Protein 3NRD (pdb70)

InterPro domains:
  IPR011146 HIT-like domain [PF01230] (124-207)
  IPR011146 HIT-like domain [PS51084] (143-212)
  IPR036265 HIT-like superfamily [G3DSA:3.30.428.10] (108-241)
  IPR036265 HIT-like superfamily [SSF54197] (113-241)

Foldseek 3Di:
DVPFDDDVVCVVQFDWLAADVQWTGFFFVLWGKDKTAGRDPPDQDLVVDDPVSNCVVVVLVQLLQLVCVLPVAPDWDWDFDCPPPRRTMIMIIGHHPPRPPPPDDPPPPDDGDGDDDVRVVVSSVSSCRD/DPFDDDVVCVVQFDWLAADDFWTGFFFVLWGKDKTAGRDPPDQDLVVDPPVSNVVVVVLVQLLQLVCVLPVAPDWDWDFDCPPPRRTMIMIIGHDPPGPPPPDDPPPPDDGDGDDPVRVVVSSVSSVRD/DPFDDDVCCVVQFDWLAADDQWTGFFFVLWGKDKTAGRDPPDQDLVVDDVVSNVCVVVLVQLLQLVCVLPVAPDWDKDFDCPPPRRTMIMITGHDPPRPPPPDDPPPPDDGDGDDPVRVVVSSVSSVRD/DVPFDDDVVCVVQFDWLAADDQWTGFFFVLWGKDKTAGRDPPDQDLVPDDPVSNCVVVVLVQLLQLVCVLPVAPDWDWDFDCPPPRRTMIMIIGHDPPGPPPPDDPPPPDDGDGDDDVRVVVSSVSSCRD

Secondary structure (DSSP, 8-state):
-------HHHHHHS------SSB-----TTS-EEEE-B--TT--SGGGS-HHHH--HHHHHHHHHHHHHHHT-SEEEEEE--SS--S--EEEEEE-TTSTTTTS-STT-S---PPPHHHHHHHHHH----/------HHHHHH-------SSB-----TTS-EEEE-B--TT--SGGGS-HHHH--HHHHHHHHHHHHHHHT-SEEEEEE--SSS-S--EEEEEE-TTSTTTTS-STT-S---PPPHHHHHHHHHH----/------HHHHHH-------SSB-----TTS-EEEE-B--TT--SGGGS-HHHH--HHHHHHHHHHHHHHHT-SEEEEEE--SSS-S--EEEEEE-TTSTTTTS-STT-S---PPPHHHHHHHHHH----/-------HHHHHH-------SSB-----TTS-EEEE-B--TT--SGGGS-HHHH--HHHHHHHHHHHHHHHT-SEEEEEE--SS--S--EEEEEE-TTSTTTTS-STT-S---PPPHHHHHHHHHH----

CATH classification: 3.30.428.10

Sequence (518 aa):
GTTFTLDERRLERDGIPIGTLGLCQRLNDRRWPWLILLVPQRADIKKEVFELTPLDQALTFETNLVAAGLKKATGAEKINIGALGNIVRQLHVHVIARREGDPNWPGPVWGFGKAEPWPEEEEEHRTFAARIENLTTFTLDERRLERDGIPIGTLGLCQRLNDRRWPWLILVPQRADIKEVVFELTPLDQALTFETNLVAAGLKKATGAEEKINIGALGNIVRRQLHVHVIARREGDPNWPGPVWGFGKKAEPWPEEEHRTFAARIENLTTFTLDERLERDGIPIGTLGLCQRLNDRRWPWLILVPQRADIKKEVVFELTPLDQALTFETNLVAAGLKKATGAEKINIGALGNIVRQLHVHVIARREGDPNWPGPVWGFGKAEPWPEEEEHRTFAARIEENLGTTFTLDERRLERDGIPIGTLGLCQRLNDRRRWPWLILLVPQRADDIKEVFELTPLDQALTFETNLVAAGLKKATGAEKINIGALGNIVRQLHVHVIARRREGDPNWPGPVWGFGKAEPWPEEEEHRTFAARIIENL

Structure (mmCIF, N/CA/C/O backbone):
data_3NRD
#
_entry.id   3NRD
#
_cell.length_a   97.358
_cell.length_b   71.114
_cell.length_c   85.241
_cell.angle_alpha   90.000
_cell.angle_beta   90.000
_cell.angle_gamma   90.000
#
_symmetry.space_group_name_H-M   'P 2 2 21'
#
loop_
_entity.id
_entity.type
_entity.pdbx_description
1 polymer 'histidine triad (HIT) protein'
2 non-polymer GLYCEROL
3 non-polymer 'SULFATE ION'
4 water water
#
loop_
_atom_site.group_PDB
_atom_site.id
_atom_site.type_symbol
_atom_site.label_atom_id
_atom_site.label_alt_id
_atom_site.label_comp_id
_atom_site.label_asym_id
_atom_site.label_entity_id
_atom_site.label_seq_id
_atom_site.pdbx_PDB_ins_code
_atom_site.Cartn_x
_atom_site.Cartn_y
_atom_site.Cartn_z
_atom_site.occupancy
_atom_site.B_iso_or_equiv
_atom_site.auth_seq_id
_atom_site.auth_comp_id
_atom_site.auth_asym_id
_atom_site.auth_atom_id
_atom_site.pdbx_PDB_model_num
ATOM 1 N N . GLY A 1 1 ? -43.849 -4.376 58.202 1.00 34.16 0 GLY A N 1
ATOM 2 C CA . GLY A 1 1 ? -43.790 -4.334 56.721 1.00 33.32 0 GLY A CA 1
ATOM 3 C C . GLY A 1 1 ? -44.529 -3.164 56.094 1.00 32.37 0 GLY A C 1
ATOM 4 O O . GLY A 1 1 ? -45.170 -2.357 56.801 1.00 33.34 0 GLY A O 1
ATOM 13 N N . THR A 1 3 ? -47.212 -2.837 54.150 1.00 31.91 2 THR A N 1
ATOM 14 C CA . THR A 1 3 ? -48.655 -2.752 54.122 1.00 33.23 2 THR A CA 1
ATOM 15 C C . THR A 1 3 ? -49.204 -2.050 55.373 1.00 33.29 2 THR A C 1
ATOM 16 O O . THR A 1 3 ? -50.279 -1.487 55.285 1.00 35.44 2 THR A O 1
ATOM 20 N N . THR A 1 4 ? -48.478 -2.050 56.496 1.00 32.64 3 THR A N 1
ATOM 21 C CA . THR A 1 4 ? -48.881 -1.305 57.707 1.00 32.45 3 THR A CA 1
ATOM 22 C C . THR A 1 4 ? -48.188 0.054 57.848 1.00 31.25 3 THR A C 1
ATOM 23 O O . THR A 1 4 ? -48.361 0.721 58.864 1.00 31.00 3 THR A O 1
ATOM 27 N N . PHE A 1 5 ? -47.402 0.467 56.851 1.00 29.10 4 PHE A N 1
ATOM 28 C CA . PHE A 1 5 ? -46.672 1.733 56.947 1.00 28.26 4 PHE A CA 1
ATOM 29 C C . PHE A 1 5 ? -47.656 2.911 57.029 1.00 28.19 4 PHE A C 1
ATOM 30 O O . PHE A 1 5 ? -48.627 2.921 56.290 1.00 29.18 4 PHE A O 1
ATOM 38 N N . THR A 1 6 ? -47.419 3.871 57.923 1.00 28.06 5 THR A N 1
ATOM 39 C CA . THR A 1 6 ? -48.282 5.072 58.031 1.00 28.35 5 THR A CA 1
ATOM 40 C C . THR A 1 6 ? -47.575 6.323 57.516 1.00 26.74 5 THR A C 1
ATOM 41 O O . THR A 1 6 ? -46.522 6.716 58.026 1.00 26.47 5 THR A O 1
ATOM 45 N N . LEU A 1 7 ? -48.167 6.947 56.505 1.00 26.18 6 LEU A N 1
ATOM 46 C CA . LEU A 1 7 ? -47.706 8.220 56.011 1.00 25.16 6 LEU A CA 1
ATOM 47 C C . LEU A 1 7 ? -47.960 9.270 57.080 1.00 25.00 6 LEU A C 1
ATOM 48 O O . LEU A 1 7 ? -49.014 9.266 57.714 1.00 25.55 6 LEU A O 1
ATOM 53 N N . ASP A 1 8 ? -46.980 10.153 57.280 1.00 24.07 7 ASP A N 1
ATOM 54 C CA . ASP A 1 8 ? -47.097 11.292 58.170 1.00 24.25 7 ASP A CA 1
ATOM 55 C C . ASP A 1 8 ? -48.271 12.174 57.757 1.00 24.03 7 ASP A C 1
ATOM 56 O O . ASP A 1 8 ? -48.399 12.471 56.591 1.00 22.65 7 ASP A O 1
ATOM 61 N N . GLU A 1 9 ? -49.094 12.598 58.712 1.00 24.94 8 GLU A N 1
ATOM 62 C CA . GLU A 1 9 ? -50.318 13.373 58.388 1.00 26.53 8 GLU A CA 1
ATOM 63 C C . GLU A 1 9 ? -50.043 14.679 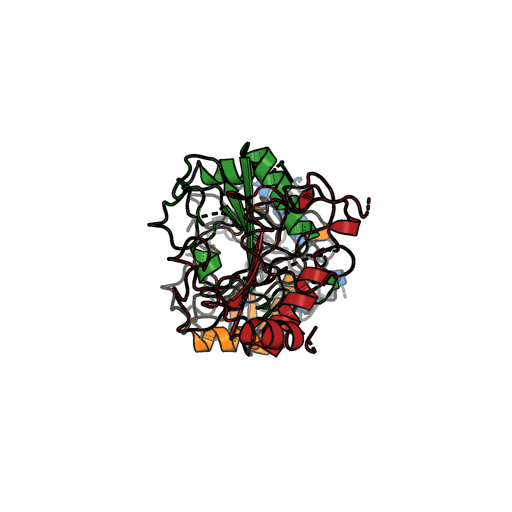57.607 1.00 25.51 8 GLU A C 1
ATOM 64 O O . GLU A 1 9 ? -50.865 15.083 56.778 1.00 25.93 8 GLU A O 1
ATOM 67 N N . ARG A 1 10 ? -48.904 15.323 57.854 1.00 25.05 9 ARG A N 1
ATOM 68 C CA A ARG A 1 10 ? -48.600 16.571 57.159 0.65 24.51 9 ARG A CA 1
ATOM 69 C CA B ARG A 1 10 ? -48.545 16.583 57.185 0.35 24.63 9 ARG A CA 1
ATOM 70 C C . ARG A 1 10 ? -48.214 16.306 55.711 1.00 23.80 9 ARG A C 1
ATOM 71 O O . ARG A 1 10 ? -48.550 17.124 54.835 1.00 23.02 9 ARG A O 1
ATOM 86 N N . LEU A 1 11 ? -47.576 15.156 55.443 1.00 23.55 10 LEU A N 1
ATOM 87 C CA . LEU A 1 11 ? -47.310 14.727 54.055 1.00 23.17 10 LEU A CA 1
ATOM 88 C C . LEU A 1 11 ? -48.586 14.247 53.351 1.00 25.21 10 LEU A C 1
ATOM 89 O O . LEU A 1 11 ? -48.729 14.374 52.106 1.00 25.49 10 LEU A O 1
ATOM 94 N N . GLU A 1 12 ? -49.484 13.654 54.133 1.00 26.66 11 GLU A N 1
ATOM 95 C CA . GLU A 1 12 ? -50.826 13.291 53.686 1.00 27.97 11 GLU A CA 1
ATOM 96 C C . GLU A 1 12 ? -51.558 14.541 53.222 1.00 28.33 11 GLU A C 1
ATOM 97 O O . GLU A 1 12 ? -52.104 14.579 52.111 1.00 27.87 11 GLU A O 1
ATOM 103 N N . ARG A 1 13 ? -51.530 15.560 54.067 1.00 28.38 12 ARG A N 1
ATOM 104 C CA . ARG A 1 13 ? -52.213 16.815 53.781 1.00 29.16 12 ARG A CA 1
ATOM 105 C C . ARG A 1 13 ? -51.597 17.590 52.612 1.00 27.92 12 ARG A C 1
ATOM 106 O O . ARG A 1 13 ? -52.336 18.058 51.755 1.00 27.87 12 ARG A O 1
ATOM 114 N N . ASP A 1 14 ? -50.267 17.737 52.592 1.00 26.22 13 ASP A N 1
ATOM 115 C CA . ASP A 1 14 ? -49.615 18.639 51.644 1.00 25.61 13 ASP A CA 1
ATOM 116 C C . ASP A 1 14 ? -49.332 18.045 50.271 1.00 24.52 13 ASP A C 1
ATOM 117 O O . ASP A 1 14 ? -48.956 18.781 49.372 1.00 24.07 13 ASP A O 1
ATOM 122 N N . GLY A 1 15 ? -49.441 16.727 50.136 1.00 24.56 14 GLY A N 1
ATOM 123 C CA . GLY A 1 15 ? -49.080 16.027 48.922 1.00 24.51 14 GLY A CA 1
ATOM 124 C C . GLY A 1 15 ? -50.282 15.280 48.384 1.00 25.08 14 GLY A C 1
ATOM 125 O O . GLY A 1 15 ? -51.110 14.801 49.167 1.00 26.91 14 GLY A O 1
ATOM 126 N N . ILE A 1 16 ? -50.380 15.188 47.059 1.00 24.65 15 ILE A N 1
ATOM 127 C CA . ILE A 1 16 ? -51.430 14.437 46.382 1.00 24.19 15 ILE A CA 1
ATOM 128 C C . ILE A 1 16 ? -50.858 13.068 46.001 1.00 23.56 15 ILE A C 1
ATOM 129 O O . ILE A 1 16 ? -49.822 13.033 45.368 1.00 21.20 15 ILE A O 1
ATOM 134 N N . PRO A 1 17 ? -51.524 11.940 46.364 1.00 23.75 16 PRO A N 1
ATOM 135 C CA . PRO A 1 17 ? -50.981 10.632 45.959 1.00 23.51 16 PRO A CA 1
ATOM 136 C C . PRO A 1 17 ? -51.012 10.458 44.462 1.00 23.78 16 PRO A C 1
ATOM 137 O O . PRO A 1 17 ? -51.968 10.833 43.856 1.00 24.76 16 PRO A O 1
ATOM 141 N N . ILE A 1 18 ? -49.931 10.004 43.869 1.00 24.32 17 ILE A N 1
ATOM 142 C CA . ILE A 1 18 ? -49.904 9.712 42.426 1.00 25.73 17 ILE A CA 1
ATOM 143 C C . ILE A 1 18 ? -49.370 8.315 42.081 1.00 26.33 17 ILE A C 1
ATOM 144 O O . ILE A 1 18 ? -49.155 8.030 40.909 1.00 28.56 17 ILE A O 1
ATOM 149 N N . GLY A 1 19 ? -49.188 7.453 43.077 1.00 26.62 18 GLY A N 1
ATOM 150 C CA . GLY A 1 19 ? -48.742 6.079 42.857 1.00 26.73 18 GLY A CA 1
ATOM 151 C C . GLY A 1 19 ? -47.706 5.633 43.869 1.00 25.66 18 GLY A C 1
ATOM 152 O O . GLY A 1 19 ? -47.275 6.393 44.721 1.00 24.91 18 GLY A O 1
ATOM 153 N N . THR A 1 20 ? -47.332 4.375 43.752 1.00 25.76 19 THR A N 1
ATOM 154 C CA . THR A 1 20 ? -46.296 3.761 44.561 1.00 25.53 19 THR A CA 1
ATOM 155 C C . THR A 1 20 ? -45.343 3.093 43.615 1.00 24.53 19 THR A C 1
ATOM 156 O O . THR A 1 20 ? -45.768 2.590 42.581 1.00 25.52 19 THR A O 1
ATOM 160 N N . LEU A 1 21 ? -44.068 3.115 43.968 1.00 23.68 20 LEU A N 1
ATOM 161 C CA . LEU A 1 21 ? -43.010 2.382 43.286 1.00 24.22 20 LEU A CA 1
ATOM 162 C C . LEU A 1 21 ? -42.849 1.083 44.072 1.00 24.56 20 LEU A C 1
ATOM 163 O O . LEU A 1 21 ? -43.867 0.538 44.491 1.00 26.91 20 LEU A O 1
ATOM 168 N N . GLY A 1 22 ? -41.653 0.540 44.249 1.00 23.81 21 GLY A N 1
ATOM 169 C CA . GLY A 1 22 ? -41.479 -0.643 45.084 1.00 23.94 21 GLY A CA 1
ATOM 170 C C . GLY A 1 22 ? -41.367 -0.316 46.558 1.00 23.24 21 GLY A C 1
ATOM 171 O O . GLY A 1 22 ? -42.063 -0.858 47.417 1.00 24.07 21 GLY A O 1
ATOM 172 N N . LEU A 1 23 ? -40.425 0.541 46.852 1.00 21.98 22 LEU A N 1
ATOM 173 C CA . LEU A 1 23 ? -40.182 0.966 48.206 1.00 21.84 22 LEU A CA 1
ATOM 174 C C . LEU A 1 23 ? -40.965 2.239 48.546 1.00 21.46 22 LEU A C 1
ATOM 175 O O . LEU A 1 23 ? -41.485 2.335 49.660 1.00 20.44 22 LEU A O 1
ATOM 180 N N . CYS A 1 24 ? -40.991 3.203 47.617 1.00 20.74 23 CYS A N 1
ATOM 181 C CA . CYS A 1 24 ? -41.478 4.549 47.895 1.00 21.16 23 CYS A CA 1
ATOM 182 C C . CYS A 1 24 ? -42.889 4.801 47.380 1.00 22.11 23 CYS A C 1
ATOM 183 O O . CYS A 1 24 ? -43.188 4.479 46.234 1.00 22.72 23 CYS A O 1
ATOM 186 N N . GLN A 1 25 ? -43.750 5.361 48.236 1.00 22.68 24 GLN A N 1
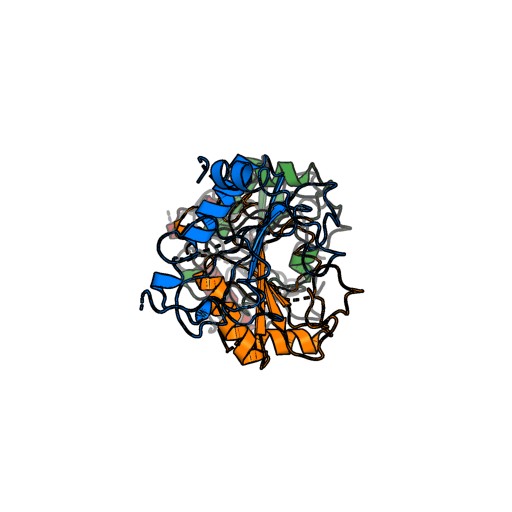ATOM 187 C CA . GLN A 1 25 ? -44.941 6.061 47.788 1.00 23.47 24 GLN A CA 1
ATOM 188 C C . GLN A 1 25 ? -44.502 7.360 47.116 1.00 23.42 24 GLN A C 1
ATOM 189 O O . GLN A 1 25 ? -43.534 7.980 47.561 1.00 22.43 24 GLN A O 1
ATOM 203 N N . ARG A 1 27 ? -45.808 11.181 45.915 1.00 22.04 26 ARG A N 1
ATOM 204 C CA . ARG A 1 27 ? -46.813 12.216 46.029 1.00 22.16 26 ARG A CA 1
ATOM 205 C C . ARG A 1 27 ? -46.381 13.441 45.281 1.00 21.42 26 ARG A C 1
ATOM 206 O O . ARG A 1 27 ? -45.220 13.725 45.219 1.00 20.77 26 ARG A O 1
ATOM 214 N N . LEU A 1 28 ? -47.347 14.161 44.735 1.00 21.31 27 LEU A N 1
ATOM 215 C CA . LEU A 1 28 ? -47.108 15.439 44.094 1.00 21.02 27 LEU A CA 1
ATOM 216 C C . LEU A 1 28 ? -47.327 16.450 45.172 1.00 20.83 27 LEU A C 1
ATOM 217 O O . LEU A 1 28 ? -48.432 16.521 45.700 1.00 22.77 27 LEU A O 1
ATOM 235 N N . ASN A 1 30 ? -48.443 19.671 46.720 1.00 21.00 29 ASN A N 1
ATOM 236 C CA . ASN A 1 30 ? -49.504 20.488 46.202 1.00 21.66 29 ASN A CA 1
ATOM 237 C C . ASN A 1 30 ? -49.101 21.965 46.162 1.00 22.24 29 ASN A C 1
ATOM 238 O O . ASN A 1 30 ? -49.679 22.813 46.844 1.00 23.18 29 ASN A O 1
ATOM 243 N N . ASP A 1 31 ? -48.130 22.255 45.306 1.00 21.77 30 ASP A N 1
ATOM 244 C CA . ASP A 1 31 ? -47.655 23.591 45.083 1.00 22.52 30 ASP A CA 1
ATOM 245 C C . ASP A 1 31 ? -47.270 23.594 43.625 1.00 22.41 30 ASP A C 1
ATOM 246 O O . ASP A 1 31 ? -46.208 23.143 43.284 1.00 21.93 30 ASP A O 1
ATOM 251 N N . ARG A 1 32 ? -48.145 24.106 42.773 1.00 23.18 31 ARG A N 1
ATOM 252 C CA . ARG A 1 32 ? -47.883 24.112 41.332 1.00 24.17 31 ARG A CA 1
ATOM 253 C C . ARG A 1 32 ? -46.779 25.090 40.861 1.00 23.25 31 ARG A C 1
ATOM 254 O O . ARG A 1 32 ? -46.428 25.081 39.682 1.00 23.12 31 ARG A O 1
ATOM 259 N N . ARG A 1 33 ? -46.227 25.915 41.752 1.00 22.70 32 ARG A N 1
ATOM 260 C CA . ARG A 1 33 ? -45.169 26.858 41.357 1.00 22.79 32 ARG A CA 1
ATOM 261 C C . ARG A 1 33 ? -43.938 26.164 40.795 1.00 22.31 32 ARG A C 1
ATOM 262 O O . ARG A 1 33 ? -43.283 26.737 39.937 1.00 22.52 32 ARG A O 1
ATOM 270 N N . TRP A 1 34 ? -43.638 24.945 41.274 1.00 21.13 33 TRP A N 1
ATOM 271 C CA . TRP A 1 34 ? -42.619 24.090 40.645 1.00 21.02 33 TRP A CA 1
ATOM 272 C C . TRP A 1 34 ? -43.152 22.670 40.593 1.00 20.72 33 TRP A C 1
ATOM 273 O O . TRP A 1 34 ? -43.844 22.260 41.524 1.00 22.44 33 TRP A O 1
ATOM 284 N N . PRO A 1 35 ? -42.877 21.918 39.513 1.00 21.26 34 PRO A N 1
ATOM 285 C CA . PRO A 1 35 ? -43.259 20.486 39.560 1.00 20.53 34 PRO A CA 1
ATOM 286 C C . PRO A 1 35 ? -42.409 19.746 40.587 1.00 20.08 34 PRO A C 1
ATOM 287 O O . PRO A 1 35 ? -41.176 19.605 40.427 1.00 20.64 34 PRO A O 1
ATOM 291 N N . TRP A 1 36 ? -43.077 19.260 41.629 1.00 19.44 35 TRP A N 1
ATOM 292 C CA . TRP A 1 36 ? -42.429 18.882 42.892 1.00 18.72 35 TRP A CA 1
ATOM 293 C C . TRP A 1 36 ? -43.076 17.603 43.386 1.00 18.10 35 TRP A C 1
ATOM 294 O O . TRP A 1 36 ? -44.284 17.573 43.643 1.00 17.61 35 TRP A O 1
ATOM 305 N N . LEU A 1 37 ? -42.268 16.550 43.453 1.00 17.57 36 LEU A N 1
ATOM 306 C CA . LEU A 1 37 ? -42.669 15.244 43.907 1.00 18.21 36 LEU A CA 1
ATOM 307 C C . LEU A 1 37 ? -41.969 14.941 45.205 1.00 18.74 36 LEU A C 1
ATOM 308 O O . LEU A 1 37 ? -40.848 15.432 45.464 1.00 18.82 36 LEU A O 1
ATOM 313 N N . ILE A 1 38 ? -42.595 14.108 46.013 1.00 18.90 37 ILE A N 1
ATOM 314 C CA . ILE A 1 38 ? -41.882 13.501 47.116 1.00 19.51 37 ILE A CA 1
ATOM 315 C C . ILE A 1 38 ? -41.982 11.996 47.050 1.00 18.47 37 ILE A C 1
ATOM 316 O O . ILE A 1 38 ? -43.007 11.459 46.613 1.00 19.75 37 ILE A O 1
ATOM 321 N N . LEU A 1 39 ? -40.896 11.353 47.467 1.00 17.40 38 LEU A N 1
ATOM 322 C CA A LEU A 1 39 ? -40.795 9.900 47.538 0.50 17.38 38 LEU A CA 1
ATOM 323 C CA B LEU A 1 39 ? -40.806 9.908 47.525 0.50 17.36 38 LEU A CA 1
ATOM 324 C C . LEU A 1 39 ? -40.733 9.549 49.007 1.00 17.29 38 LEU A C 1
ATOM 325 O O . LEU A 1 39 ? -39.898 10.085 49.723 1.00 17.68 38 LEU A O 1
ATOM 334 N N . VAL A 1 40 ? -41.630 8.686 49.466 1.00 17.50 39 VAL A N 1
ATOM 335 C CA . VAL A 1 40 ? -41.698 8.341 50.900 1.00 17.12 39 VAL A CA 1
ATOM 336 C C . VAL A 1 40 ? -41.469 6.847 50.989 1.00 17.06 39 VAL A C 1
ATOM 337 O O . VAL A 1 40 ? -42.378 6.087 50.630 1.00 16.94 39 VAL A O 1
ATOM 341 N N . PRO A 1 41 ? -40.245 6.427 51.376 1.00 17.85 40 PRO A N 1
ATOM 342 C CA . PRO A 1 41 ? -39.974 4.997 51.557 1.00 18.83 40 PRO A CA 1
ATOM 343 C C . PRO A 1 41 ? -40.881 4.442 52.628 1.00 19.70 40 PRO A C 1
ATOM 344 O O . PRO A 1 41 ? -40.958 5.011 53.717 1.00 20.70 40 PRO A O 1
ATOM 348 N N . GLN A 1 42 ? -41.502 3.302 52.363 1.00 20.52 41 GLN A N 1
ATOM 349 C CA . GLN A 1 42 ? -42.534 2.753 53.256 1.00 21.86 41 GLN A CA 1
ATOM 350 C C . GLN A 1 42 ? -41.921 1.855 54.330 1.00 22.18 41 GLN A C 1
ATOM 351 O O . GLN A 1 42 ? -42.259 0.673 54.454 1.00 23.69 41 GLN A O 1
ATOM 357 N N . ARG A 1 43 ? -41.013 2.438 55.106 1.00 21.75 42 ARG A N 1
ATOM 358 C CA . ARG A 1 43 ? -40.407 1.812 56.271 1.00 22.29 42 ARG A CA 1
ATOM 359 C C . ARG A 1 43 ? -40.735 2.667 57.500 1.00 22.48 42 ARG A C 1
ATOM 360 O O . A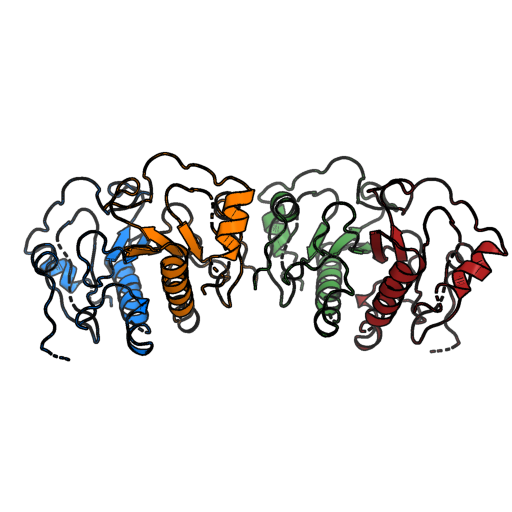RG A 1 43 ? -40.606 3.873 57.466 1.00 21.81 42 ARG A O 1
ATOM 368 N N . ALA A 1 44 ? -41.158 2.024 58.579 1.00 24.06 43 ALA A N 1
ATOM 369 C CA . ALA A 1 44 ? -41.524 2.702 59.817 1.00 25.33 43 ALA A CA 1
ATOM 370 C C . ALA A 1 44 ? -40.335 3.358 60.514 1.00 25.84 43 ALA A C 1
ATOM 371 O O . ALA A 1 44 ? -39.224 2.834 60.487 1.00 25.11 43 ALA A O 1
ATOM 373 N N . ASP A 1 45 ? -40.602 4.514 61.115 1.00 26.73 44 ASP A N 1
ATOM 374 C CA . ASP A 1 45 ? -39.672 5.238 61.978 1.00 28.12 44 ASP A CA 1
ATOM 375 C C . ASP A 1 45 ? -38.287 5.497 61.379 1.00 26.42 44 ASP A C 1
ATOM 376 O O . ASP A 1 45 ? -37.301 5.330 62.066 1.00 26.15 44 ASP A O 1
ATOM 381 N N . ILE A 1 46 ? -38.235 5.879 60.104 1.00 24.57 45 ILE A N 1
ATOM 382 C CA . ILE A 1 46 ? -36.981 6.232 59.448 1.00 23.98 45 ILE A CA 1
ATOM 383 C C . ILE A 1 46 ? -36.949 7.750 59.311 1.00 23.91 45 ILE A C 1
ATOM 384 O O . ILE A 1 46 ? -37.887 8.341 58.767 1.00 22.55 45 ILE A O 1
ATOM 389 N N . LYS A 1 47 ? -35.865 8.361 59.806 1.00 24.84 46 LYS A N 1
ATOM 390 C CA A LYS A 1 47 ? -35.685 9.824 59.741 0.50 24.82 46 LYS A CA 1
ATOM 391 C CA B LYS A 1 47 ? -35.678 9.818 59.760 0.50 24.90 46 LYS A CA 1
ATOM 392 C C . LYS A 1 47 ? -34.503 10.224 58.855 1.00 24.24 46 LYS A C 1
ATOM 393 O O . LYS A 1 47 ? -34.634 11.135 58.032 1.00 24.41 46 LYS A O 1
ATOM 402 N N . GLU A 1 48 ? -33.371 9.535 58.970 1.00 23.61 47 GLU A N 1
ATOM 403 C CA . GLU A 1 48 ? -32.228 9.816 58.122 1.00 22.37 47 GLU A CA 1
ATOM 404 C C . GLU A 1 48 ? -32.111 8.742 57.074 1.00 21.64 47 GLU A C 1
ATOM 405 O O . GLU A 1 48 ? -32.393 7.571 57.359 1.00 20.91 47 GLU A O 1
ATOM 411 N N . VAL A 1 49 ? -31.614 9.109 55.885 1.00 21.75 48 VAL A N 1
ATOM 412 C CA . VAL A 1 49 ? -31.438 8.105 54.801 1.00 21.70 48 VAL A CA 1
ATOM 413 C C . VAL A 1 49 ? -30.524 6.942 55.270 1.00 22.02 48 VAL A C 1
ATOM 414 O O . VAL A 1 49 ? -30.821 5.765 55.000 1.00 21.71 48 VAL A O 1
ATOM 418 N N . PHE A 1 50 ? -29.508 7.250 56.084 1.00 22.11 49 PHE A N 1
ATOM 419 C CA . PHE A 1 50 ? -28.580 6.210 56.544 1.00 23.11 49 PHE A CA 1
ATOM 420 C C . PHE A 1 50 ? -29.198 5.167 57.470 1.00 23.23 49 PHE A C 1
ATOM 421 O O . PHE A 1 50 ? -28.552 4.140 57.706 1.00 23.96 49 PHE A O 1
ATOM 429 N N . GLU A 1 51 ? -30.388 5.441 58.016 1.00 22.96 50 GLU A N 1
ATOM 430 C CA . GLU A 1 51 ? -31.109 4.470 58.851 1.00 23.36 50 GLU A CA 1
ATOM 431 C C . GLU A 1 51 ? -31.699 3.344 58.051 1.00 22.66 50 GLU A C 1
ATOM 432 O O . GLU A 1 51 ? -31.915 2.285 58.602 1.00 23.55 50 GLU A O 1
ATOM 438 N N . LEU A 1 52 ? -31.965 3.562 56.766 1.00 20.76 51 LEU A N 1
ATOM 439 C CA . LEU A 1 52 ? -32.403 2.494 55.896 1.00 20.40 51 LEU A CA 1
ATOM 440 C C . LEU A 1 52 ? -31.379 1.383 55.867 1.00 20.36 51 LEU A C 1
ATOM 441 O O . LEU A 1 52 ? -30.188 1.632 55.976 1.00 21.33 51 LEU A O 1
ATOM 446 N N . THR A 1 53 ? -31.835 0.152 55.737 1.00 20.44 52 THR A N 1
ATOM 447 C CA . THR A 1 53 ? -30.937 -0.929 55.409 1.00 21.41 52 THR A CA 1
ATOM 448 C C . THR A 1 53 ? -30.156 -0.609 54.107 1.00 21.32 52 THR A C 1
ATOM 449 O O . THR A 1 53 ? -30.613 0.205 53.284 1.00 21.24 52 THR A O 1
ATOM 453 N N . PRO A 1 54 ? -28.978 -1.244 53.915 1.00 21.68 53 PRO A N 1
ATOM 454 C CA . PRO A 1 54 ? -28.238 -0.990 52.680 1.00 21.34 53 PRO A CA 1
ATOM 455 C C . PRO A 1 54 ? -29.039 -1.210 51.397 1.00 20.41 53 PRO A C 1
ATOM 456 O O . PRO A 1 54 ? -28.976 -0.391 50.493 1.00 19.61 53 PRO A O 1
ATOM 460 N N . LEU A 1 55 ? -29.771 -2.313 51.323 1.00 20.72 54 LEU A N 1
ATOM 461 C CA . LEU A 1 55 ? -30.568 -2.617 50.142 1.00 20.65 54 LEU A CA 1
ATOM 462 C C . LEU A 1 55 ? -31.672 -1.558 49.926 1.00 20.15 54 LEU A C 1
ATOM 463 O O . LEU A 1 55 ? -31.887 -1.134 48.800 1.00 18.28 54 LEU A O 1
ATOM 468 N N . ASP A 1 56 ? -32.325 -1.107 51.007 1.00 19.46 55 ASP A N 1
ATOM 469 C CA . ASP A 1 56 ? -33.330 -0.037 50.890 1.00 19.96 55 ASP A CA 1
ATOM 470 C C . ASP A 1 56 ? -32.716 1.303 50.453 1.00 19.77 55 ASP A C 1
ATOM 471 O O . ASP A 1 56 ? -33.316 2.035 49.662 1.00 20.12 55 ASP A O 1
ATOM 476 N N . GLN A 1 57 ? -31.525 1.624 50.942 1.00 19.64 56 GLN A N 1
ATOM 477 C CA . GLN A 1 57 ? -30.798 2.798 50.421 1.00 19.69 56 GLN A CA 1
ATOM 478 C C . GLN A 1 57 ? -30.561 2.713 48.916 1.00 19.55 56 GLN A C 1
ATOM 479 O O . GLN A 1 57 ? -30.637 3.703 48.226 1.00 19.66 56 GLN A O 1
ATOM 485 N N . ALA A 1 58 ? -30.247 1.523 48.435 1.00 20.93 57 ALA A N 1
ATOM 486 C CA . ALA A 1 58 ? -30.037 1.264 47.010 1.00 21.69 57 ALA A CA 1
ATOM 487 C C . ALA A 1 58 ? -31.328 1.416 46.237 1.00 21.47 57 ALA A C 1
ATOM 488 O O . ALA A 1 58 ? -31.335 2.054 45.182 1.00 22.41 57 ALA A O 1
ATOM 498 N N . LEU A 1 60 ? -33.917 3.123 47.153 1.00 20.30 59 LEU A N 1
ATOM 499 C CA . LEU A 1 60 ? -34.292 4.546 47.184 1.00 19.57 59 LEU A CA 1
ATOM 500 C C . LEU A 1 60 ? -33.489 5.362 46.177 1.00 19.27 59 LEU A C 1
ATOM 501 O O . LEU A 1 60 ? -34.009 6.293 45.592 1.00 18.24 59 LEU A O 1
ATOM 506 N N . THR A 1 61 ? -32.194 5.071 46.073 1.00 19.93 60 THR A N 1
ATOM 507 C CA . THR A 1 61 ? -31.310 5.754 45.108 1.00 19.97 60 THR A CA 1
ATOM 508 C C . THR A 1 61 ? -31.884 5.678 43.717 1.00 18.65 60 THR A C 1
ATOM 509 O O . THR A 1 61 ? -32.091 6.685 43.070 1.00 17.39 60 THR A O 1
ATOM 513 N N . PHE A 1 62 ? -32.208 4.475 43.301 1.00 19.00 61 PHE A N 1
ATOM 514 C CA . PHE A 1 62 ? -32.611 4.246 41.914 1.00 20.23 61 PHE A CA 1
ATOM 515 C C . PHE A 1 62 ? -34.041 4.626 41.642 1.00 19.27 61 PHE A C 1
ATOM 516 O O . PHE A 1 62 ? -34.341 5.039 40.540 1.00 19.73 61 PHE A O 1
ATOM 524 N N . GLU A 1 63 ? -34.903 4.472 42.638 1.00 18.71 62 GLU A N 1
ATOM 525 C CA . GLU A 1 63 ? -36.259 5.021 42.561 1.00 18.93 62 GLU A CA 1
ATOM 526 C C . GLU A 1 63 ? -36.170 6.539 42.459 1.00 18.33 62 GLU A C 1
ATOM 527 O O . GLU A 1 63 ? -36.845 7.109 41.629 1.00 18.04 62 GLU A O 1
ATOM 533 N N . THR A 1 64 ? -35.324 7.173 43.282 1.00 18.64 63 THR A N 1
ATOM 534 C CA . THR A 1 64 ? -35.159 8.640 43.233 1.00 18.34 63 THR A CA 1
ATOM 535 C C . THR A 1 64 ? -34.685 9.107 41.855 1.00 18.52 63 THR A C 1
ATOM 536 O O . THR A 1 64 ? -35.247 10.046 41.296 1.00 18.85 63 THR A O 1
ATOM 540 N N . ASN A 1 65 ? -33.711 8.381 41.311 1.00 19.05 64 ASN A N 1
ATOM 541 C CA . ASN A 1 65 ? -33.019 8.742 40.107 1.00 19.71 64 ASN A CA 1
ATOM 542 C C . ASN A 1 65 ? -33.866 8.439 38.882 1.00 20.52 64 ASN A C 1
ATOM 543 O O . ASN A 1 65 ? -33.853 9.229 37.929 1.00 19.88 64 ASN A O 1
ATOM 548 N N . LEU A 1 66 ? -34.616 7.319 38.928 1.00 20.21 65 LEU A N 1
ATOM 549 C CA . LEU A 1 66 ? -35.620 7.034 37.905 1.00 20.69 65 LEU A CA 1
ATOM 550 C C . LEU A 1 66 ? -36.671 8.129 37.871 1.00 19.63 65 LEU A C 1
ATOM 551 O O . LEU A 1 66 ? -37.041 8.562 36.818 1.00 20.34 65 LEU A O 1
ATOM 556 N N . VAL A 1 67 ? -37.160 8.552 39.026 1.00 18.80 66 VAL A N 1
ATOM 557 C CA . VAL A 1 67 ? -38.158 9.617 39.084 1.00 18.49 66 VAL A CA 1
ATOM 558 C C . VAL A 1 67 ? -37.579 10.945 38.626 1.00 18.54 66 VAL A C 1
ATOM 559 O O . VAL A 1 67 ? -38.250 11.676 37.921 1.00 20.38 66 VAL A O 1
ATOM 563 N N . ALA A 1 68 ? -36.342 11.247 39.005 1.00 18.34 67 ALA A N 1
ATOM 564 C CA . ALA A 1 68 ? -35.692 12.510 38.620 1.00 17.94 67 ALA A CA 1
ATOM 565 C C . ALA A 1 68 ? -35.569 12.592 37.085 1.00 19.19 67 ALA A C 1
ATOM 566 O O . ALA A 1 68 ? -35.916 13.599 36.495 1.00 18.14 67 ALA A O 1
ATOM 568 N N . ALA A 1 69 ? -35.077 11.516 36.472 1.00 19.95 68 ALA A N 1
ATOM 569 C CA . ALA A 1 69 ? -34.969 11.433 34.994 1.00 21.19 68 ALA A CA 1
ATOM 570 C C . ALA A 1 69 ? -36.347 11.561 34.363 1.00 21.16 68 ALA A C 1
ATOM 571 O O . ALA A 1 69 ? -36.530 12.329 33.427 1.00 21.51 68 ALA A O 1
ATOM 573 N N . GLY A 1 70 ? -37.329 10.868 34.942 1.00 21.33 69 GLY A N 1
ATOM 574 C CA . GLY A 1 70 ? -38.703 10.928 34.458 1.00 21.44 69 GLY A CA 1
ATOM 575 C C . GLY A 1 70 ? -39.312 12.313 34.580 1.00 21.45 69 GLY A C 1
ATOM 576 O O . GLY A 1 70 ? -39.933 12.799 33.650 1.00 21.63 69 GLY A O 1
ATOM 577 N N . LEU A 1 71 ? -39.121 12.940 35.732 1.00 20.44 70 LEU A N 1
ATOM 578 C CA . LEU A 1 71 ? -39.641 14.281 35.967 1.00 20.89 70 LEU A CA 1
ATOM 579 C C . LEU A 1 71 ? -39.035 15.260 34.995 1.00 22.02 70 LEU A C 1
ATOM 580 O O . LEU A 1 71 ? -39.765 16.102 34.460 1.00 22.97 70 LEU A O 1
ATOM 585 N N . LYS A 1 72 ? -37.722 15.143 34.742 1.00 22.31 71 LYS A N 1
ATOM 586 C CA . LYS A 1 72 ? -37.041 16.042 33.829 1.00 23.04 71 LYS A CA 1
ATOM 587 C C . LYS A 1 72 ? -37.566 15.865 32.424 1.00 23.89 71 LYS A C 1
ATOM 588 O O . LYS A 1 72 ? -37.812 16.848 31.723 1.00 24.13 71 LYS A O 1
ATOM 594 N N . LYS A 1 73 ? -37.755 14.618 32.012 1.00 24.60 72 LYS A N 1
ATOM 595 C CA . LYS A 1 73 ? -38.327 14.327 30.696 1.00 26.09 72 LYS A CA 1
ATOM 596 C C . LYS A 1 73 ? -39.768 14.882 30.570 1.00 25.55 72 LYS A C 1
ATOM 597 O O . LYS A 1 73 ? -40.085 15.547 29.592 1.00 26.22 72 LYS A O 1
ATOM 603 N N . ALA A 1 74 ? -40.604 14.643 31.574 1.00 23.48 73 ALA A N 1
ATOM 604 C CA . ALA A 1 74 ? -42.014 15.082 31.535 1.00 24.43 73 ALA A CA 1
ATOM 605 C C . ALA A 1 74 ? -42.176 16.619 31.533 1.00 24.39 73 ALA A C 1
ATOM 606 O O . ALA A 1 74 ? -43.100 17.127 30.894 1.00 25.41 73 ALA A O 1
ATOM 608 N N . THR A 1 75 ? -41.250 17.343 32.165 1.00 23.63 74 THR A N 1
ATOM 609 C CA . THR A 1 75 ? -41.373 18.811 32.297 1.00 24.35 74 THR A CA 1
ATOM 610 C C . THR A 1 75 ? -40.530 19.614 31.293 1.00 24.79 74 THR A C 1
ATOM 611 O O . THR A 1 75 ? -40.775 20.793 31.099 1.00 25.14 74 THR A O 1
ATOM 615 N N . GLY A 1 76 ? -39.526 19.000 30.679 1.00 24.25 75 GLY A N 1
ATOM 616 C CA . GLY A 1 76 ? -38.533 19.762 29.914 1.00 24.86 75 GLY A CA 1
ATOM 617 C C . GLY A 1 76 ? -37.665 20.668 30.806 1.00 24.54 75 GLY A C 1
ATOM 618 O O . GLY A 1 76 ? -37.136 21.662 30.342 1.00 24.84 75 GLY A O 1
ATOM 619 N N . ALA A 1 77 ? -37.534 20.316 32.091 1.00 23.19 76 ALA A N 1
ATOM 620 C CA . ALA A 1 77 ? -36.811 21.110 33.063 1.00 23.25 76 ALA A CA 1
ATOM 621 C C . ALA A 1 77 ? -35.325 21.248 32.708 1.00 23.45 76 ALA A C 1
ATOM 622 O O . ALA A 1 77 ? -34.731 20.319 32.175 1.00 22.84 76 ALA A O 1
ATOM 624 N N . GLU A 1 78 ? -34.730 22.394 33.033 1.00 24.21 77 GLU A N 1
ATOM 625 C CA . GLU A 1 78 ? -33.264 22.564 32.909 1.00 24.41 77 GLU A CA 1
ATOM 626 C C . GLU A 1 78 ? -32.467 21.784 33.966 1.00 23.32 77 GLU A C 1
ATOM 627 O O . GLU A 1 78 ? -31.363 21.315 33.687 1.00 23.08 77 GLU A O 1
ATOM 633 N N . LYS A 1 79 ? -33.026 21.657 35.175 1.00 21.92 78 LYS A N 1
ATOM 634 C CA . LYS A 1 79 ? -32.315 21.074 36.300 1.00 21.40 78 LYS A CA 1
ATOM 635 C C . LYS A 1 79 ? -33.270 20.461 37.311 1.00 20.36 78 LYS A C 1
ATOM 636 O O . LYS A 1 79 ? -34.315 21.050 37.636 1.00 20.96 78 LYS A O 1
ATOM 642 N N . ILE A 1 80 ? -32.920 19.281 37.799 1.00 18.90 79 ILE A N 1
ATOM 643 C CA . ILE A 1 80 ? -33.600 18.676 38.923 1.00 18.43 79 ILE A CA 1
ATOM 644 C C . ILE A 1 80 ? -32.878 19.035 40.228 1.00 18.23 79 ILE A C 1
ATOM 645 O O . ILE A 1 80 ? -31.641 19.084 40.254 1.00 18.24 79 ILE A O 1
ATOM 650 N N . ASN A 1 81 ? -33.657 19.290 41.289 1.00 17.98 80 ASN A N 1
ATOM 651 C CA . ASN A 1 81 ? -33.167 19.452 42.648 1.00 17.97 80 ASN A CA 1
ATOM 652 C C . ASN A 1 81 ? -33.713 18.288 43.473 1.00 17.49 80 ASN A C 1
ATOM 653 O O . ASN A 1 81 ? -34.898 18.025 43.411 1.00 17.83 80 ASN A O 1
ATOM 658 N N . ILE A 1 82 ? -32.843 17.598 44.206 1.00 18.39 81 ILE A N 1
ATOM 659 C CA . ILE A 1 82 ? -33.204 16.467 45.047 1.00 18.55 81 ILE A CA 1
ATOM 660 C C . ILE A 1 82 ? -32.865 16.831 46.461 1.00 18.99 81 ILE A C 1
ATOM 661 O O . ILE A 1 82 ? -31.770 17.350 46.701 1.00 19.61 81 ILE A O 1
ATOM 666 N N . GLY A 1 83 ? -33.737 16.520 47.414 1.00 19.17 82 GLY A N 1
ATOM 667 C CA . GLY A 1 83 ? -33.518 16.972 48.804 1.00 18.74 82 GLY A CA 1
ATOM 668 C C . GLY A 1 83 ? -34.129 16.063 49.831 1.00 18.40 82 GLY A C 1
ATOM 669 O O . GLY A 1 83 ? -35.234 15.586 49.634 1.00 18.51 82 GLY A O 1
ATOM 670 N N . ALA A 1 84 ? -33.383 15.779 50.900 1.00 18.84 83 ALA A N 1
ATOM 671 C CA . ALA A 1 84 ? -33.872 15.008 52.064 1.00 19.20 83 ALA A CA 1
ATOM 672 C C . ALA A 1 84 ? -33.543 15.922 53.198 1.00 19.63 83 ALA A C 1
ATOM 673 O O . ALA A 1 84 ? -32.370 16.047 53.521 1.00 21.11 83 ALA A O 1
ATOM 675 N N . LEU A 1 85 ? -34.543 16.609 53.742 1.00 19.88 84 LEU A N 1
ATOM 676 C CA . LEU A 1 85 ? -34.351 17.629 54.751 1.00 20.52 84 LEU A CA 1
ATOM 677 C C . LEU A 1 85 ? -34.941 17.112 56.057 1.00 20.77 84 LEU A C 1
ATOM 678 O O . LEU A 1 85 ? -34.214 16.584 56.881 1.00 20.13 84 LEU A O 1
ATOM 683 N N . GLY A 1 86 ? -36.263 17.208 56.218 1.00 21.68 85 GLY A N 1
ATOM 684 C CA . GLY A 1 86 ? -36.927 16.671 57.359 1.00 22.04 85 GLY A CA 1
ATOM 685 C C . GLY A 1 86 ? -36.762 17.423 58.646 1.00 23.60 85 GLY A C 1
ATOM 686 O O . GLY A 1 86 ? -36.833 16.813 59.712 1.00 23.97 85 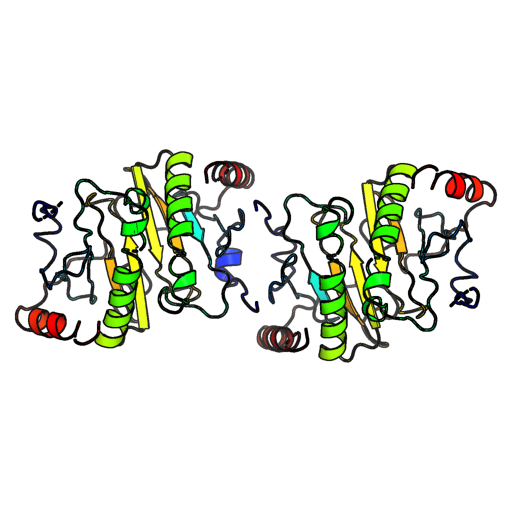GLY A O 1
ATOM 687 N N . ASN A 1 87 ? -36.574 18.732 58.570 1.00 24.21 86 ASN A N 1
ATOM 688 C CA . ASN A 1 87 ? -36.551 19.540 59.777 1.00 26.83 86 ASN A CA 1
ATOM 689 C C . ASN A 1 87 ? -38.006 19.666 60.268 1.00 28.34 86 ASN A C 1
ATOM 690 O O . ASN A 1 87 ? -38.230 19.670 61.457 1.00 29.82 86 ASN A O 1
ATOM 695 N N . ILE A 1 88 ? -38.961 19.684 59.323 1.00 29.43 87 ILE A N 1
ATOM 696 C CA . ILE A 1 88 ? -40.396 19.891 59.575 1.00 30.39 87 ILE A CA 1
ATOM 697 C C . ILE A 1 88 ? -41.016 18.496 59.899 1.00 29.58 87 ILE A C 1
ATOM 698 O O . ILE A 1 88 ? -41.268 18.144 61.050 1.00 29.98 87 ILE A O 1
ATOM 703 N N . VAL A 1 89 ? -41.142 17.680 58.868 1.00 28.23 88 VAL A N 1
ATOM 704 C CA . VAL A 1 89 ? -41.658 16.334 58.968 1.00 26.93 88 VAL A CA 1
ATOM 705 C C . VAL A 1 89 ? -40.497 15.382 59.057 1.00 25.78 88 VAL A C 1
ATOM 706 O O . VAL A 1 89 ? -39.711 15.278 58.113 1.00 24.13 88 VAL A O 1
ATOM 710 N N . ARG A 1 90 ? -40.390 14.660 60.165 1.00 26.29 89 ARG A N 1
ATOM 711 C CA . ARG A 1 90 ? -39.233 13.768 60.401 1.00 26.31 89 ARG A CA 1
ATOM 712 C C . ARG A 1 90 ? -39.233 12.460 59.638 1.00 24.87 89 ARG A C 1
ATOM 713 O O . ARG A 1 90 ? -38.172 11.935 59.371 1.00 24.94 89 ARG A O 1
ATOM 721 N N . GLN A 1 91 ? -40.401 11.921 59.339 1.00 23.50 90 GLN A N 1
ATOM 722 C CA . GLN A 1 91 ? -40.514 10.785 58.459 1.00 23.19 90 GLN A CA 1
ATOM 723 C C . GLN A 1 91 ? -39.759 11.047 57.141 1.00 21.89 90 GLN A C 1
ATOM 724 O O . GLN A 1 91 ? -39.969 12.078 56.499 1.00 21.07 90 GLN A O 1
ATOM 730 N N . LEU A 1 92 ? -38.861 10.121 56.798 1.00 21.23 91 LEU A N 1
ATOM 731 C CA . LEU A 1 92 ? -37.979 10.264 55.664 1.00 20.19 91 LEU A CA 1
ATOM 732 C C . LEU A 1 92 ? -38.814 10.491 54.395 1.00 19.42 91 LEU A C 1
ATOM 733 O O . LEU A 1 92 ? -39.697 9.717 54.101 1.00 19.14 91 LEU A O 1
ATOM 738 N N . HIS A 1 93 ? -38.553 11.588 53.691 1.00 19.08 92 HIS A N 1
ATOM 739 C CA . HIS A 1 93 ? -39.127 11.802 52.379 1.00 18.65 92 HIS A CA 1
ATOM 740 C C . HIS A 1 93 ? -38.142 12.581 51.531 1.00 18.60 92 HIS A C 1
ATOM 741 O O . HIS A 1 93 ? -37.423 13.452 52.042 1.00 19.42 92 HIS A O 1
ATOM 748 N N . VAL A 1 94 ? -38.082 12.234 50.246 1.00 17.93 93 VAL A N 1
ATOM 749 C CA . VAL A 1 94 ? -37.089 12.809 49.353 1.00 17.45 93 VAL A CA 1
ATOM 750 C C . VAL A 1 94 ? -37.837 13.655 48.366 1.00 18.06 93 VAL A C 1
ATOM 751 O O . VAL A 1 94 ? -38.711 13.127 47.642 1.00 19.60 93 VAL A O 1
ATOM 755 N N . HIS A 1 95 ? -37.512 14.948 48.352 1.00 17.57 94 HIS A N 1
ATOM 756 C CA . HIS A 1 95 ? -38.023 15.906 47.397 1.00 17.15 94 HIS A CA 1
ATOM 757 C C . HIS A 1 95 ? -37.303 15.718 46.066 1.00 17.36 94 HIS A C 1
ATOM 758 O O . HIS A 1 95 ? -36.084 15.575 46.054 1.00 17.50 94 HIS A O 1
ATOM 765 N N . VAL A 1 96 ? -38.050 15.729 44.958 1.00 17.62 95 VAL A N 1
ATOM 766 C CA . VAL A 1 96 ? -37.515 15.663 43.602 1.00 17.20 95 VAL A CA 1
ATOM 767 C C . VAL A 1 96 ? -38.258 16.712 42.811 1.00 18.29 95 VAL A C 1
ATOM 768 O O . VAL A 1 96 ? -39.445 16.550 42.518 1.00 18.45 95 VAL A O 1
ATOM 772 N N . ILE A 1 97 ? -37.565 17.799 42.501 1.00 17.84 96 ILE A N 1
ATOM 773 C CA . ILE A 1 97 ? -38.201 19.034 42.062 1.00 18.39 96 ILE A CA 1
ATOM 774 C C . ILE A 1 97 ? -37.632 19.447 40.700 1.00 18.15 96 ILE A C 1
ATOM 775 O O . ILE A 1 97 ? -36.414 19.457 40.530 1.00 19.13 96 ILE A O 1
ATOM 780 N N . ALA A 1 98 ? -38.497 19.791 39.755 1.00 18.09 97 ALA A N 1
ATOM 781 C CA . ALA A 1 98 ? -38.092 20.250 38.407 1.00 18.47 97 ALA A CA 1
ATOM 782 C C . ALA A 1 98 ? -37.896 21.765 38.406 1.00 18.96 97 ALA A C 1
ATOM 783 O O . ALA A 1 98 ? -38.790 22.497 38.800 1.00 19.19 97 ALA A O 1
ATOM 785 N N . ARG A 1 99 ? -36.765 22.230 37.904 1.00 19.86 98 ARG A N 1
ATOM 786 C CA . ARG A 1 99 ? -36.417 23.652 37.933 1.00 20.75 98 ARG A CA 1
ATOM 787 C C . ARG A 1 99 ? -35.944 24.199 36.586 1.00 22.75 98 ARG A C 1
ATOM 788 O O . ARG A 1 99 ? -35.448 23.463 35.720 1.00 22.60 98 ARG A O 1
ATOM 796 N N . ARG A 1 100 ? -36.043 25.521 36.460 1.00 23.85 99 ARG A N 1
ATOM 797 C CA . ARG A 1 100 ? -35.512 26.195 35.316 1.00 26.16 99 ARG A CA 1
ATOM 798 C C . ARG A 1 100 ? -35.293 27.660 35.665 1.00 26.50 99 ARG A C 1
ATOM 799 O O . ARG A 1 100 ? -35.970 28.223 36.531 1.00 25.93 99 ARG A O 1
ATOM 807 N N . GLU A 1 101 ? -34.345 28.268 34.986 1.00 27.69 100 GLU A N 1
ATOM 808 C CA . GLU A 1 101 ? -34.118 29.701 35.103 1.00 28.96 100 GLU A CA 1
ATOM 809 C C . GLU A 1 101 ? -35.414 30.463 34.887 1.00 29.26 100 GLU A C 1
ATOM 810 O O . GLU A 1 101 ? -36.197 30.158 33.981 1.00 28.07 100 GLU A O 1
ATOM 816 N N . GLY A 1 102 ? -35.637 31.414 35.785 1.00 29.53 101 GLY A N 1
ATOM 817 C CA . GLY A 1 102 ? -36.824 32.236 35.763 1.00 29.86 101 GLY A CA 1
ATOM 818 C C . GLY A 1 102 ? -37.986 31.664 36.544 1.00 28.44 101 GLY A C 1
ATOM 819 O O . GLY A 1 102 ? -39.003 32.326 36.634 1.00 29.27 101 GLY A O 1
ATOM 820 N N . ASP A 1 103 ? -37.873 30.453 37.103 1.00 26.28 102 ASP A N 1
ATOM 821 C CA . ASP A 1 103 ? -38.983 29.875 37.876 1.00 24.76 102 ASP A CA 1
ATOM 822 C C . ASP A 1 103 ? -38.980 30.570 39.233 1.00 24.35 102 ASP A C 1
ATOM 823 O O . ASP A 1 103 ? -38.082 31.350 39.490 1.00 24.51 102 ASP A O 1
ATOM 828 N N . PRO A 1 104 ? -39.990 30.338 40.079 1.00 23.97 103 PRO A N 1
ATOM 829 C CA . PRO A 1 104 ? -40.032 31.152 41.280 1.00 24.60 103 PRO A CA 1
ATOM 830 C C . PRO A 1 104 ? -38.829 30.914 42.198 1.00 23.84 103 PRO A C 1
ATOM 831 O O . PRO A 1 104 ? -38.472 29.777 42.474 1.00 22.14 103 PRO A O 1
ATOM 835 N N . ASN A 1 105 ? -38.176 32.021 42.548 1.00 24.93 104 ASN A N 1
ATOM 836 C CA . ASN A 1 105 ? -36.997 32.078 43.400 1.00 24.66 104 ASN A CA 1
ATOM 837 C C . ASN A 1 105 ? -35.708 31.511 42.783 1.00 24.76 104 ASN A C 1
ATOM 838 O O . ASN A 1 105 ? -34.699 31.407 43.479 1.00 24.48 104 ASN A O 1
ATOM 843 N N . TRP A 1 106 ? -35.723 31.186 41.489 1.00 24.57 105 TRP A N 1
ATOM 844 C CA . TRP A 1 106 ? -34.517 30.758 40.825 1.00 24.77 105 TRP A CA 1
ATOM 845 C C . TRP A 1 106 ? -33.412 31.784 41.060 1.00 25.71 105 TRP A C 1
ATOM 846 O O . TRP A 1 106 ? -33.676 32.991 40.956 1.00 25.93 105 TRP A O 1
ATOM 857 N N . PRO A 1 107 ? -32.178 31.323 41.378 1.00 25.62 106 PRO A N 1
ATOM 858 C CA . PRO A 1 107 ? -31.686 29.961 41.551 1.00 24.99 106 PRO A CA 1
ATOM 859 C C . PRO A 1 107 ? -31.787 29.399 42.979 1.00 24.49 106 PRO A C 1
ATOM 860 O O . PRO A 1 107 ? -31.235 28.326 43.237 1.00 25.44 106 PRO A O 1
ATOM 864 N N . GLY A 1 108 ? -32.512 30.054 43.880 1.00 23.84 107 GLY A N 1
ATOM 865 C CA . GLY A 1 108 ? -32.599 29.617 45.267 1.00 23.28 107 GLY A CA 1
ATOM 866 C C . GLY A 1 108 ? -33.466 28.387 45.452 1.00 22.68 107 GLY A C 1
ATOM 867 O O . GLY A 1 108 ? -34.059 27.858 44.482 1.00 22.74 107 GLY A O 1
ATOM 868 N N . PRO A 1 109 ? -33.573 27.919 46.691 1.00 22.30 108 PRO A N 1
ATOM 869 C CA . PRO A 1 109 ? -34.389 26.748 46.973 1.00 21.19 108 PRO A CA 1
ATOM 870 C C . PRO A 1 109 ? -35.909 27.010 46.943 1.00 21.91 108 PRO A C 1
ATOM 871 O O . PRO A 1 109 ? -36.353 28.146 47.166 1.00 22.37 108 PRO A O 1
ATOM 875 N N . VAL A 1 110 ? -36.695 25.969 46.641 1.00 21.14 109 VAL A N 1
ATOM 876 C CA . VAL A 1 110 ? -38.161 26.085 46.706 1.00 21.97 109 VAL A CA 1
ATOM 877 C C . VAL A 1 110 ? -38.631 26.121 48.167 1.00 22.58 109 VAL A C 1
ATOM 878 O O . VAL A 1 110 ? -39.603 26.804 48.481 1.00 23.34 109 VAL A O 1
ATOM 882 N N . TRP A 1 111 ? -37.874 25.455 49.044 1.00 22.94 110 TRP A N 1
ATOM 883 C CA . TRP A 1 111 ? -38.255 25.221 50.436 1.00 23.06 110 TRP A CA 1
ATOM 884 C C . TRP A 1 111 ? -38.311 26.524 51.197 1.00 24.60 110 TRP A C 1
ATOM 885 O O . TRP A 1 111 ? -37.353 27.304 51.198 1.00 24.49 110 TRP A O 1
ATOM 896 N N . GLY A 1 112 ? -39.465 26.767 51.814 1.00 24.90 111 GLY A N 1
ATOM 897 C CA . GLY A 1 112 ? -39.695 27.962 52.584 1.00 26.08 111 GLY A CA 1
ATOM 898 C C . GLY A 1 112 ? -39.957 29.224 51.792 1.00 26.77 111 GLY A C 1
ATOM 899 O O . GLY A 1 112 ? -40.099 30.289 52.400 1.00 27.70 111 GLY A O 1
ATOM 900 N N . PHE A 1 113 ? -40.061 29.124 50.463 1.00 25.81 112 PHE A N 1
ATOM 901 C CA . PHE A 1 113 ? -40.255 30.307 49.638 1.00 26.37 112 PHE A CA 1
ATOM 902 C C . PHE A 1 113 ? -41.746 30.579 49.416 1.00 26.71 112 PHE A C 1
ATOM 903 O O . PHE A 1 113 ? -42.459 29.776 48.791 1.00 25.82 112 PHE A O 1
ATOM 911 N N . GLY A 1 114 ? -42.201 31.722 49.895 1.00 27.86 113 GLY A N 1
ATOM 912 C CA . GLY A 1 114 ? -43.555 32.209 49.596 1.00 29.28 113 GLY A CA 1
ATOM 913 C C . GLY A 1 114 ? -44.680 31.281 50.044 1.00 29.21 113 GLY A C 1
ATOM 914 O O . GLY A 1 114 ? -44.508 30.519 50.989 1.00 28.84 113 GLY A O 1
ATOM 915 N N . LYS A 1 115 ? -45.815 31.364 49.351 1.00 29.43 114 LYS A N 1
ATOM 916 C CA . LYS A 1 115 ? -47.048 30.657 49.717 1.00 30.00 114 LYS A CA 1
ATOM 917 C C . LYS A 1 115 ? -47.343 29.632 48.634 1.00 28.64 114 LYS A C 1
ATOM 918 O O . LYS A 1 115 ? -47.217 29.953 47.458 1.00 29.07 114 LYS A O 1
ATOM 921 N N . ALA A 1 116 ? -47.704 28.413 49.012 1.00 27.69 115 ALA A N 1
ATOM 922 C CA . ALA A 1 116 ? -48.062 27.390 48.033 1.00 27.16 115 ALA A CA 1
ATOM 923 C C . ALA A 1 116 ? -49.275 27.823 47.201 1.00 27.90 115 ALA A C 1
ATOM 924 O O . ALA A 1 116 ? -50.199 28.424 47.728 1.00 28.85 115 ALA A O 1
ATOM 926 N N . GLU A 1 117 ? -49.218 27.549 45.896 1.00 28.07 116 GLU A N 1
ATOM 927 C CA . GLU A 1 117 ? -50.339 27.700 44.971 1.00 28.52 116 GLU A CA 1
ATOM 928 C C . GLU A 1 117 ? -50.855 26.295 44.633 1.00 28.33 116 GLU A C 1
ATOM 929 O O . GLU A 1 117 ? -50.164 25.533 43.933 1.00 27.06 116 GLU A O 1
ATOM 935 N N . PRO A 1 118 ? -52.051 25.920 45.148 1.00 28.72 117 PRO A N 1
ATOM 936 C CA . PRO A 1 118 ? -52.504 24.543 44.927 1.00 28.14 117 PRO A CA 1
ATOM 937 C C . PRO A 1 118 ? -52.791 24.188 43.449 1.00 27.58 117 PRO A C 1
ATOM 938 O O . PRO A 1 118 ? -53.084 25.046 42.649 1.00 27.72 117 PRO A O 1
ATOM 942 N N . TRP A 1 119 ? -52.654 22.921 43.104 1.00 26.80 118 TRP A N 1
ATOM 943 C CA . TRP A 1 119 ? -52.867 22.470 41.743 1.00 26.58 118 TRP A CA 1
ATOM 944 C C . TRP A 1 119 ? -54.368 22.390 41.471 1.00 27.54 118 TRP A C 1
ATOM 945 O O . TRP A 1 119 ? -55.100 21.852 42.292 1.00 27.07 118 TRP A O 1
ATOM 956 N N . PRO A 1 120 ? -54.827 22.930 40.327 1.00 28.01 119 PRO A N 1
ATOM 957 C CA . PRO A 1 120 ? -56.172 22.554 39.883 1.00 28.87 119 PRO A CA 1
ATOM 958 C C . PRO A 1 120 ? -56.301 21.037 39.745 1.00 28.16 119 PRO A C 1
ATOM 959 O O . PRO A 1 120 ? -55.343 20.385 39.380 1.00 26.12 119 PRO A O 1
ATOM 963 N N . GLU A 1 121 ? -57.477 20.517 40.092 1.00 28.99 120 GLU A N 1
ATOM 964 C CA A GLU A 1 121 ? -57.766 19.086 40.130 0.50 29.17 120 GLU A CA 1
ATOM 965 C CA B GLU A 1 121 ? -57.718 19.067 40.137 0.50 29.31 120 GLU A CA 1
ATOM 966 C C . GLU A 1 121 ? -57.344 18.381 38.840 1.00 29.93 120 GLU A C 1
ATOM 967 O O . GLU A 1 121 ? -56.446 17.527 38.845 1.00 29.05 120 GLU A O 1
ATOM 978 N N . GLU A 1 122 ? -57.992 18.748 37.739 1.00 32.06 121 GLU A N 1
ATOM 979 C CA . GLU A 1 122 ? -57.724 18.058 36.465 1.00 33.82 121 GLU A CA 1
ATOM 980 C C . GLU A 1 122 ? -56.267 18.208 36.005 1.00 32.91 121 GLU A C 1
ATOM 981 O O . GLU A 1 122 ? -55.674 17.221 35.531 1.00 33.06 121 GLU A O 1
ATOM 987 N N . GLU A 1 123 ? -55.700 19.406 36.178 1.00 32.54 122 GLU A N 1
ATOM 988 C CA A GLU A 1 123 ? -54.311 19.635 35.801 0.50 31.42 122 GLU A CA 1
ATOM 989 C CA B GLU A 1 123 ? -54.299 19.661 35.823 0.50 31.69 122 GLU A CA 1
ATOM 990 C C . GLU A 1 123 ? -53.346 18.705 36.552 1.00 30.22 122 GLU A C 1
ATOM 991 O O . GLU A 1 123 ? -52.435 18.155 35.929 1.00 29.40 122 GLU A O 1
ATOM 1002 N N . HIS A 1 124 ? -53.547 18.490 37.858 1.00 29.37 123 HIS A N 1
ATOM 1003 C CA . HIS A 1 124 ? -52.658 17.509 38.544 1.00 28.62 123 HIS A CA 1
ATOM 1004 C C . HIS A 1 124 ? -52.916 16.060 38.138 1.00 28.63 123 HIS A C 1
ATOM 1005 O O . HIS A 1 124 ? -51.969 15.253 38.129 1.00 27.84 123 HIS A O 1
ATOM 1012 N N . ARG A 1 125 ? -54.144 15.732 37.758 1.00 29.65 124 ARG A N 1
ATOM 1013 C CA . ARG A 1 125 ? -54.418 14.386 37.224 1.00 30.81 124 ARG A CA 1
ATOM 1014 C C . ARG A 1 125 ? -53.672 14.172 35.899 1.00 30.29 124 ARG A C 1
ATOM 1015 O O . ARG A 1 125 ? -53.048 13.130 35.706 1.00 30.25 124 ARG A O 1
ATOM 1023 N N . THR A 1 126 ? -53.697 15.172 35.024 1.00 30.54 125 THR A N 1
ATOM 1024 C CA . THR A 1 126 ? -52.993 15.111 33.745 1.00 30.64 125 THR A CA 1
ATOM 1025 C C . THR A 1 126 ? -51.487 15.019 33.976 1.00 29.11 125 THR A C 1
ATOM 1026 O O . THR A 1 126 ? -50.821 14.152 33.417 1.00 28.52 125 THR A O 1
ATOM 1030 N N . PHE A 1 127 ? -50.962 15.885 34.832 1.00 28.35 126 PHE A N 1
ATOM 1031 C CA . PHE A 1 127 ? -49.537 15.843 35.161 1.00 27.09 126 PHE A CA 1
ATOM 1032 C C . PHE A 1 127 ? -49.087 14.515 35.804 1.00 26.53 126 PHE A C 1
ATOM 1033 O O . PHE A 1 127 ? -48.020 13.993 35.448 1.00 24.88 126 PHE A O 1
ATOM 1041 N N . ALA A 1 128 ? -49.897 13.962 36.711 1.00 26.65 127 ALA A N 1
ATOM 1042 C CA . ALA A 1 128 ? -49.576 12.658 37.317 1.00 26.64 127 ALA A CA 1
ATOM 1043 C C . ALA A 1 128 ? -49.425 11.633 36.191 1.00 27.26 127 ALA A C 1
ATOM 1044 O O . ALA A 1 128 ? -48.406 10.917 36.151 1.00 26.86 127 ALA A O 1
ATOM 1046 N N . ALA A 1 129 ? -50.390 11.629 35.259 1.00 27.75 128 ALA A N 1
ATOM 1047 C CA . ALA A 1 129 ? -50.362 10.740 34.080 1.00 28.81 128 ALA A CA 1
ATOM 1048 C C . ALA A 1 129 ? -49.074 10.902 33.286 1.00 28.50 128 ALA A C 1
ATOM 1049 O O . ALA A 1 129 ? -48.465 9.934 32.905 1.00 28.18 128 ALA A O 1
ATOM 1051 N N . ARG A 1 130 ? -48.663 12.146 33.110 1.00 28.82 129 ARG A N 1
ATOM 1052 C CA . ARG A 1 130 ? -47.500 12.507 32.331 1.00 29.02 129 ARG A CA 1
ATOM 1053 C C . ARG A 1 130 ? -46.219 11.983 32.986 1.00 28.42 129 ARG A C 1
ATOM 1054 O O . ARG A 1 130 ? -45.342 11.438 32.312 1.00 27.74 129 ARG A O 1
ATOM 1062 N N . ILE A 1 131 ? -46.140 12.103 34.309 1.00 27.65 130 ILE A N 1
ATOM 1063 C CA . ILE A 1 131 ? -45.015 11.564 35.044 1.00 27.31 130 ILE A CA 1
ATOM 1064 C C . ILE A 1 131 ? -44.953 10.058 34.817 1.00 28.01 130 ILE A C 1
ATOM 1065 O O . ILE A 1 131 ? -43.932 9.554 34.363 1.00 27.38 130 ILE A O 1
ATOM 1078 N N . GLU A 1 133 ? -46.111 8.154 32.517 1.00 31.39 132 GLU A N 1
ATOM 1079 C CA . GLU A 1 133 ? -45.730 7.877 31.120 1.00 32.40 132 GLU A CA 1
ATOM 1080 C C . GLU A 1 133 ? -44.271 8.098 30.770 1.00 31.54 132 GLU A C 1
ATOM 1081 O O . GLU A 1 133 ? -43.843 7.677 29.679 1.00 31.45 132 GLU A O 1
ATOM 1087 N N . ASN A 1 134 ? -43.548 8.815 31.635 1.00 29.37 133 ASN A N 1
ATOM 1088 C CA . ASN A 1 134 ? -42.164 9.187 31.423 1.00 29.19 133 ASN A CA 1
ATOM 1089 C C . ASN A 1 134 ? -41.154 8.511 32.335 1.00 28.80 133 ASN A C 1
ATOM 1090 O O . ASN A 1 134 ? -39.952 8.613 32.095 1.00 28.26 133 ASN A O 1
ATOM 1095 N N . LEU A 1 135 ? -41.619 7.853 33.397 1.00 28.51 134 LEU A N 1
ATOM 1096 C CA . LEU A 1 135 ? -40.727 7.095 34.251 1.00 28.79 134 LEU A CA 1
ATOM 1097 C C . LEU A 1 135 ? -40.054 6.002 33.443 1.00 29.13 134 LEU A C 1
ATOM 1098 O O . LEU A 1 135 ? -40.649 5.484 32.495 1.00 29.04 134 LEU A O 1
ATOM 1112 N N . THR B 1 3 ? -8.901 10.521 35.070 1.00 32.84 2 THR B N 1
ATOM 1113 C CA . THR B 1 3 ? -10.071 11.347 34.813 1.00 29.85 2 THR B CA 1
ATOM 1114 C C . THR B 1 3 ? -9.658 12.773 34.449 1.00 28.89 2 THR B C 1
ATOM 1115 O O . THR B 1 3 ? -8.635 13.289 34.890 1.00 27.68 2 THR B O 1
ATOM 1119 N N . THR B 1 4 ? -10.478 13.376 33.598 1.00 28.10 3 THR B N 1
ATOM 1120 C CA . THR B 1 4 ? -10.420 14.798 33.307 1.00 26.96 3 THR B CA 1
ATOM 1121 C C . THR B 1 4 ? -11.293 15.636 34.249 1.00 25.62 3 THR B C 1
ATOM 1122 O O . THR B 1 4 ? -11.430 16.835 34.043 1.00 25.16 3 THR B O 1
ATOM 1126 N N . PHE B 1 5 ? -11.879 15.019 35.279 1.00 24.75 4 PHE B N 1
ATOM 1127 C CA . PHE B 1 5 ? -12.589 15.744 36.306 1.00 23.92 4 PHE B CA 1
ATOM 1128 C C . PHE B 1 5 ? -11.741 16.879 36.875 1.00 23.25 4 PHE B C 1
ATOM 1129 O O . PHE B 1 5 ? -10.592 16.677 37.233 1.00 23.14 4 PHE B O 1
ATOM 1137 N N . THR B 1 6 ? -12.316 18.068 36.923 1.00 23.17 5 THR B N 1
ATOM 1138 C CA . THR B 1 6 ? -11.725 19.201 37.631 1.00 23.21 5 THR B CA 1
ATOM 1139 C C . THR B 1 6 ? -12.799 19.846 38.465 1.00 22.58 5 THR B C 1
ATOM 1140 O O . THR B 1 6 ? -13.932 19.995 38.010 1.00 22.87 5 THR B O 1
ATOM 1144 N N . LEU B 1 7 ? -12.449 20.213 39.696 1.00 21.92 6 LEU B N 1
ATOM 1145 C CA . LEU B 1 7 ? -13.389 20.836 40.595 1.00 21.50 6 LEU B CA 1
ATOM 1146 C C . LEU B 1 7 ? -13.681 22.241 40.080 1.00 21.52 6 LEU B C 1
ATOM 1147 O O . LEU B 1 7 ? -12.747 22.993 39.682 1.00 20.62 6 LEU B O 1
ATOM 1152 N N . ASP B 1 8 ? -14.968 22.568 40.063 1.00 20.74 7 ASP B N 1
ATOM 1153 C CA . ASP B 1 8 ? -15.419 23.873 39.651 1.00 21.40 7 ASP B CA 1
ATOM 1154 C C . ASP B 1 8 ? -14.742 24.899 40.542 1.00 21.42 7 ASP B C 1
ATOM 1155 O O . ASP B 1 8 ? -14.660 24.722 41.765 1.00 20.61 7 ASP B O 1
ATOM 1160 N N . GLU B 1 9 ? -14.247 25.955 39.917 1.00 22.48 8 GLU B N 1
ATOM 1161 C CA . GLU B 1 9 ? -13.538 27.041 40.605 1.00 23.29 8 GLU B CA 1
ATOM 1162 C C . GLU B 1 9 ? -14.322 27.627 41.770 1.00 22.73 8 GLU B C 1
ATOM 1163 O O . GLU B 1 9 ? -13.725 27.889 42.792 1.00 23.09 8 GLU B O 1
ATOM 1166 N N . ARG B 1 10 ? -15.649 27.760 41.651 1.00 22.72 9 ARG B N 1
ATOM 1167 C CA A ARG B 1 10 ? -16.439 28.321 42.752 0.65 22.54 9 ARG B CA 1
ATOM 1168 C CA B ARG B 1 10 ? -16.510 28.292 42.722 0.35 22.61 9 ARG B CA 1
ATOM 1169 C C . ARG B 1 10 ? -16.535 27.357 43.941 1.00 21.53 9 ARG B C 1
ATOM 1170 O O . ARG B 1 10 ? -16.534 27.807 45.083 1.00 20.63 9 ARG B O 1
ATOM 1185 N N . LEU B 1 11 ? -16.600 26.050 43.690 1.00 20.55 10 LEU B N 1
ATOM 1186 C CA . LEU B 1 11 ? -16.567 25.079 44.778 1.00 20.49 10 LEU B CA 1
ATOM 1187 C C . LEU B 1 11 ? -15.165 25.048 45.436 1.00 21.54 10 LEU B C 1
ATOM 1188 O O . LEU B 1 11 ? -15.032 24.862 46.638 1.00 20.47 10 LEU B O 1
ATOM 1193 N N . GLU B 1 12 ? -14.129 25.254 44.627 1.00 22.28 11 GLU B N 1
ATOM 1194 C CA . GLU B 1 12 ? -12.787 25.402 45.128 1.00 23.75 11 GLU B CA 1
ATOM 1195 C C . GLU B 1 12 ? -12.664 26.619 46.050 1.00 24.41 11 GLU B C 1
ATOM 1196 O O . GLU B 1 12 ? -12.146 26.526 47.148 1.00 24.30 11 GLU B O 1
ATOM 1202 N N . ARG B 1 13 ? -13.165 27.753 45.596 1.00 25.30 12 ARG B N 1
ATOM 1203 C CA . ARG B 1 13 ? -13.117 28.991 46.369 1.00 26.68 12 ARG B CA 1
ATOM 1204 C C . ARG B 1 13 ? -13.971 28.925 47.633 1.00 25.73 12 ARG B C 1
ATOM 1205 O O . ARG B 1 13 ? -13.524 29.307 48.716 1.00 26.00 12 ARG B O 1
ATOM 1213 N N . ASP B 1 14 ? -15.212 28.446 47.489 1.00 24.85 13 ASP B N 1
ATOM 1214 C CA . ASP B 1 14 ? -16.177 28.455 48.593 1.00 24.35 13 ASP B CA 1
ATOM 1215 C C . ASP B 1 14 ? -16.040 27.314 49.593 1.00 23.88 13 ASP B C 1
ATOM 1216 O O . ASP B 1 14 ? -16.582 27.408 50.700 1.00 24.23 13 ASP B O 1
ATOM 1221 N N . GLY B 1 15 ? -15.319 26.258 49.219 1.00 22.93 14 GLY B N 1
ATOM 1222 C CA . GLY B 1 15 ? -15.160 25.057 50.039 1.00 22.25 14 GLY B CA 1
ATOM 1223 C C . GLY B 1 15 ? -13.708 24.832 50.433 1.00 22.53 14 GLY B C 1
ATOM 1224 O O . GLY B 1 15 ? -12.791 25.157 49.656 1.00 21.87 14 GLY B O 1
ATOM 1225 N N . ILE B 1 16 ? -13.520 24.297 51.645 1.00 21.87 15 ILE B N 1
ATOM 1226 C CA . ILE B 1 16 ? -12.214 23.997 52.207 1.00 21.99 15 ILE B CA 1
ATOM 1227 C C . ILE B 1 16 ? -12.041 22.482 52.117 1.00 21.59 15 ILE B C 1
ATOM 1228 O O . ILE B 1 16 ? -12.876 21.738 52.666 1.00 21.52 15 ILE B O 1
ATOM 1233 N N . PRO B 1 17 ? -10.999 22.014 51.409 1.00 21.78 16 PRO B N 1
ATOM 1234 C CA . PRO B 1 17 ? -10.902 20.546 51.253 1.00 21.27 16 PRO B CA 1
ATOM 1235 C C . PRO B 1 17 ? -10.645 19.903 52.595 1.00 21.43 16 PRO B C 1
ATOM 1236 O O . PRO B 1 17 ? -9.873 20.449 53.365 1.00 20.92 16 PRO B O 1
ATOM 1240 N N . ILE B 1 18 ? -11.336 18.802 52.884 1.00 21.17 17 ILE B N 1
ATOM 1241 C CA . ILE B 1 18 ? -11.061 18.012 54.096 1.00 22.00 17 ILE B CA 1
ATOM 1242 C C . ILE B 1 18 ? -10.686 16.558 53.826 1.00 21.36 17 ILE B C 1
ATOM 1243 O O . ILE B 1 18 ? -10.238 15.887 54.715 1.00 20.65 17 ILE B O 1
ATOM 1248 N N . GLY B 1 19 ? -10.829 16.079 52.609 1.00 21.54 18 GLY B N 1
ATOM 1249 C CA . GLY B 1 19 ? -10.510 14.683 52.355 1.00 23.03 18 GLY B CA 1
ATOM 1250 C C . GLY B 1 19 ? -11.185 14.165 51.140 1.00 22.47 18 GLY B C 1
ATOM 1251 O O . GLY B 1 19 ? -11.940 14.895 50.460 1.00 22.30 18 GLY B O 1
ATOM 1252 N N . THR B 1 20 ? -10.867 12.920 50.842 1.00 22.77 19 THR B N 1
ATOM 1253 C CA . THR B 1 20 ? -11.436 12.252 49.684 1.00 23.93 19 THR B CA 1
ATOM 1254 C C . THR B 1 20 ? -11.833 10.858 50.105 1.00 24.57 19 THR B C 1
ATOM 1255 O O . THR B 1 20 ? -11.145 10.239 50.970 1.00 24.53 19 THR B O 1
ATOM 1259 N N . LEU B 1 21 ? -12.963 10.400 49.549 1.00 24.30 20 LEU B N 1
ATOM 1260 C CA . LEU B 1 21 ? -13.446 9.026 49.729 1.00 25.08 20 LEU B CA 1
ATOM 1261 C C . LEU B 1 21 ? -13.073 8.274 48.428 1.00 25.98 20 LEU B C 1
ATOM 1262 O O . LEU B 1 21 ? -11.978 8.477 47.921 1.00 27.33 20 LEU B O 1
ATOM 1267 N N . GLY B 1 22 ? -13.930 7.421 47.877 1.00 25.61 21 GLY B N 1
ATOM 1268 C CA . GLY B 1 22 ? -13.588 6.703 46.641 1.00 25.23 21 GLY B CA 1
ATOM 1269 C C . GLY B 1 22 ? -14.038 7.548 45.487 1.00 23.93 21 GLY B C 1
ATOM 1270 O O . GLY B 1 22 ? -13.249 7.945 44.651 1.00 24.40 21 GLY B O 1
ATOM 1271 N N . LEU B 1 23 ? -15.338 7.806 45.436 1.00 22.66 22 LEU B N 1
ATOM 1272 C CA . LEU B 1 23 ? -15.912 8.587 44.353 1.00 22.16 22 LEU B CA 1
ATOM 1273 C C . LEU B 1 23 ? -15.707 10.085 44.586 1.00 21.07 22 LEU B C 1
ATOM 1274 O O . LEU B 1 23 ? -15.253 10.794 43.695 1.00 19.64 22 LEU B O 1
ATOM 1279 N N . CYS B 1 24 ? -16.055 10.548 45.780 1.00 20.88 23 CYS B N 1
ATOM 1280 C CA . CYS B 1 24 ? -16.230 11.976 46.028 1.00 20.59 23 CYS B CA 1
ATOM 1281 C C . CYS B 1 24 ? -15.045 12.593 46.746 1.00 20.22 23 CYS B C 1
ATOM 1282 O O . CYS B 1 24 ? -14.487 11.980 47.629 1.00 20.86 23 CYS B O 1
ATOM 1285 N N . GLN B 1 25 ? -14.691 13.811 46.358 1.00 20.26 24 GLN B N 1
ATOM 1286 C CA . GLN B 1 25 ? -13.893 14.699 47.195 1.00 20.75 24 GLN B CA 1
ATOM 1287 C C . GLN B 1 25 ? -14.840 15.347 48.157 1.00 20.06 24 GLN B C 1
ATOM 1288 O O . GLN B 1 25 ? -16.006 15.559 47.810 1.00 18.91 24 GLN B O 1
ATOM 1302 N N . ARG B 1 27 ? -15.463 18.643 50.700 1.00 19.07 26 ARG B N 1
ATOM 1303 C CA . ARG B 1 27 ? -15.097 19.990 51.130 1.00 19.73 26 ARG B CA 1
ATOM 1304 C C . ARG B 1 27 ? -16.037 20.481 52.195 1.00 19.51 26 ARG B C 1
ATOM 1305 O O . ARG B 1 27 ? -17.195 20.089 52.258 1.00 19.60 26 ARG B O 1
ATOM 1313 N N . LEU B 1 28 ? -15.509 21.336 53.050 1.00 20.19 27 LEU B N 1
ATOM 1314 C CA . LEU B 1 28 ? -16.259 22.014 54.095 1.00 19.70 27 LEU B CA 1
ATOM 1315 C C . LEU B 1 28 ? -16.586 23.369 53.543 1.00 19.42 27 LEU B C 1
ATOM 1316 O O . LEU B 1 28 ? -15.680 24.142 53.260 1.00 20.22 27 LEU B O 1
ATOM 1334 N N . ASN B 1 30 ? -17.251 27.042 53.337 1.00 20.01 29 ASN B N 1
ATOM 1335 C CA . ASN B 1 30 ? -16.658 28.027 54.217 1.00 21.03 29 ASN B CA 1
ATOM 1336 C C . ASN B 1 30 ? -17.734 28.980 54.774 1.00 21.33 29 ASN B C 1
ATOM 1337 O O . ASN B 1 30 ? -17.736 30.188 54.485 1.00 20.65 29 ASN B O 1
ATOM 1342 N N . ASP B 1 31 ? -18.630 28.401 55.578 1.00 21.11 30 ASP B N 1
ATOM 1343 C CA . ASP B 1 31 ? -19.750 29.087 56.217 1.00 21.68 30 ASP B CA 1
ATOM 1344 C C . ASP B 1 31 ? -20.021 28.343 57.522 1.00 22.07 30 ASP B C 1
ATOM 1345 O O . ASP B 1 31 ? -20.627 27.266 57.552 1.00 21.93 30 ASP B O 1
ATOM 1350 N N . ARG B 1 32 ? -19.565 28.953 58.601 1.00 23.72 31 ARG B N 1
ATOM 1351 C CA . ARG B 1 32 ? -19.556 28.363 59.936 1.00 25.13 31 ARG B CA 1
ATOM 1352 C C . ARG B 1 32 ? -20.924 28.390 60.605 1.00 24.58 31 ARG B C 1
ATOM 1353 O O . ARG B 1 32 ? -21.109 27.758 61.646 1.00 26.04 31 ARG B O 1
ATOM 1358 N N . ARG B 1 33 ? -21.873 29.130 60.047 1.00 23.21 32 ARG B N 1
ATOM 1359 C CA . ARG B 1 33 ? -23.234 29.158 60.590 1.00 23.30 32 ARG B CA 1
ATOM 1360 C C . ARG B 1 33 ? -23.876 27.774 60.775 1.00 21.89 32 ARG B C 1
ATOM 1361 O O . ARG B 1 33 ? -24.610 27.560 61.725 1.00 21.86 32 ARG B O 1
ATOM 1369 N N . TRP B 1 34 ? -23.603 26.860 59.857 1.00 21.10 33 TRP B N 1
ATOM 1370 C CA . TRP B 1 34 ? -24.037 25.474 59.976 1.00 21.10 33 TRP B CA 1
ATOM 1371 C C . TRP B 1 34 ? -22.894 24.584 59.565 1.00 20.50 33 TRP B C 1
ATOM 1372 O O . TRP B 1 34 ? -22.192 24.947 58.640 1.00 21.50 33 TRP B O 1
ATOM 1383 N N . PRO B 1 35 ? -22.684 23.439 60.243 1.00 20.58 34 PRO B N 1
ATOM 1384 C CA . PRO B 1 35 ? -21.657 22.517 59.735 1.00 20.17 34 PRO B CA 1
ATOM 1385 C C . PRO B 1 35 ? -22.092 21.930 58.377 1.00 18.69 34 PRO B C 1
ATOM 1386 O O . PRO B 1 35 ? -23.052 21.176 58.314 1.00 18.77 34 PRO B O 1
ATOM 1390 N N . TRP B 1 36 ? -21.397 22.294 57.321 1.00 18.14 35 TRP B N 1
ATOM 1391 C CA . TRP B 1 36 ? -21.907 22.140 55.956 1.00 17.81 35 TRP B CA 1
ATOM 1392 C C . TRP B 1 36 ? -20.806 21.607 55.056 1.00 17.84 35 TRP B C 1
ATOM 1393 O O . TRP B 1 36 ? -19.805 22.277 54.820 1.00 18.07 35 TRP B O 1
ATOM 1404 N N . LEU B 1 37 ? -21.009 20.380 54.568 1.00 17.64 36 LEU B N 1
ATOM 1405 C CA . LEU B 1 37 ? -20.078 19.713 53.703 1.00 17.43 36 LEU B CA 1
ATOM 1406 C C . LEU B 1 37 ? -20.658 19.593 52.294 1.00 17.52 36 LEU B C 1
ATOM 1407 O O . LEU B 1 37 ? -21.892 19.613 52.110 1.00 16.85 36 LEU B O 1
ATOM 1412 N N . ILE B 1 38 ? -19.774 19.471 51.313 1.00 17.50 37 ILE B N 1
ATOM 1413 C CA . ILE B 1 38 ? -20.157 19.074 49.964 1.00 17.59 37 ILE B CA 1
ATOM 1414 C C . ILE B 1 38 ? -19.295 17.877 49.528 1.00 17.38 37 ILE B C 1
ATOM 1415 O O . ILE B 1 38 ? -18.105 17.806 49.857 1.00 18.28 37 ILE B O 1
ATOM 1420 N N . LEU B 1 39 ? -19.927 16.945 48.843 1.00 16.50 38 LEU B N 1
ATOM 1421 C CA . LEU B 1 39 ? -19.296 15.783 48.282 1.00 17.40 38 LEU B CA 1
ATOM 1422 C C . LEU B 1 39 ? -19.315 16.041 46.790 1.00 17.10 38 LEU B C 1
ATOM 1423 O O . LEU B 1 39 ? -20.374 16.233 46.259 1.00 17.95 38 LEU B O 1
ATOM 1428 N N . VAL B 1 40 ? -18.171 16.026 46.128 1.00 17.09 39 VAL B N 1
ATOM 1429 C CA . VAL B 1 40 ? -18.095 16.215 44.687 1.00 17.09 39 VAL B CA 1
ATOM 1430 C C . VAL B 1 40 ? -17.595 14.931 44.047 1.00 18.29 39 VAL B C 1
ATOM 1431 O O . VAL B 1 40 ? -16.415 14.608 44.202 1.00 18.62 39 VAL B O 1
ATOM 1435 N N . PRO B 1 41 ? -18.466 14.212 43.297 1.00 18.86 40 PRO B N 1
ATOM 1436 C CA . PRO B 1 41 ? -18.011 13.011 42.634 1.00 19.23 40 PRO B CA 1
ATOM 1437 C C . PRO B 1 41 ? -17.041 13.372 41.538 1.00 19.73 40 PRO B C 1
ATOM 1438 O O . PRO B 1 41 ? -17.332 14.269 40.735 1.00 19.83 40 PRO B O 1
ATOM 1442 N N . GLN B 1 42 ? -15.963 12.606 41.461 1.00 19.40 41 GLN B N 1
ATOM 1443 C CA . GLN B 1 42 ? -14.823 12.906 40.646 1.00 20.43 41 GLN B CA 1
ATOM 1444 C C . GLN B 1 42 ? -15.017 12.240 39.303 1.00 21.01 41 GLN B C 1
ATOM 1445 O O . GLN B 1 42 ? -14.284 11.325 38.929 1.00 22.15 41 GLN B O 1
ATOM 1451 N N . ARG B 1 43 ? -16.028 12.710 38.591 1.00 20.64 42 ARG B N 1
ATOM 1452 C CA . ARG B 1 43 ? -16.339 12.245 37.263 1.00 21.65 42 ARG B CA 1
ATOM 1453 C C . ARG B 1 43 ? -16.557 13.446 36.373 1.00 21.67 42 ARG B C 1
ATOM 1454 O O . ARG B 1 43 ? -17.259 14.373 36.763 1.00 21.77 42 ARG B O 1
ATOM 1462 N N . ALA B 1 44 ? -15.988 13.397 35.171 1.00 22.31 43 ALA B N 1
ATOM 1463 C CA . ALA B 1 44 ? -15.999 14.526 34.268 1.00 23.11 43 ALA B CA 1
ATOM 1464 C C . ALA B 1 44 ? -17.426 14.848 33.840 1.00 23.12 43 ALA B C 1
ATOM 1465 O O . ALA B 1 44 ? -18.198 13.930 33.598 1.00 23.71 43 ALA B O 1
ATOM 1467 N N . ASP B 1 45 ? -17.753 16.140 33.832 1.00 23.34 44 ASP B N 1
ATOM 1468 C CA . ASP B 1 45 ? -18.926 16.731 33.185 1.00 24.47 44 ASP B CA 1
ATOM 1469 C C . ASP B 1 45 ? -20.293 16.099 33.574 1.00 24.35 44 ASP B C 1
ATOM 1470 O O . ASP B 1 45 ? -21.150 15.850 32.733 1.00 25.28 44 ASP B O 1
ATOM 1475 N N . ILE B 1 46 ? -20.485 15.910 34.880 1.00 23.35 45 ILE B N 1
ATOM 1476 C CA . ILE B 1 46 ? -21.728 15.406 35.444 1.00 23.03 45 ILE B CA 1
ATOM 1477 C C . ILE B 1 46 ? -22.498 16.555 36.107 1.00 23.27 45 ILE B C 1
ATOM 1478 O O . ILE B 1 46 ? -21.942 17.283 36.967 1.00 22.80 45 ILE B O 1
ATOM 1483 N N . LYS B 1 47 ? -23.760 16.710 35.698 1.00 23.59 46 LYS B N 1
ATOM 1484 C CA . LYS B 1 47 ? -24.653 17.738 36.238 1.00 24.77 46 LYS B CA 1
ATOM 1485 C C . LYS B 1 47 ? -25.750 17.107 37.120 1.00 24.37 46 LYS B C 1
ATOM 1486 O O . LYS B 1 47 ? -25.941 17.501 38.270 1.00 24.87 46 LYS B O 1
ATOM 1492 N N . GLU B 1 48 ? -26.413 16.083 36.607 1.00 24.20 47 GLU B N 1
ATOM 1493 C CA . GLU B 1 48 ? -27.506 15.428 37.345 1.00 23.77 47 GLU B CA 1
ATOM 1494 C C . GLU B 1 48 ? -27.016 14.135 37.936 1.00 23.20 47 GLU B C 1
ATOM 1495 O O . GLU B 1 48 ? -26.181 13.443 37.328 1.00 22.19 47 GLU B O 1
ATOM 1501 N N . VAL B 1 49 ? -27.585 13.760 39.075 1.00 22.55 48 VAL B N 1
ATOM 1502 C CA A VAL B 1 49 ? -27.251 12.507 39.728 0.50 22.53 48 VAL B CA 1
ATOM 1503 C CA B VAL B 1 49 ? -27.209 12.504 39.716 0.50 22.47 48 VAL B CA 1
ATOM 1504 C C . VAL B 1 49 ? -27.401 11.314 38.742 1.00 23.39 48 VAL B C 1
ATOM 1505 O O . VAL B 1 49 ? -26.557 10.433 38.664 1.00 23.37 48 VAL B O 1
ATOM 1512 N N . PHE B 1 50 ? -28.455 11.328 37.939 1.00 23.97 49 PHE B N 1
ATOM 1513 C CA . PHE B 1 50 ? -28.757 10.240 36.997 1.00 24.73 49 PHE B CA 1
ATOM 1514 C C . PHE B 1 50 ? -27.905 10.222 35.722 1.00 24.77 49 PHE B C 1
ATOM 1515 O O . PHE B 1 50 ? -28.081 9.352 34.890 1.00 25.17 49 PHE B O 1
ATOM 1523 N N . GLU B 1 51 ? -27.008 11.193 35.566 1.00 24.51 50 GLU B N 1
ATOM 1524 C CA . GLU B 1 51 ? -25.995 11.167 34.522 1.00 24.60 50 GLU B CA 1
ATOM 1525 C C . GLU B 1 51 ? -24.772 10.364 34.953 1.00 24.28 50 GLU B C 1
ATOM 1526 O O . GLU B 1 51 ? -23.986 9.955 34.088 1.00 24.34 50 GLU B O 1
ATOM 1532 N N . LEU B 1 52 ? -24.595 10.115 36.260 1.00 22.46 51 LEU B N 1
ATOM 1533 C CA . LEU B 1 52 ? -23.574 9.174 36.725 1.00 21.88 51 LEU B CA 1
ATOM 1534 C C . LEU B 1 52 ? -23.932 7.772 36.236 1.00 23.22 51 LEU B C 1
ATOM 1535 O O . LEU B 1 52 ? -25.120 7.474 36.029 1.00 24.15 51 LEU B O 1
ATOM 1540 N N . THR B 1 53 ? -22.944 6.886 36.075 1.00 23.45 52 THR B N 1
ATOM 1541 C CA . THR B 1 53 ? -23.281 5.491 35.817 1.00 23.89 52 THR B CA 1
ATOM 1542 C C . THR B 1 53 ? -24.043 4.971 37.024 1.00 23.28 52 THR B C 1
ATOM 1543 O O . THR B 1 53 ? -23.874 5.512 38.138 1.00 21.88 52 THR B O 1
ATOM 1547 N N . PRO B 1 54 ? -24.848 3.915 36.830 1.00 23.61 53 PRO B N 1
ATOM 1548 C CA . PRO B 1 54 ? -25.555 3.358 37.968 1.00 23.51 53 PRO B CA 1
ATOM 1549 C C . PRO B 1 54 ? -24.650 2.939 39.133 1.00 23.05 53 PRO B C 1
ATOM 1550 O O . PRO B 1 54 ? -25.024 3.163 40.247 1.00 20.62 53 PRO B O 1
ATOM 1554 N N . LEU B 1 55 ? -23.478 2.344 38.874 1.00 24.17 54 LEU B N 1
ATOM 1555 C CA . LEU B 1 55 ? -22.527 2.037 39.950 1.00 24.32 54 LEU B CA 1
ATOM 1556 C C . LEU B 1 55 ? -22.089 3.284 40.719 1.00 22.77 54 LEU B C 1
ATOM 1557 O O . LEU B 1 55 ? -22.063 3.284 41.940 1.00 22.42 54 LEU B O 1
ATOM 1562 N N . ASP B 1 56 ? -21.788 4.352 39.995 1.00 22.65 55 ASP B N 1
ATOM 1563 C CA . ASP B 1 56 ? -21.487 5.639 40.623 1.00 22.21 55 ASP B CA 1
ATOM 1564 C C . ASP B 1 56 ? -22.663 6.237 41.412 1.00 21.83 55 ASP B C 1
ATOM 1565 O O . ASP B 1 56 ? -22.443 6.818 42.471 1.00 20.89 55 ASP B O 1
ATOM 1570 N N . GLN B 1 57 ? -23.885 6.038 40.925 1.00 22.30 56 GLN B N 1
ATOM 1571 C CA . GLN B 1 57 ? -25.058 6.493 41.643 1.00 21.98 56 GLN B CA 1
ATOM 1572 C C . GLN B 1 57 ? -25.121 5.788 42.996 1.00 22.98 56 GLN B C 1
ATOM 1573 O O . GLN B 1 57 ? -25.325 6.461 44.029 1.00 21.74 56 GLN B O 1
ATOM 1579 N N . ALA B 1 58 ? -24.898 4.453 43.000 1.00 23.99 57 ALA B N 1
ATOM 1580 C CA . ALA B 1 58 ? -24.932 3.679 44.255 1.00 24.60 57 ALA B CA 1
ATOM 1581 C C . ALA B 1 58 ? -23.824 4.147 45.187 1.00 24.31 57 ALA B C 1
ATOM 1582 O O . ALA B 1 58 ? -24.073 4.392 46.370 1.00 24.88 57 ALA B O 1
ATOM 1592 N N . LEU B 1 60 ? -22.391 7.112 45.214 1.00 21.44 59 LEU B N 1
ATOM 1593 C CA . LEU B 1 60 ? -22.728 8.444 45.709 1.00 20.14 59 LEU B CA 1
ATOM 1594 C C . LEU B 1 60 ? -23.620 8.336 46.930 1.00 20.87 59 LEU B C 1
ATOM 1595 O O . LEU B 1 60 ? -23.384 9.031 47.919 1.00 18.84 59 LEU B O 1
ATOM 1600 N N . THR B 1 61 ? -24.618 7.456 46.881 1.00 21.68 60 THR B N 1
ATOM 1601 C CA . THR B 1 61 ? -25.499 7.271 48.042 1.00 22.10 60 THR B CA 1
ATOM 1602 C C . THR B 1 61 ? -24.746 6.743 49.258 1.00 21.77 60 THR B C 1
ATOM 1603 O O . THR B 1 61 ? -24.954 7.234 50.344 1.00 20.47 60 THR B O 1
ATOM 1607 N N . PHE B 1 62 ? -23.894 5.738 49.054 1.00 22.82 61 PHE B N 1
ATOM 1608 C CA . PHE B 1 62 ? -23.104 5.133 50.141 1.00 23.78 61 PHE B CA 1
ATOM 1609 C C . PHE B 1 62 ? -22.222 6.203 50.821 1.00 22.72 61 PHE B C 1
ATOM 1610 O O . PHE B 1 62 ? -22.165 6.310 52.055 1.00 22.71 61 PHE B O 1
ATOM 1618 N N . GLU B 1 63 ? -21.542 6.984 50.004 1.00 20.73 62 GLU B N 1
ATOM 1619 C CA . GLU B 1 63 ? -20.659 8.032 50.508 1.00 20.72 62 GLU B CA 1
ATOM 1620 C C . GLU B 1 63 ? -21.453 9.138 51.163 1.00 19.99 62 GLU B C 1
ATOM 1621 O O . GLU B 1 63 ? -21.111 9.570 52.298 1.00 19.52 62 GLU B O 1
ATOM 1627 N N . THR B 1 64 ? -22.561 9.528 50.540 1.00 18.67 63 THR B N 1
ATOM 1628 C CA . THR B 1 64 ? -23.385 10.574 51.120 1.00 19.01 63 THR B CA 1
ATOM 1629 C C . THR B 1 64 ? -23.880 10.144 52.506 1.00 19.53 63 THR B C 1
ATOM 1630 O O . THR B 1 64 ? -23.811 10.925 53.455 1.00 20.46 63 THR B O 1
ATOM 1634 N N . ASN B 1 65 ? -24.326 8.901 52.631 1.00 20.19 64 ASN B N 1
ATOM 1635 C CA . ASN B 1 65 ? -24.905 8.416 53.889 1.00 21.36 64 ASN B CA 1
ATOM 1636 C C . ASN B 1 65 ? -23.859 8.153 54.964 1.00 21.28 64 ASN B C 1
ATOM 1637 O O . ASN B 1 65 ? -24.118 8.379 56.134 1.00 21.19 64 ASN B O 1
ATOM 1642 N N . LEU B 1 66 ? -22.690 7.653 54.547 1.00 21.67 65 LEU B N 1
ATOM 1643 C CA . LEU B 1 66 ? -21.522 7.547 55.408 1.00 22.33 65 LEU B CA 1
ATOM 1644 C C . LEU B 1 66 ? -21.149 8.929 55.997 1.00 21.31 65 LEU B C 1
ATOM 1645 O O . LEU B 1 66 ? -20.904 9.060 57.205 1.00 21.72 65 LEU B O 1
ATOM 1650 N N . VAL B 1 67 ? -21.110 9.944 55.144 1.00 19.57 66 VAL B N 1
ATOM 1651 C CA . VAL B 1 67 ? -20.783 11.305 55.583 1.00 19.14 66 VAL B CA 1
ATOM 1652 C C . VAL B 1 67 ? -21.890 11.883 56.504 1.00 19.63 66 VAL B C 1
ATOM 1653 O O . VAL B 1 67 ? -21.591 12.469 57.549 1.00 19.97 66 VAL B O 1
ATOM 1657 N N . ALA B 1 68 ? -23.143 11.631 56.158 1.00 19.69 67 ALA B N 1
ATOM 1658 C CA . ALA B 1 68 ? -24.276 12.097 56.921 1.00 20.10 67 ALA B CA 1
ATOM 1659 C C . ALA B 1 68 ? -24.246 11.492 58.310 1.00 21.15 67 ALA B C 1
ATOM 1660 O O . ALA B 1 68 ? -24.412 12.214 59.284 1.00 21.51 67 ALA B O 1
ATOM 1662 N N . ALA B 1 69 ? -23.985 10.187 58.399 1.00 22.21 68 ALA B N 1
ATOM 1663 C CA . ALA B 1 69 ? -23.862 9.533 59.697 1.00 23.14 68 ALA B CA 1
ATOM 1664 C C . ALA B 1 69 ? -22.659 10.074 60.454 1.00 23.13 68 ALA B C 1
ATOM 1665 O O . ALA B 1 69 ? -22.749 10.344 61.658 1.00 24.53 68 ALA B O 1
ATOM 1667 N N . GLY B 1 70 ? -21.542 10.251 59.763 1.00 22.50 69 GLY B N 1
ATOM 1668 C CA . GLY B 1 70 ? -20.334 10.778 60.414 1.00 22.64 69 GLY B CA 1
ATOM 1669 C C . GLY B 1 70 ? -20.463 12.222 60.876 1.00 22.40 69 GLY B C 1
ATOM 1670 O O . GLY B 1 70 ? -20.069 12.552 62.013 1.00 22.87 69 GLY B O 1
ATOM 1671 N N . LEU B 1 71 ? -21.050 13.068 60.025 1.00 21.08 70 LEU B N 1
ATOM 1672 C CA . LEU B 1 71 ? -21.320 14.470 60.391 1.00 21.15 70 LEU B CA 1
ATOM 1673 C C . LEU B 1 71 ? -22.269 14.596 61.600 1.00 22.51 70 LEU B C 1
ATOM 1674 O O . LEU B 1 71 ? -22.021 15.439 62.488 1.00 22.30 70 LEU B O 1
ATOM 1679 N N . LYS B 1 72 ? -23.331 13.766 61.651 1.00 22.72 71 LYS B N 1
ATOM 1680 C CA . LYS B 1 72 ? -24.231 13.771 62.835 1.00 23.87 71 LYS B CA 1
ATOM 1681 C C . LYS B 1 72 ? -23.470 13.470 64.136 1.00 24.83 71 LYS B C 1
ATOM 1682 O O . LYS B 1 72 ? -23.649 14.170 65.147 1.00 24.22 71 LYS B O 1
ATOM 1688 N N . LYS B 1 73 ? -22.630 12.433 64.097 1.00 25.64 72 LYS B N 1
ATOM 1689 C CA . LYS B 1 73 ? -21.805 12.058 65.234 1.00 26.76 72 LYS B CA 1
ATOM 1690 C C . LYS B 1 73 ? -20.865 13.197 65.603 1.00 26.27 72 LYS B C 1
ATOM 1691 O O . LYS B 1 73 ? -20.691 13.501 66.776 1.00 27.08 72 LYS B O 1
ATOM 1695 N N . ALA B 1 74 ? -20.236 13.794 64.600 1.00 25.38 73 ALA B N 1
ATOM 1696 C CA . ALA B 1 74 ? -19.243 14.839 64.825 1.00 25.18 73 ALA B CA 1
ATOM 1697 C C . ALA B 1 74 ? -19.835 16.092 65.472 1.00 25.25 73 ALA B C 1
ATOM 1698 O O . ALA B 1 74 ? -19.126 16.771 66.230 1.00 27.07 73 ALA B O 1
ATOM 1700 N N . THR B 1 75 ? -21.101 16.391 65.156 1.00 23.84 74 THR B N 1
ATOM 1701 C CA . THR B 1 75 ? -21.731 17.669 65.484 1.00 23.05 74 THR B CA 1
ATOM 1702 C C . THR B 1 75 ? -22.842 17.577 66.515 1.00 23.22 74 THR B C 1
ATOM 1703 O O . THR B 1 75 ? -23.278 18.587 66.994 1.00 24.53 74 THR B O 1
ATOM 1707 N N . GLY B 1 76 ? -23.276 16.385 66.891 1.00 23.01 75 GLY B N 1
ATOM 1708 C CA . GLY B 1 76 ? -24.498 16.210 67.687 1.00 23.18 75 GLY B CA 1
ATOM 1709 C C . GLY B 1 76 ? -25.744 16.754 67.006 1.00 21.83 75 GLY B C 1
ATOM 1710 O O . GLY B 1 76 ? -26.610 17.284 67.651 1.00 21.51 75 GLY B O 1
ATOM 1711 N N . ALA B 1 77 ? -25.818 16.639 65.692 1.00 20.90 76 ALA B N 1
ATOM 1712 C CA . ALA B 1 77 ? -26.882 17.302 64.938 1.00 20.84 76 ALA B CA 1
ATOM 1713 C C . ALA B 1 77 ? -28.188 16.650 65.321 1.00 21.72 76 ALA B C 1
ATOM 1714 O O . ALA B 1 77 ? -28.206 15.453 65.623 1.00 21.32 76 ALA B O 1
ATOM 1716 N N . GLU B 1 78 ? -29.253 17.452 65.405 1.00 21.84 77 GLU B N 1
ATOM 1717 C CA A GLU B 1 78 ? -30.603 16.895 65.563 0.40 22.05 77 GLU B CA 1
ATOM 1718 C CA B GLU B 1 78 ? -30.622 16.949 65.537 0.60 22.29 77 GLU B CA 1
ATOM 1719 C C . GLU B 1 78 ? -31.070 16.300 64.221 1.00 21.85 77 GLU B C 1
ATOM 1720 O O . GLU B 1 78 ? -31.796 15.300 64.194 1.00 21.18 77 GLU B O 1
ATOM 1731 N N . LYS B 1 79 ? -30.647 16.900 63.119 1.00 21.46 78 LYS B N 1
ATOM 1732 C CA . LYS B 1 79 ? -31.047 16.435 61.808 1.00 21.45 78 LYS B CA 1
ATOM 1733 C C . LYS B 1 79 ? -29.995 16.759 60.782 1.00 20.38 78 LYS B C 1
ATOM 1734 O O . LYS B 1 79 ? -29.348 17.810 60.840 1.00 19.58 78 LYS B O 1
ATOM 1740 N N . ILE B 1 80 ? -29.820 15.842 59.841 1.00 20.66 79 ILE B N 1
ATOM 1741 C CA . ILE B 1 80 ? -28.973 16.052 58.690 1.00 19.79 79 ILE B CA 1
ATOM 1742 C C . ILE B 1 80 ? -29.845 16.421 57.499 1.00 19.57 79 ILE B C 1
ATOM 1743 O O . ILE B 1 80 ? -30.884 15.785 57.270 1.00 20.56 79 ILE B O 1
ATOM 1748 N N . ASN B 1 81 ? -29.422 17.440 56.749 1.00 18.84 80 ASN B N 1
ATOM 1749 C CA . ASN B 1 81 ? -30.066 17.806 55.489 1.00 19.07 80 ASN B CA 1
ATOM 1750 C C . ASN B 1 81 ? -29.153 17.471 54.320 1.00 18.90 80 ASN B C 1
ATOM 1751 O O . ASN B 1 81 ? -27.963 17.813 54.332 1.00 19.52 80 ASN B O 1
ATOM 1756 N N . ILE B 1 82 ? -29.711 16.828 53.304 1.00 18.86 81 ILE B N 1
ATOM 1757 C CA . ILE B 1 82 ? -28.958 16.454 52.128 1.00 18.47 81 ILE B CA 1
ATOM 1758 C C . ILE B 1 82 ? -29.661 17.060 50.933 1.00 18.90 81 ILE B C 1
ATOM 1759 O O . ILE B 1 82 ? -30.883 16.980 50.834 1.00 18.95 81 ILE B O 1
ATOM 1764 N N . GLY B 1 83 ? -28.887 17.690 50.065 1.00 18.93 82 GLY B N 1
ATOM 1765 C CA . GLY B 1 83 ? -29.409 18.344 48.883 1.00 19.40 82 GLY B CA 1
ATOM 1766 C C . GLY B 1 83 ? -28.434 18.207 47.730 1.00 19.62 82 GLY B C 1
ATOM 1767 O O . GLY B 1 83 ? -27.216 18.468 47.875 1.00 20.03 82 GLY B O 1
ATOM 1768 N N . ALA B 1 84 ? -28.961 17.813 46.582 1.00 19.52 83 ALA B N 1
ATOM 1769 C CA . ALA B 1 84 ? -28.250 17.946 45.295 1.00 19.60 83 ALA B CA 1
ATOM 1770 C C . ALA B 1 84 ? -29.047 18.888 44.450 1.00 19.59 83 ALA B C 1
ATOM 1771 O O . ALA B 1 84 ? -30.070 18.488 43.891 1.00 19.75 83 ALA B O 1
ATOM 1773 N N . LEU B 1 85 ? -28.611 20.154 44.391 1.00 20.02 84 LEU B N 1
ATOM 1774 C CA . LEU B 1 85 ? -29.415 21.210 43.800 1.00 20.87 84 LEU B CA 1
ATOM 1775 C C . LEU B 1 85 ? -28.775 21.577 42.454 1.00 21.37 84 LEU B C 1
ATOM 1776 O O . LEU B 1 85 ? -29.254 21.139 41.389 1.00 20.83 84 LEU B O 1
ATOM 1781 N N . GLY B 1 86 ? -27.683 22.346 42.483 1.00 21.25 85 GLY B N 1
ATOM 1782 C CA . GLY B 1 86 ? -26.925 22.625 41.290 1.00 21.19 85 GLY B CA 1
ATOM 1783 C C . GLY B 1 86 ? -27.532 23.638 40.341 1.00 21.94 85 GLY B C 1
ATOM 1784 O O . GLY B 1 86 ? -27.300 23.557 39.151 1.00 21.06 85 GLY B O 1
ATOM 1785 N N . ASN B 1 87 ? -28.283 24.599 40.869 1.00 22.72 86 ASN B N 1
ATOM 1786 C CA . ASN B 1 87 ? -28.823 25.690 40.065 1.00 24.57 86 ASN B CA 1
ATOM 1787 C C . ASN B 1 87 ? -27.777 26.787 39.827 1.00 25.31 86 ASN B C 1
ATOM 1788 O O . ASN B 1 87 ? -27.812 27.448 38.782 1.00 26.38 86 ASN B O 1
ATOM 1793 N N . ILE B 1 88 ? -26.883 26.958 40.806 1.00 25.28 87 ILE B N 1
ATOM 1794 C CA . ILE B 1 88 ? -25.787 27.925 40.815 1.00 26.45 87 ILE B CA 1
ATOM 1795 C C . ILE B 1 88 ? -24.467 27.302 40.251 1.00 25.61 87 ILE B C 1
ATOM 1796 O O . ILE B 1 88 ? -23.917 27.814 39.300 1.00 26.21 87 ILE B O 1
ATOM 1801 N N . VAL B 1 89 ? -23.988 26.199 40.827 1.00 24.60 88 VAL B N 1
ATOM 1802 C CA . VAL B 1 89 ? -22.858 25.441 40.252 1.00 23.00 88 VAL B CA 1
ATOM 1803 C C . VAL B 1 89 ? -23.414 24.168 39.636 1.00 22.78 88 VAL B C 1
ATOM 1804 O O . VAL B 1 89 ? -23.949 23.337 40.344 1.00 21.88 88 VAL B O 1
ATOM 1808 N N . ARG B 1 90 ? -23.309 24.030 38.312 1.00 23.41 89 ARG B N 1
ATOM 1809 C CA A ARG B 1 90 ? -23.907 22.896 37.592 0.50 23.91 89 ARG B CA 1
ATOM 1810 C CA B ARG B 1 90 ? -23.937 22.911 37.604 0.50 23.85 89 ARG B CA 1
ATOM 1811 C C . ARG B 1 90 ? -23.193 21.579 37.876 1.00 23.12 89 ARG B C 1
ATOM 1812 O O . ARG B 1 90 ? -23.805 20.541 37.872 1.00 22.44 89 ARG B O 1
ATOM 1827 N N . GLN B 1 91 ? -21.886 21.635 38.107 1.00 21.60 90 GLN B N 1
ATOM 1828 C CA . GLN B 1 91 ? -21.137 20.444 38.509 1.00 21.17 90 GLN B CA 1
ATOM 1829 C C . GLN B 1 91 ? -21.804 19.741 39.691 1.00 20.33 90 GLN B C 1
ATOM 1830 O O . GLN B 1 91 ? -22.140 20.389 40.695 1.00 20.39 90 GLN B O 1
ATOM 1836 N N . LEU B 1 92 ? -22.048 18.439 39.544 1.00 19.63 91 LEU B N 1
ATOM 1837 C CA . LEU B 1 92 ? -22.753 17.684 40.551 1.00 18.36 91 LEU B CA 1
ATOM 1838 C C . LEU B 1 92 ? -21.980 17.741 41.850 1.00 18.08 91 LEU B C 1
ATOM 1839 O O . LEU B 1 92 ? -20.776 17.417 41.880 1.00 17.55 91 LEU B O 1
ATOM 1844 N N . HIS B 1 93 ? -22.676 18.166 42.898 1.00 17.55 92 HIS B N 1
ATOM 1845 C CA . HIS B 1 93 ? -22.155 18.136 44.243 1.00 17.34 92 HIS B CA 1
ATOM 1846 C C . HIS B 1 93 ? -23.312 18.011 45.193 1.00 17.05 92 HIS B C 1
ATOM 1847 O O . HIS B 1 93 ? -24.387 18.574 44.940 1.00 18.00 92 HIS B O 1
ATOM 1854 N N . VAL B 1 94 ? -23.093 17.268 46.265 1.00 16.71 93 VAL B N 1
ATOM 1855 C CA . VAL B 1 94 ? -24.130 16.970 47.227 1.00 17.55 93 VAL B CA 1
ATOM 1856 C C . VAL B 1 94 ? -23.822 17.693 48.499 1.00 17.90 93 VAL B C 1
ATOM 1857 O O . VAL B 1 94 ? -22.766 17.482 49.081 1.00 17.69 93 VAL B O 1
ATOM 1861 N N . HIS B 1 95 ? -24.774 18.506 48.951 1.00 17.85 94 HIS B N 1
ATOM 1862 C CA . HIS B 1 95 ? -24.650 19.223 50.201 1.00 17.55 94 HIS B CA 1
ATOM 1863 C C . HIS B 1 95 ? -25.064 18.286 51.286 1.00 17.14 94 HIS B C 1
ATOM 1864 O O . HIS B 1 95 ? -26.097 17.640 51.149 1.00 18.62 94 HIS B O 1
ATOM 1871 N N . VAL B 1 96 ? -24.284 18.214 52.358 1.00 17.09 95 VAL B N 1
ATOM 1872 C CA . VAL B 1 96 ? -24.603 17.418 53.537 1.00 16.89 95 VAL B CA 1
ATOM 1873 C C . VAL B 1 96 ? -24.384 18.289 54.752 1.00 17.05 95 VAL B C 1
ATOM 1874 O O . VAL B 1 96 ? -23.261 18.657 55.033 1.00 16.96 95 VAL B O 1
ATOM 1878 N N . ILE B 1 97 ? -25.472 18.589 55.483 1.00 18.11 96 ILE B N 1
ATOM 1879 C CA . ILE B 1 97 ? -25.521 19.694 56.418 1.00 17.76 96 ILE B CA 1
ATOM 1880 C C . ILE B 1 97 ? -26.092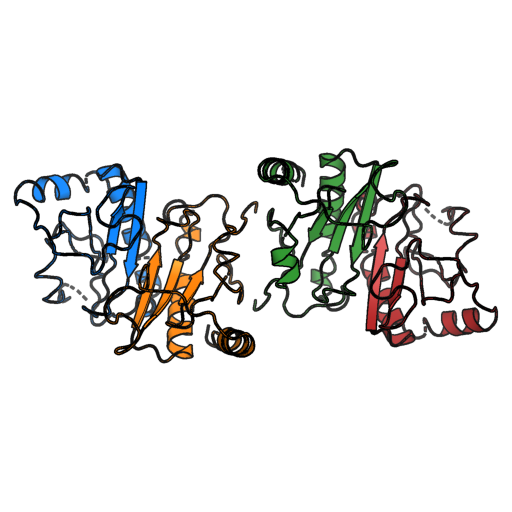 19.251 57.781 1.00 18.15 96 ILE B C 1
ATOM 1881 O O . ILE B 1 97 ? -27.159 18.613 57.850 1.00 18.92 96 ILE B O 1
ATOM 1886 N N . ALA B 1 98 ? -25.392 19.610 58.856 1.00 18.44 97 ALA B N 1
ATOM 1887 C CA . ALA B 1 98 ? -25.821 19.340 60.229 1.00 18.18 97 ALA B CA 1
ATOM 1888 C C . ALA B 1 98 ? -26.761 20.428 60.658 1.00 19.32 97 ALA B C 1
ATOM 1889 O O . ALA B 1 98 ? -26.398 21.614 60.590 1.00 20.72 97 ALA B O 1
ATOM 1891 N N . ARG B 1 99 ? -27.963 20.059 61.078 1.00 20.49 98 ARG B N 1
ATOM 1892 C CA . ARG B 1 99 ? -28.962 21.014 61.568 1.00 20.99 98 ARG B CA 1
ATOM 1893 C C . ARG B 1 99 ? -29.395 20.721 62.985 1.00 22.71 98 ARG B C 1
ATOM 1894 O O . ARG B 1 99 ? -29.321 19.568 63.469 1.00 22.06 98 ARG B O 1
ATOM 1902 N N . ARG B 1 100 ? -29.847 21.784 63.641 1.00 24.52 99 ARG B N 1
ATOM 1903 C CA . ARG B 1 100 ? -30.503 21.679 64.932 1.00 27.41 99 ARG B CA 1
ATOM 1904 C C . ARG B 1 100 ? -31.428 22.889 65.182 1.00 27.97 99 ARG B C 1
ATOM 1905 O O . ARG B 1 100 ? -31.232 23.985 64.637 1.00 26.67 99 ARG B O 1
ATOM 1913 N N . GLU B 1 101 ? -32.496 22.647 65.937 1.00 28.56 100 GLU B N 1
ATOM 1914 C CA . GLU B 1 101 ? -33.378 23.708 66.369 1.00 29.97 100 GLU B CA 1
ATOM 1915 C C . GLU B 1 101 ? -32.581 24.872 66.952 1.00 30.07 100 GLU B C 1
ATOM 1916 O O . GLU B 1 101 ? -31.625 24.671 67.695 1.00 30.17 100 GLU B O 1
ATOM 1922 N N . GLY B 1 102 ? -32.971 26.086 66.598 1.00 30.55 101 GLY B N 1
ATOM 1923 C CA . GLY B 1 102 ? -32.217 27.265 67.012 1.00 31.33 101 GLY B CA 1
ATOM 1924 C C . GLY B 1 102 ? -31.128 27.700 66.050 1.00 30.13 101 GLY B C 1
ATOM 1925 O O . GLY B 1 102 ? -30.691 28.832 66.130 1.00 31.97 101 GLY B O 1
ATOM 1926 N N . ASP B 1 103 ? -30.685 26.851 65.125 1.00 28.49 102 ASP B N 1
ATOM 1927 C CA . ASP B 1 103 ? -29.633 27.269 64.208 1.00 27.07 102 ASP B CA 1
ATOM 1928 C C . ASP B 1 103 ? -30.195 28.279 63.172 1.00 26.16 102 ASP B C 1
ATOM 1929 O O . ASP B 1 103 ? -31.419 28.421 63.040 1.00 25.83 102 ASP B O 1
ATOM 1934 N N . PRO B 1 104 ? -29.300 28.980 62.457 1.00 25.13 103 PRO B N 1
ATOM 1935 C CA . PRO B 1 104 ? -29.808 30.072 61.631 1.00 25.40 103 PRO B CA 1
ATOM 1936 C C . PRO B 1 104 ? -30.795 29.587 60.539 1.00 24.68 103 PRO B C 1
ATOM 1937 O O . PRO B 1 104 ? -30.570 28.533 59.909 1.00 22.88 103 PRO B O 1
ATOM 1941 N N . ASN B 1 105 ? -31.906 30.330 60.426 1.00 24.71 104 ASN B N 1
ATOM 1942 C CA . ASN B 1 105 ? -33.075 30.009 59.604 1.00 24.58 104 ASN B CA 1
ATOM 1943 C C . ASN B 1 105 ? -33.797 28.688 59.911 1.00 24.97 104 ASN B C 1
ATOM 1944 O O . ASN B 1 105 ? -34.658 28.292 59.108 1.00 24.79 104 ASN B O 1
ATOM 1949 N N . TRP B 1 106 ? -33.509 28.036 61.048 1.00 24.60 105 TRP B N 1
ATOM 1950 C CA . TRP B 1 106 ? -34.225 26.823 61.402 1.00 24.76 105 TRP B CA 1
ATOM 1951 C C . TRP B 1 106 ? -35.733 27.115 61.425 1.00 25.40 105 TRP B C 1
ATOM 1952 O O . TRP B 1 106 ? -36.123 28.105 61.992 1.00 26.01 105 TRP B O 1
ATOM 1963 N N . PRO B 1 107 ? -36.575 26.246 60.848 1.00 24.76 106 PRO B N 1
ATOM 1964 C CA . PRO B 1 107 ? -36.335 24.945 60.218 1.00 24.23 106 PRO B CA 1
ATOM 1965 C C . PRO B 1 107 ? -36.119 24.997 58.723 1.00 23.26 106 PRO B C 1
ATOM 1966 O O . PRO B 1 107 ? -35.962 23.942 58.122 1.00 22.92 106 PRO B O 1
ATOM 1970 N N . GLY B 1 108 ? -36.071 26.190 58.142 1.00 22.87 107 GLY B N 1
ATOM 1971 C CA . GLY B 1 108 ? -35.912 26.352 56.711 1.00 22.65 107 GLY B CA 1
ATOM 1972 C C . GLY B 1 108 ? -34.503 26.043 56.191 1.00 21.61 107 GLY B C 1
ATOM 1973 O O . GLY B 1 108 ? -33.636 25.639 56.949 1.00 21.66 107 GLY B O 1
ATOM 1974 N N . PRO B 1 109 ? -34.289 26.229 54.882 1.00 20.70 108 PRO B N 1
ATOM 1975 C CA . PRO B 1 109 ? -33.019 25.843 54.273 1.00 20.18 108 PRO B CA 1
ATOM 1976 C C . PRO B 1 109 ? -31.871 26.821 54.534 1.00 20.47 108 PRO B C 1
ATOM 1977 O O . PRO B 1 109 ? -32.086 28.021 54.675 1.00 21.17 108 PRO B O 1
ATOM 1981 N N . VAL B 1 110 ? -30.655 26.298 54.516 1.00 20.56 109 VAL B N 1
ATOM 1982 C CA . VAL B 1 110 ? -29.445 27.124 54.607 1.00 21.14 109 VAL B CA 1
ATOM 1983 C C . VAL B 1 110 ? -29.150 27.841 53.291 1.00 21.29 109 VAL B C 1
ATOM 1984 O O . VAL B 1 110 ? -28.580 28.936 53.278 1.00 21.61 109 VAL B O 1
ATOM 1988 N N . TRP B 1 111 ? -29.607 27.251 52.191 1.00 21.26 110 TRP B N 1
ATOM 1989 C CA . TRP B 1 111 ? -29.259 27.711 50.867 1.00 21.59 110 TRP B CA 1
ATOM 1990 C C . TRP B 1 111 ? -29.925 29.025 50.617 1.00 22.45 110 TRP B C 1
ATOM 1991 O O . TRP B 1 111 ? -31.125 29.170 50.813 1.00 22.82 110 TRP B O 1
ATOM 2002 N N . GLY B 1 112 ? -29.120 29.994 50.229 1.00 23.68 111 GLY B N 1
ATOM 2003 C CA . GLY B 1 112 ? -29.600 31.343 49.945 1.00 25.19 111 GLY B CA 1
ATOM 2004 C C . GLY B 1 112 ? -29.901 32.180 51.176 1.00 25.94 111 GLY B C 1
ATOM 2005 O O . GLY B 1 112 ? -30.279 33.335 51.017 1.00 27.37 111 GLY B O 1
ATOM 2006 N N . PHE B 1 113 ? -29.742 31.641 52.392 1.00 25.19 112 PHE B N 1
ATOM 2007 C CA . PHE B 1 113 ? -30.076 32.392 53.600 1.00 25.41 112 PHE B CA 1
ATOM 2008 C C . PHE B 1 113 ? -28.886 33.215 54.093 1.00 26.31 112 PHE B C 1
ATOM 2009 O O . PHE B 1 113 ? -27.861 32.666 54.500 1.00 25.23 112 PHE B O 1
ATOM 2017 N N . GLY B 1 114 ? -29.045 34.537 54.070 1.00 28.24 113 GLY B N 1
ATOM 2018 C CA . GLY B 1 114 ? -28.135 35.471 54.730 1.00 29.38 113 GLY B CA 1
ATOM 2019 C C . GLY B 1 114 ? -26.748 35.498 54.127 1.00 28.83 113 GLY B C 1
ATOM 2020 O O . GLY B 1 114 ? -26.597 35.192 52.960 1.00 28.71 113 GLY B O 1
ATOM 2021 N N . LYS B 1 115 ? -25.755 35.866 54.942 1.00 29.55 114 LYS B N 1
ATOM 2022 C CA A LYS B 1 115 ? -24.379 36.101 54.489 0.50 29.54 114 LYS B CA 1
ATOM 2023 C CA B LYS B 1 115 ? -24.395 36.110 54.488 0.50 29.38 114 LYS B CA 1
ATOM 2024 C C . LYS B 1 115 ? -23.445 35.121 55.174 1.00 28.43 114 LYS B C 1
ATOM 2025 O O . LYS B 1 115 ? -23.502 34.948 56.395 1.00 28.40 114 LYS B O 1
ATOM 2036 N N . ALA B 1 116 ? -22.587 34.478 54.388 1.00 27.03 115 ALA B N 1
ATOM 2037 C CA . ALA B 1 116 ? -21.649 33.490 54.910 1.00 27.15 115 ALA B CA 1
ATOM 2038 C C . ALA B 1 116 ? -20.691 34.094 55.969 1.00 28.11 115 ALA B C 1
ATOM 2039 O O . ALA B 1 116 ? -20.396 35.304 55.942 1.00 30.15 115 ALA B O 1
ATOM 2041 N N . GLU B 1 117 ? -20.353 33.283 56.968 1.00 27.69 116 GLU B N 1
ATOM 2042 C CA . GLU B 1 117 ? -19.481 33.661 58.063 1.00 28.68 116 GLU B CA 1
ATOM 2043 C C . GLU B 1 117 ? -18.315 32.698 57.966 1.00 28.34 116 GLU B C 1
ATOM 2044 O O . GLU B 1 117 ? -18.476 31.538 58.316 1.00 27.82 116 GLU B O 1
ATOM 2050 N N . PRO B 1 118 ? -17.153 33.158 57.444 1.00 28.64 117 PRO B N 1
ATOM 2051 C CA . PRO B 1 118 ? -16.030 32.236 57.214 1.00 27.97 117 PRO B CA 1
ATOM 2052 C C . PRO B 1 118 ? -15.551 31.548 58.480 1.00 27.36 117 PRO B C 1
ATOM 2053 O O . PRO B 1 118 ? -15.640 32.125 59.565 1.00 27.29 117 PRO B O 1
ATOM 2057 N N . TRP B 1 119 ? -15.057 30.322 58.327 1.00 26.08 118 TRP B N 1
ATOM 2058 C CA . TRP B 1 119 ? -14.437 29.602 59.443 1.00 26.19 118 TRP B CA 1
ATOM 2059 C C . TRP B 1 119 ? -13.082 30.195 59.823 1.00 27.32 118 TRP B C 1
ATOM 2060 O O . TRP B 1 119 ? -12.277 30.397 58.924 1.00 26.78 118 TRP B O 1
ATOM 2071 N N . PRO B 1 120 ? -12.799 30.422 61.149 1.00 28.42 119 PRO B N 1
ATOM 2072 C CA . PRO B 1 120 ? -11.400 30.695 61.528 1.00 29.59 119 PRO B CA 1
ATOM 2073 C C . PRO B 1 120 ? -10.494 29.501 61.209 1.00 29.46 119 PRO B C 1
ATOM 2074 O O . PRO B 1 120 ? -10.967 28.341 61.207 1.00 27.96 119 PRO B O 1
ATOM 2078 N N . GLU B 1 121 ? -9.227 29.784 60.910 1.00 30.85 120 GLU B N 1
ATOM 2079 C CA . GLU B 1 121 ? -8.326 28.770 60.356 1.00 31.65 120 GLU B CA 1
ATOM 2080 C C . GLU B 1 121 ? -8.221 27.559 61.264 1.00 31.46 120 GLU B C 1
ATOM 2081 O O . GLU B 1 121 ? -8.517 26.442 60.828 1.00 30.24 120 GLU B O 1
ATOM 2087 N N . GLU B 1 122 ? -7.852 27.800 62.527 1.00 32.82 121 GLU B N 1
ATOM 2088 C CA . GLU B 1 122 ? -7.686 26.733 63.512 1.00 33.73 121 GLU B CA 1
ATOM 2089 C C . GLU B 1 122 ? -8.979 25.950 63.717 1.00 32.84 121 GLU B C 1
ATOM 2090 O O . GLU B 1 122 ? -8.940 24.730 63.846 1.00 32.84 121 GLU B O 1
ATOM 2093 N N . GLU B 1 123 ? -10.113 26.639 63.704 1.00 32.24 122 GLU B N 1
ATOM 2094 C CA . GLU B 1 123 ? -11.376 25.982 63.984 1.00 32.63 122 GLU B CA 1
ATOM 2095 C C . GLU B 1 123 ? -11.728 25.002 62.850 1.00 30.78 122 GLU B C 1
ATOM 2096 O O . GLU B 1 123 ? -12.110 23.856 63.134 1.00 30.19 122 GLU B O 1
ATOM 2102 N N . HIS B 1 124 ? -11.567 25.407 61.575 1.00 29.74 123 HIS B N 1
ATOM 2103 C CA . HIS B 1 124 ? -11.926 24.490 60.482 1.00 28.14 123 HIS B CA 1
ATOM 2104 C C . HIS B 1 124 ? -10.980 23.303 60.389 1.00 28.28 123 HIS B C 1
ATOM 2105 O O . HIS B 1 124 ? -11.434 22.213 60.094 1.00 28.00 123 HIS B O 1
ATOM 2112 N N . ARG B 1 125 ? -9.704 23.510 60.716 1.00 29.10 124 ARG B N 1
ATOM 2113 C CA . ARG B 1 125 ? -8.760 22.407 60.852 1.00 29.68 124 ARG B CA 1
ATOM 2114 C C . ARG B 1 125 ? -9.186 21.395 61.915 1.00 29.48 124 ARG B C 1
ATOM 2115 O O . ARG B 1 125 ? -9.192 20.196 61.657 1.00 29.30 124 ARG B O 1
ATOM 2120 N N . THR B 1 126 ? -9.596 21.885 63.080 1.00 29.38 125 THR B N 1
ATOM 2121 C CA . THR B 1 126 ? -10.065 21.017 64.142 1.00 29.35 125 THR B CA 1
ATOM 2122 C C . THR B 1 126 ? -11.324 20.283 63.741 1.00 28.26 125 THR B C 1
ATOM 2123 O O . THR B 1 126 ? -11.470 19.085 64.015 1.00 28.03 125 THR B O 1
ATOM 2127 N N . PHE B 1 127 ? -12.257 21.015 63.144 1.00 27.32 126 PHE B N 1
ATOM 2128 C CA . PHE B 1 127 ? -13.497 20.404 62.750 1.00 25.98 126 PHE B CA 1
ATOM 2129 C C . PHE B 1 127 ? -13.293 19.370 61.636 1.00 24.60 126 PHE B C 1
ATOM 2130 O O . PHE B 1 127 ? -13.902 18.322 61.656 1.00 23.33 126 PHE B O 1
ATOM 2138 N N . ALA B 1 128 ? -12.411 19.651 60.694 1.00 25.36 127 ALA B N 1
ATOM 2139 C CA . ALA B 1 128 ? -12.114 18.686 59.624 1.00 24.35 127 ALA B CA 1
ATOM 2140 C C . ALA B 1 128 ? -11.612 17.357 60.192 1.00 25.20 127 ALA B C 1
ATOM 2141 O O . ALA B 1 128 ? -12.145 16.304 59.824 1.00 24.24 127 ALA B O 1
ATOM 2143 N N . ALA B 1 129 ? -10.666 17.403 61.142 1.00 26.16 128 ALA B N 1
ATOM 2144 C CA . ALA B 1 129 ? -10.162 16.179 61.782 1.00 27.18 128 ALA B CA 1
ATOM 2145 C C . ALA B 1 129 ? -11.285 15.389 62.430 1.00 27.70 128 ALA B C 1
ATOM 2146 O O . ALA B 1 129 ? -11.390 14.174 62.245 1.00 27.97 128 ALA B O 1
ATOM 2148 N N . ARG B 1 130 ? -12.151 16.091 63.143 1.00 27.99 129 ARG B N 1
ATOM 2149 C CA . ARG B 1 130 ? -13.282 15.452 63.806 1.00 28.72 129 ARG B CA 1
ATOM 2150 C C . ARG B 1 130 ? -14.268 14.781 62.876 1.00 27.78 129 ARG B C 1
ATOM 2151 O O . ARG B 1 130 ? -14.816 13.707 63.234 1.00 28.27 129 ARG B O 1
ATOM 2159 N N . ILE B 1 131 ? -14.528 15.395 61.721 1.00 26.83 130 ILE B N 1
ATOM 2160 C CA . ILE B 1 131 ? -15.376 14.736 60.699 1.00 26.78 130 ILE B CA 1
ATOM 2161 C C . ILE B 1 131 ? -14.696 13.443 60.295 1.00 27.30 130 ILE B C 1
ATOM 2162 O O . ILE B 1 131 ? -15.291 12.363 60.419 1.00 26.74 130 ILE B O 1
ATOM 2175 N N . GLU B 1 133 ? -12.399 11.554 61.659 1.00 31.31 132 GLU B N 1
ATOM 2176 C CA . GLU B 1 133 ? -12.475 10.574 62.771 1.00 33.41 132 GLU B CA 1
ATOM 2177 C C . GLU B 1 133 ? -13.757 9.784 62.846 1.00 32.75 132 GLU B C 1
ATOM 2178 O O . GLU B 1 133 ? -13.735 8.639 63.274 1.00 34.13 132 GLU B O 1
ATOM 2184 N N . ASN B 1 134 ? -14.872 10.432 62.522 1.00 31.25 133 ASN B N 1
ATOM 2185 C CA . ASN B 1 134 ? -16.205 9.864 62.700 1.00 31.35 133 ASN B CA 1
ATOM 2186 C C . ASN B 1 134 ? -16.824 9.192 61.472 1.00 31.35 133 ASN B C 1
ATOM 2187 O O . ASN B 1 134 ? -17.919 8.648 61.582 1.00 31.75 133 ASN B O 1
ATOM 2192 N N . LEU B 1 135 ? -16.127 9.183 60.334 1.00 31.40 134 LEU B N 1
ATOM 2193 C CA . LEU B 1 135 ? -16.649 8.560 59.110 1.00 31.67 134 LEU B CA 1
ATOM 2194 C C . LEU B 1 135 ? -16.513 7.053 59.178 1.00 33.25 134 LEU B C 1
ATOM 2195 O O . LEU B 1 135 ? -15.428 6.580 59.465 1.00 34.02 134 LEU B O 1
ATOM 2209 N N . THR C 1 3 ? -8.934 9.131 52.516 1.00 30.40 2 THR C N 1
ATOM 2210 C CA . THR C 1 3 ? -7.710 9.855 52.807 1.00 28.23 2 THR C CA 1
ATOM 2211 C C . THR C 1 3 ? -8.056 11.232 53.334 1.00 26.71 2 THR C C 1
ATOM 2212 O O . THR C 1 3 ? -9.017 11.869 52.904 1.00 26.31 2 THR C O 1
ATOM 2216 N N . THR C 1 4 ? -7.270 11.648 54.303 1.00 25.27 3 THR C N 1
ATOM 2217 C CA . THR C 1 4 ? -7.288 12.976 54.830 1.00 24.81 3 THR C CA 1
ATOM 2218 C C . THR C 1 4 ? -6.396 13.904 53.959 1.00 23.82 3 THR C C 1
ATOM 2219 O O . THR C 1 4 ? -6.370 15.093 54.193 1.00 24.14 3 THR C O 1
ATOM 2223 N N . PHE C 1 5 ? -5.720 13.399 52.926 1.00 22.66 4 PHE C N 1
ATOM 2224 C CA . PHE C 1 5 ? -5.079 14.294 51.942 1.00 22.44 4 PHE C CA 1
ATOM 2225 C C . PHE C 1 5 ? -5.944 15.511 51.595 1.00 21.49 4 PHE C C 1
ATOM 2226 O O . PHE C 1 5 ? -7.094 15.358 51.251 1.00 20.80 4 PHE C O 1
ATOM 2234 N N . THR C 1 6 ? -5.366 16.704 51.692 1.00 21.20 5 THR C N 1
ATOM 2235 C CA . THR C 1 6 ? -5.973 17.906 51.177 1.00 21.44 5 THR C CA 1
ATOM 2236 C C . THR C 1 6 ? -4.889 18.724 50.504 1.00 21.20 5 THR C C 1
ATOM 2237 O O . THR C 1 6 ? -3.781 18.832 51.017 1.00 22.13 5 THR C O 1
ATOM 2241 N N . LEU C 1 7 ? -5.214 19.317 49.371 1.00 20.35 6 LEU C N 1
ATOM 2242 C CA . LEU C 1 7 ? -4.263 20.110 48.618 1.00 20.42 6 LEU C CA 1
ATOM 2243 C C . LEU C 1 7 ? -3.899 21.367 49.418 1.00 19.99 6 LEU C C 1
ATOM 2244 O O . LEU C 1 7 ? -4.780 22.059 49.951 1.00 19.30 6 LEU C O 1
ATOM 2249 N N . ASP C 1 8 ? -2.606 21.625 49.545 1.00 19.21 7 ASP C N 1
ATOM 2250 C CA . ASP C 1 8 ? -2.128 22.879 50.102 1.00 19.09 7 ASP C CA 1
ATOM 2251 C C . ASP C 1 8 ? -2.824 24.058 49.412 1.00 18.79 7 ASP C C 1
ATOM 2252 O O . ASP C 1 8 ? -2.871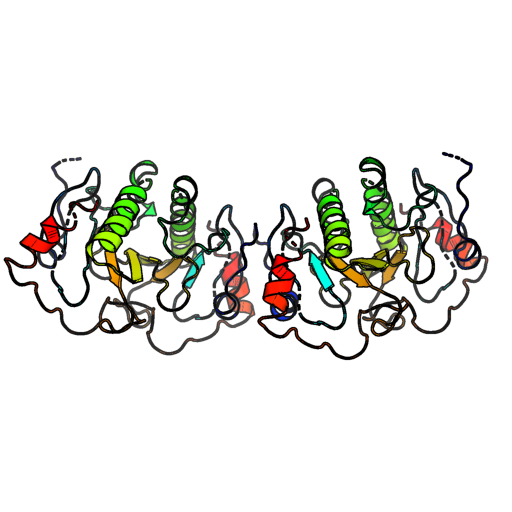 24.109 48.189 1.00 17.36 7 ASP C O 1
ATOM 2257 N N . GLU C 1 9 ? -3.339 24.998 50.202 1.00 19.89 8 GLU C N 1
ATOM 2258 C CA . GLU C 1 9 ? -4.087 26.187 49.687 1.00 21.31 8 GLU C CA 1
ATOM 2259 C C . GLU C 1 9 ? -3.328 26.963 48.607 1.00 20.41 8 GLU C C 1
ATOM 2260 O O . GLU C 1 9 ? -3.950 27.470 47.680 1.00 20.19 8 GLU C O 1
ATOM 2266 N N . ARG C 1 10 ? -1.992 27.012 48.697 1.00 19.66 9 ARG C N 1
ATOM 2267 C CA . ARG C 1 10 ? -1.170 27.689 47.704 1.00 18.92 9 ARG C CA 1
ATOM 2268 C C . ARG C 1 10 ? -1.131 26.983 46.358 1.00 18.50 9 ARG C C 1
ATOM 2269 O O . ARG C 1 10 ? -1.196 27.654 45.334 1.00 17.62 9 ARG C O 1
ATOM 2277 N N . LEU C 1 11 ? -1.054 25.648 46.364 1.00 18.15 10 LEU C N 1
ATOM 2278 C CA . LEU C 1 11 ? -1.120 24.863 45.130 1.00 18.70 10 LEU C CA 1
ATOM 2279 C C . LEU C 1 11 ? -2.486 24.960 44.503 1.00 20.08 10 LEU C C 1
ATOM 2280 O O . LEU C 1 11 ? -2.620 24.966 43.264 1.00 19.02 10 LEU C O 1
ATOM 2285 N N . GLU C 1 12 ? -3.492 25.037 45.365 1.00 21.19 11 GLU C N 1
ATOM 2286 C CA . GLU C 1 12 ? -4.855 25.233 44.939 1.00 22.86 11 GLU C CA 1
ATOM 2287 C C . GLU C 1 12 ? -5.021 26.576 44.248 1.00 23.00 11 GLU C C 1
ATOM 2288 O O . GLU C 1 12 ? -5.593 26.659 43.173 1.00 23.07 11 GLU C O 1
ATOM 2294 N N . ARG C 1 13 ? -4.518 27.617 44.876 1.00 23.71 12 ARG C N 1
ATOM 2295 C CA . ARG C 1 13 ? -4.599 28.968 44.326 1.00 24.39 12 ARG C CA 1
ATOM 2296 C C . ARG C 1 13 ? -3.735 29.155 43.091 1.00 23.18 12 ARG C C 1
ATOM 2297 O O . ARG C 1 13 ? -4.151 29.815 42.166 1.00 23.85 12 ARG C O 1
ATOM 2305 N N . ASP C 1 14 ? -2.536 28.607 43.079 1.00 22.21 13 ASP C N 1
ATOM 2306 C CA . ASP C 1 14 ? -1.561 28.861 42.001 1.00 22.12 13 ASP C CA 1
ATOM 2307 C C . ASP C 1 14 ? -1.690 27.949 40.802 1.00 21.77 13 ASP C C 1
ATOM 2308 O O . ASP C 1 14 ? -1.101 28.231 39.769 1.00 21.83 13 ASP C O 1
ATOM 2313 N N . GLY C 1 15 ? -2.415 26.844 40.977 1.00 21.24 14 GLY C N 1
ATOM 2314 C CA . GLY C 1 15 ? -2.573 25.799 39.992 1.00 21.18 14 GLY C CA 1
ATOM 2315 C C . GLY C 1 15 ? -4.024 25.748 39.553 1.00 21.13 14 GLY C C 1
ATOM 2316 O O . GLY C 1 15 ? -4.921 25.950 40.372 1.00 22.25 14 GLY C O 1
ATOM 2317 N N . ILE C 1 16 ? -4.241 25.501 38.269 1.00 20.19 15 ILE C N 1
ATOM 2318 C CA . ILE C 1 16 ? -5.554 25.283 37.682 1.00 20.49 15 ILE C CA 1
ATOM 2319 C C . ILE C 1 16 ? -5.716 23.761 37.531 1.00 19.91 15 ILE C C 1
ATOM 2320 O O . ILE C 1 16 ? -4.871 23.139 36.894 1.00 18.55 15 ILE C O 1
ATOM 2325 N N . PRO C 1 17 ? -6.758 23.149 38.133 1.00 19.67 16 PRO C N 1
ATOM 2326 C CA . PRO C 1 17 ? -6.859 21.706 38.036 1.00 19.75 16 PRO C CA 1
ATOM 2327 C C . PRO C 1 17 ? -7.096 21.310 36.591 1.00 20.30 16 PRO C C 1
ATOM 2328 O O . PRO C 1 17 ? -7.862 21.996 35.929 1.00 19.55 16 PRO C O 1
ATOM 2332 N N . ILE C 1 18 ? -6.392 20.285 36.106 1.00 19.60 17 ILE C N 1
ATOM 2333 C CA . ILE C 1 18 ? -6.654 19.737 34.759 1.00 20.86 17 ILE C CA 1
ATOM 2334 C C . ILE C 1 18 ? -7.069 18.256 34.741 1.00 21.22 17 ILE C C 1
ATOM 2335 O O . ILE C 1 18 ? -7.538 17.794 33.715 1.00 20.67 17 ILE C O 1
ATOM 2340 N N . GLY C 1 19 ? -6.923 17.530 35.851 1.00 20.54 18 GLY C N 1
ATOM 2341 C CA . GLY C 1 19 ? -7.341 16.120 35.890 1.00 21.35 18 GLY C CA 1
ATOM 2342 C C . GLY C 1 19 ? -6.669 15.358 36.991 1.00 20.48 18 GLY C C 1
ATOM 2343 O O . GLY C 1 19 ? -5.846 15.927 37.715 1.00 19.02 18 GLY C O 1
ATOM 2344 N N . THR C 1 20 ? -6.987 14.069 37.091 1.00 21.27 19 THR C N 1
ATOM 2345 C CA . THR C 1 20 ? -6.384 13.201 38.121 1.00 21.99 19 THR C CA 1
ATOM 2346 C C . THR C 1 20 ? -5.903 11.902 37.513 1.00 22.78 19 THR C C 1
ATOM 2347 O O . THR C 1 20 ? -6.496 11.410 36.567 1.00 22.56 19 THR C O 1
ATOM 2351 N N . LEU C 1 21 ? -4.776 11.403 38.007 1.00 23.21 20 LEU C N 1
ATOM 2352 C CA . LEU C 1 21 ? -4.223 10.126 37.562 1.00 24.15 20 LEU C CA 1
ATOM 2353 C C . LEU C 1 21 ? -4.567 9.093 38.663 1.00 25.02 20 LEU C C 1
ATOM 2354 O O . LEU C 1 21 ? -5.661 9.177 39.221 1.00 26.13 20 LEU C O 1
ATOM 2359 N N . GLY C 1 22 ? -3.710 8.116 38.962 1.00 24.59 21 GLY C N 1
ATOM 2360 C CA . GLY C 1 22 ? -4.014 7.182 40.031 1.00 24.17 21 GLY C CA 1
ATOM 2361 C C . GLY C 1 22 ? -3.632 7.817 41.341 1.00 22.87 21 GLY C C 1
ATOM 2362 O O . GLY C 1 22 ? -4.446 8.020 42.207 1.00 22.37 21 GLY C O 1
ATOM 2363 N N . LEU C 1 23 ? -2.346 8.087 41.481 1.00 21.93 22 LEU C N 1
ATOM 2364 C CA . LEU C 1 23 ? -1.796 8.631 42.705 1.00 20.80 22 LEU C CA 1
ATOM 2365 C C . LEU C 1 23 ? -1.955 10.145 42.721 1.00 19.81 22 LEU C C 1
ATOM 2366 O O . LEU C 1 23 ? -2.305 10.723 43.765 1.00 18.45 22 LEU C O 1
ATOM 2371 N N . CYS C 1 24 ? -1.644 10.781 41.591 1.00 18.75 23 CYS C N 1
ATOM 2372 C CA . CYS C 1 24 ? -1.509 12.229 41.559 1.00 19.02 23 CYS C CA 1
ATOM 2373 C C . CYS C 1 24 ? -2.680 12.977 40.933 1.00 19.43 23 CYS C C 1
ATOM 2374 O O . CYS C 1 24 ? -3.198 12.610 39.843 1.00 19.28 23 CYS C O 1
ATOM 2377 N N . GLN C 1 25 ? -3.041 14.069 41.600 1.00 19.18 24 GLN C N 1
ATOM 2378 C CA . GLN C 1 25 ? -3.753 15.154 40.967 1.00 19.31 24 GLN C CA 1
ATOM 2379 C C . GLN C 1 25 ? -2.797 15.971 40.125 1.00 18.85 24 GLN C C 1
ATOM 2380 O O . GLN C 1 25 ? -1.655 16.162 40.503 1.00 17.20 24 GLN C O 1
ATOM 2394 N N . ARG C 1 27 ? -2.290 19.670 38.099 1.00 17.29 26 ARG C N 1
ATOM 2395 C CA . ARG C 1 27 ? -2.681 21.056 37.937 1.00 17.68 26 ARG C CA 1
ATOM 2396 C C . ARG C 1 27 ? -1.756 21.773 36.970 1.00 17.86 26 ARG C C 1
ATOM 2397 O O . ARG C 1 27 ? -0.573 21.426 36.849 1.00 17.59 26 ARG C O 1
ATOM 2405 N N . LEU C 1 28 ? -2.289 22.771 36.283 1.00 17.69 27 LEU C N 1
ATOM 2406 C CA . LEU C 1 28 ? -1.478 23.629 35.437 1.00 18.38 27 LEU C CA 1
ATOM 2407 C C . LEU C 1 28 ? -1.076 24.809 36.286 1.00 17.92 27 LEU C C 1
ATOM 2408 O O . LEU C 1 28 ? -1.953 25.509 36.753 1.00 18.17 27 LEU C O 1
ATOM 2426 N N . ASN C 1 30 ? -0.352 28.356 37.087 1.00 18.43 29 ASN C N 1
ATOM 2427 C CA . ASN C 1 30 ? -0.940 29.498 36.399 1.00 19.05 29 ASN C CA 1
ATOM 2428 C C . ASN C 1 30 ? 0.126 30.547 35.998 1.00 19.09 29 ASN C C 1
ATOM 2429 O O . ASN C 1 30 ? 0.125 31.681 36.458 1.00 19.43 29 ASN C O 1
ATOM 2434 N N . ASP C 1 31 ? 0.964 30.159 35.059 1.00 18.94 30 ASP C N 1
ATOM 2435 C CA . ASP C 1 31 ? 2.045 30.979 34.550 1.00 19.17 30 ASP C CA 1
ATOM 2436 C C . ASP C 1 31 ? 2.287 30.448 33.148 1.00 19.68 30 ASP C C 1
ATOM 2437 O O . ASP C 1 31 ? 2.963 29.436 32.976 1.00 19.70 30 ASP C O 1
ATOM 2442 N N . ARG C 1 32 ? 1.730 31.143 32.148 1.00 20.54 31 ARG C N 1
ATOM 2443 C CA . ARG C 1 32 ? 1.851 30.785 30.737 1.00 21.03 31 ARG C CA 1
ATOM 2444 C C . ARG C 1 32 ? 3.244 30.999 30.140 1.00 20.62 31 ARG C C 1
ATOM 2445 O O . ARG C 1 32 ? 3.470 30.665 28.973 1.00 20.06 31 ARG C O 1
ATOM 2449 N N . ARG C 1 33 ? 4.169 31.577 30.894 1.00 19.97 32 ARG C N 1
ATOM 2450 C CA . ARG C 1 33 ? 5.527 31.758 30.401 1.00 19.62 32 ARG C CA 1
ATOM 2451 C C . ARG C 1 33 ? 6.183 30.465 29.961 1.00 19.47 32 ARG C C 1
ATOM 2452 O O . ARG C 1 33 ? 6.981 30.491 29.042 1.00 19.38 32 ARG C O 1
ATOM 2460 N N . TRP C 1 34 ? 5.883 29.359 30.649 1.00 18.57 33 TRP C N 1
ATOM 2461 C CA . TRP C 1 34 ? 6.337 28.045 30.255 1.00 18.71 33 TRP C CA 1
ATOM 2462 C C . TRP C 1 34 ? 5.185 27.100 30.509 1.00 18.84 33 TRP C C 1
ATOM 2463 O O . TRP C 1 34 ? 4.547 27.213 31.567 1.00 18.79 33 TRP C O 1
ATOM 2474 N N . PRO C 1 35 ? 4.924 26.166 29.577 1.00 18.35 34 PRO C N 1
ATOM 2475 C CA . PRO C 1 35 ? 3.949 25.138 29.893 1.00 18.38 34 PRO C CA 1
ATOM 2476 C C . PRO C 1 35 ? 4.418 24.311 31.115 1.00 17.62 34 PRO C C 1
ATOM 2477 O O . PRO C 1 35 ? 5.429 23.606 31.034 1.00 17.94 34 PRO C O 1
ATOM 2481 N N . TRP C 1 36 ? 3.705 24.445 32.238 1.00 17.10 35 TRP C N 1
ATOM 2482 C CA . TRP C 1 36 ? 4.204 24.024 33.561 1.00 16.35 35 TRP C CA 1
ATOM 2483 C C . TRP C 1 36 ? 3.105 23.317 34.356 1.00 16.50 35 TRP C C 1
ATOM 2484 O O . TRP C 1 36 ? 2.147 23.947 34.784 1.00 16.19 35 TRP C O 1
ATOM 2495 N N . LEU C 1 37 ? 3.300 22.007 34.579 1.00 16.35 36 LEU C N 1
ATOM 2496 C CA . LEU C 1 37 ? 2.383 21.176 35.324 1.00 16.88 36 LEU C CA 1
ATOM 2497 C C . LEU C 1 37 ? 2.935 20.838 36.723 1.00 17.11 36 LEU C C 1
ATOM 2498 O O . LEU C 1 37 ? 4.182 20.826 36.950 1.00 18.24 36 LEU C O 1
ATOM 2503 N N . ILE C 1 38 ? 2.023 20.575 37.660 1.00 16.76 37 ILE C N 1
ATOM 2504 C CA . ILE C 1 38 ? 2.402 19.976 38.953 1.00 17.09 37 ILE C CA 1
ATOM 2505 C C . ILE C 1 38 ? 1.574 18.722 39.210 1.00 16.98 37 ILE C C 1
ATOM 2506 O O . ILE C 1 38 ? 0.380 18.698 38.928 1.00 16.98 37 ILE C O 1
ATOM 2511 N N . LEU C 1 39 ? 2.240 17.684 39.714 1.00 16.01 38 LEU C N 1
ATOM 2512 C CA . LEU C 1 39 ? 1.603 16.450 40.095 1.00 16.65 38 LEU C CA 1
ATOM 2513 C C . LEU C 1 39 ? 1.656 16.445 41.617 1.00 16.39 38 LEU C C 1
ATOM 2514 O O . LEU C 1 39 ? 2.736 16.597 42.189 1.00 16.05 38 LEU C O 1
ATOM 2519 N N . VAL C 1 40 ? 0.512 16.260 42.258 1.00 16.04 39 VAL C N 1
ATOM 2520 C CA . VAL C 1 40 ? 0.434 16.212 43.733 1.00 16.17 39 VAL C CA 1
ATOM 2521 C C . VAL C 1 40 ? -0.055 14.823 44.180 1.00 16.69 39 VAL C C 1
ATOM 2522 O O . VAL C 1 40 ? -1.224 14.515 44.033 1.00 16.88 39 VAL C O 1
ATOM 2526 N N . PRO C 1 41 ? 0.850 13.969 44.676 1.00 17.15 40 PRO C N 1
ATOM 2527 C CA . PRO C 1 41 ? 0.380 12.687 45.160 1.00 17.61 40 PRO C CA 1
ATOM 2528 C C . PRO C 1 41 ? -0.654 12.854 46.268 1.00 17.78 40 PRO C C 1
ATOM 2529 O O . PRO C 1 41 ? -0.471 13.661 47.155 1.00 17.54 40 PRO C O 1
ATOM 2533 N N . GLN C 1 42 ? -1.732 12.070 46.203 1.00 19.00 41 GLN C N 1
ATOM 2534 C CA . GLN C 1 42 ? -2.877 12.247 47.097 1.00 19.56 41 GLN C CA 1
ATOM 2535 C C . GLN C 1 42 ? -2.699 11.365 48.316 1.00 19.57 41 GLN C C 1
ATOM 2536 O O . GLN C 1 42 ? -3.421 10.378 48.513 1.00 19.92 41 GLN C O 1
ATOM 2542 N N . ARG C 1 43 ? -1.695 11.722 49.101 1.00 19.35 42 ARG C N 1
ATOM 2543 C CA . ARG C 1 43 ? -1.369 11.046 50.342 1.00 19.72 42 ARG C CA 1
ATOM 2544 C C . ARG C 1 43 ? -1.171 12.143 51.364 1.00 20.42 42 ARG C C 1
ATOM 2545 O O . ARG C 1 43 ? -0.514 13.155 51.067 1.00 20.54 42 ARG C O 1
ATOM 2553 N N . ALA C 1 44 ? -1.727 11.935 52.558 1.00 20.51 43 ALA C N 1
ATOM 2554 C CA . ALA C 1 44 ? -1.638 12.884 53.661 1.00 20.98 43 ALA C CA 1
ATOM 2555 C C . ALA C 1 44 ? -0.209 13.112 54.126 1.00 21.20 43 ALA C C 1
ATOM 2556 O O . ALA C 1 44 ? 0.532 12.144 54.332 1.00 19.66 43 ALA C O 1
ATOM 2558 N N . ASP C 1 45 ? 0.141 14.390 54.328 1.00 21.96 44 ASP C N 1
ATOM 2559 C CA . ASP C 1 45 ? 1.315 14.783 55.111 1.00 23.59 44 ASP C CA 1
ATOM 2560 C C . ASP C 1 45 ? 2.643 14.215 54.615 1.00 22.70 44 ASP C C 1
ATOM 2561 O O . ASP C 1 45 ? 3.472 13.788 55.421 1.00 22.64 44 ASP C O 1
ATOM 2566 N N . ILE C 1 46 ? 2.822 14.224 53.299 1.00 21.34 45 ILE C N 1
ATOM 2567 C CA . ILE C 1 46 ? 4.049 13.784 52.671 1.00 21.28 45 ILE C CA 1
ATOM 2568 C C . ILE C 1 46 ? 4.806 15.037 52.219 1.00 21.02 45 ILE C C 1
ATOM 2569 O O . ILE C 1 46 ? 4.196 15.905 51.611 1.00 20.68 45 ILE C O 1
ATOM 2574 N N . LYS C 1 47 ? 6.108 15.108 52.502 1.00 21.33 46 LYS C N 1
ATOM 2575 C CA A LYS C 1 47 ? 6.948 16.267 52.141 0.45 21.38 46 LYS C CA 1
ATOM 2576 C CA B LYS C 1 47 ? 6.931 16.266 52.124 0.55 21.66 46 LYS C CA 1
ATOM 2577 C C . LYS C 1 47 ? 8.055 15.908 51.162 1.00 21.29 46 LYS C C 1
ATOM 2578 O O . LYS C 1 47 ? 8.260 16.607 50.195 1.00 22.64 46 LYS C O 1
ATOM 2589 N N . GLU C 1 48 ? 8.762 14.818 51.433 1.00 21.26 47 GLU C N 1
ATOM 2590 C CA . GLU C 1 48 ? 9.873 14.334 50.622 1.00 20.52 47 GLU C CA 1
ATOM 2591 C C . GLU C 1 48 ? 9.392 13.124 49.834 1.00 20.02 47 GLU C C 1
ATOM 2592 O O . GLU C 1 48 ? 8.573 12.364 50.326 1.00 18.94 47 GLU C O 1
ATOM 2598 N N . VAL C 1 49 ? 9.926 12.945 48.627 1.00 19.54 48 VAL C N 1
ATOM 2599 C CA A VAL C 1 49 ? 9.588 11.788 47.789 0.50 19.78 48 VAL C CA 1
ATOM 2600 C CA B VAL C 1 49 ? 9.590 11.781 47.787 0.50 19.74 48 VAL C CA 1
ATOM 2601 C C . VAL C 1 49 ? 9.802 10.464 48.536 1.00 20.06 48 VAL C C 1
ATOM 2602 O O . VAL C 1 49 ? 8.991 9.545 48.452 1.00 20.25 48 VAL C O 1
ATOM 2609 N N . PHE C 1 50 ? 10.868 10.383 49.319 1.00 20.33 49 PHE C N 1
ATOM 2610 C CA . PHE C 1 50 ? 11.192 9.134 50.039 1.00 20.60 49 PHE C CA 1
ATOM 2611 C C . PHE C 1 50 ? 10.310 8.869 51.288 1.00 21.25 49 PHE C C 1
ATOM 2612 O O . PHE C 1 50 ? 10.468 7.851 51.919 1.00 21.02 49 PHE C O 1
ATOM 2620 N N . GLU C 1 51 ? 9.398 9.783 51.635 1.00 20.37 50 GLU C N 1
ATOM 2621 C CA . GLU C 1 51 ? 8.420 9.564 52.695 1.00 21.25 50 GLU C CA 1
ATOM 2622 C C . GLU C 1 51 ? 7.187 8.837 52.206 1.00 20.87 50 GLU C C 1
ATOM 2623 O O . GLU C 1 51 ? 6.404 8.321 53.013 1.00 20.33 50 GLU C O 1
ATOM 2629 N N . LEU C 1 52 ? 7.014 8.787 50.877 1.00 19.56 51 LEU C N 1
ATOM 2630 C CA . LEU C 1 52 ? 6.035 7.921 50.263 1.00 19.15 51 LEU C CA 1
ATOM 2631 C C . LEU C 1 52 ? 6.435 6.503 50.546 1.00 19.77 51 LEU C C 1
ATOM 2632 O O . LEU C 1 52 ? 7.604 6.233 50.757 1.00 20.86 51 LEU C O 1
ATOM 2637 N N . THR C 1 53 ? 5.468 5.595 50.531 1.00 19.38 52 THR C N 1
ATOM 2638 C CA . THR C 1 53 ? 5.758 4.177 50.484 1.00 19.25 52 THR C CA 1
ATOM 2639 C C . THR C 1 53 ? 6.497 3.868 49.179 1.00 19.03 52 THR C C 1
ATOM 2640 O O . THR C 1 53 ? 6.296 4.578 48.196 1.00 16.51 52 THR C O 1
ATOM 2644 N N . PRO C 1 54 ? 7.303 2.789 49.144 1.00 19.72 53 PRO C N 1
ATOM 2645 C CA . PRO C 1 54 ? 7.969 2.493 47.883 1.00 20.09 53 PRO C CA 1
ATOM 2646 C C . PRO C 1 54 ? 7.012 2.265 46.730 1.00 20.00 53 PRO C C 1
ATOM 2647 O O . PRO C 1 54 ? 7.307 2.725 45.659 1.00 18.72 53 PRO C O 1
ATOM 2651 N N . LEU C 1 55 ? 5.867 1.596 46.954 1.00 21.14 54 LEU C N 1
ATOM 2652 C CA . LEU C 1 55 ? 4.859 1.442 45.881 1.00 20.81 54 LEU C CA 1
ATOM 2653 C C . LEU C 1 55 ? 4.380 2.793 45.339 1.00 19.92 54 LEU C C 1
ATOM 2654 O O . LEU C 1 55 ? 4.243 2.968 44.120 1.00 19.68 54 LEU C O 1
ATOM 2659 N N . ASP C 1 56 ? 4.148 3.754 46.232 1.00 19.93 55 ASP C N 1
ATOM 2660 C CA . ASP C 1 56 ? 3.832 5.145 45.790 1.00 19.37 55 ASP C CA 1
ATOM 2661 C C . ASP C 1 56 ? 4.997 5.868 45.130 1.00 19.07 55 ASP C C 1
ATOM 2662 O O . ASP C 1 56 ? 4.774 6.659 44.193 1.00 17.68 55 ASP C O 1
ATOM 2667 N N . GLN C 1 57 ? 6.225 5.588 45.583 1.00 19.38 56 GLN C N 1
ATOM 2668 C CA . GLN C 1 57 ? 7.419 6.150 44.935 1.00 18.89 56 GLN C CA 1
ATOM 2669 C C . GLN C 1 57 ? 7.475 5.701 43.477 1.00 18.89 56 GLN C C 1
ATOM 2670 O O . GLN C 1 57 ? 7.748 6.508 42.582 1.00 17.09 56 GLN C O 1
ATOM 2676 N N . ALA C 1 58 ? 7.242 4.399 43.255 1.00 20.34 57 ALA C N 1
ATOM 2677 C CA . ALA C 1 58 ? 7.280 3.817 41.908 1.00 21.10 57 ALA C CA 1
ATOM 2678 C C . ALA C 1 58 ? 6.130 4.367 41.088 1.00 21.20 57 ALA C C 1
ATOM 2679 O O . ALA C 1 58 ? 6.301 4.693 39.914 1.00 22.67 57 ALA C O 1
ATOM 2689 N N . LEU C 1 60 ? 4.609 7.320 41.627 1.00 19.25 59 LEU C N 1
ATOM 2690 C CA . LEU C 1 60 ? 4.953 8.723 41.328 1.00 18.97 59 LEU C CA 1
ATOM 2691 C C . LEU C 1 60 ? 5.845 8.880 40.080 1.00 19.33 59 LEU C C 1
ATOM 2692 O O . LEU C 1 60 ? 5.595 9.743 39.262 1.00 19.15 59 LEU C O 1
ATOM 2697 N N . THR C 1 61 ? 6.852 8.021 39.942 1.00 20.68 60 THR C N 1
ATOM 2698 C CA . THR C 1 61 ? 7.732 8.002 38.781 1.00 20.85 60 THR C CA 1
ATOM 2699 C C . THR C 1 61 ? 6.984 7.635 37.521 1.00 20.91 60 THR C C 1
ATOM 2700 O O . THR C 1 61 ? 7.196 8.242 36.485 1.00 20.12 60 THR C O 1
ATOM 2704 N N . PHE C 1 62 ? 6.132 6.614 37.618 1.00 20.85 61 PHE C N 1
ATOM 2705 C CA . PHE C 1 62 ? 5.341 6.189 36.481 1.00 21.54 61 PHE C CA 1
ATOM 2706 C C . PHE C 1 62 ? 4.491 7.360 35.972 1.00 20.21 61 PHE C C 1
ATOM 2707 O O . PHE C 1 62 ? 4.526 7.701 34.796 1.00 19.29 61 PHE C O 1
ATOM 2715 N N . GLU C 1 63 ? 3.811 8.018 36.895 1.00 18.85 62 GLU C N 1
ATOM 2716 C CA . GLU C 1 63 ? 2.938 9.134 36.543 1.00 19.44 62 GLU C CA 1
ATOM 2717 C C . GLU C 1 63 ? 3.715 10.355 36.067 1.00 18.63 62 GLU C C 1
ATOM 2718 O O . GLU C 1 63 ? 3.392 10.913 35.024 1.00 18.87 62 GLU C O 1
ATOM 2724 N N . THR C 1 64 ? 4.777 10.699 36.780 1.00 18.53 63 THR C N 1
ATOM 2725 C CA . THR C 1 64 ? 5.655 11.800 36.379 1.00 17.87 63 THR C CA 1
ATOM 2726 C C . THR C 1 64 ? 6.192 11.580 34.979 1.00 18.67 63 THR C C 1
ATOM 2727 O O . THR C 1 64 ? 6.145 12.498 34.177 1.00 18.38 63 THR C O 1
ATOM 2731 N N . ASN C 1 65 ? 6.621 10.352 34.664 1.00 18.93 64 ASN C N 1
ATOM 2732 C CA . ASN C 1 65 ? 7.223 10.079 33.359 1.00 20.17 64 ASN C CA 1
ATOM 2733 C C . ASN C 1 65 ? 6.188 10.074 32.231 1.00 20.21 64 ASN C C 1
ATOM 2734 O O . ASN C 1 65 ? 6.421 10.676 31.181 1.00 19.95 64 ASN C O 1
ATOM 2739 N N . LEU C 1 66 ? 5.045 9.428 32.471 1.00 20.65 65 LEU C N 1
ATOM 2740 C CA . LEU C 1 66 ? 3.877 9.538 31.597 1.00 20.86 65 LEU C CA 1
ATOM 2741 C C . LEU C 1 66 ? 3.553 10.999 31.297 1.00 19.95 65 LEU C C 1
ATOM 2742 O O . LEU C 1 66 ? 3.430 11.364 30.149 1.00 18.90 65 LEU C O 1
ATOM 2747 N N . VAL C 1 67 ? 3.398 11.818 32.332 1.00 18.72 66 VAL C N 1
ATOM 2748 C CA . VAL C 1 67 ? 3.073 13.251 32.129 1.00 18.14 66 VAL C CA 1
ATOM 2749 C C . VAL C 1 67 ? 4.214 13.995 31.416 1.00 18.90 66 VAL C C 1
ATOM 2750 O O . VAL C 1 67 ? 3.941 14.810 30.534 1.00 20.45 66 VAL C O 1
ATOM 2754 N N . ALA C 1 68 ? 5.474 13.696 31.741 1.00 17.89 67 ALA C N 1
ATOM 2755 C CA . ALA C 1 68 ? 6.615 14.337 31.056 1.00 18.15 67 ALA C CA 1
ATOM 2756 C C . ALA C 1 68 ? 6.611 14.020 29.561 1.00 19.01 67 ALA C C 1
ATOM 2757 O O . ALA C 1 68 ? 6.786 14.907 28.743 1.00 18.74 67 ALA C O 1
ATOM 2759 N N . ALA C 1 69 ? 6.384 12.769 29.219 1.00 19.50 68 ALA C N 1
ATOM 2760 C CA . ALA C 1 69 ? 6.279 12.374 27.810 1.00 20.39 68 ALA C CA 1
ATOM 2761 C C . ALA C 1 69 ? 5.090 13.021 27.119 1.00 20.68 68 ALA C C 1
ATOM 2762 O O . ALA C 1 69 ? 5.204 13.541 26.004 1.00 21.65 68 ALA C O 1
ATOM 2764 N N . GLY C 1 70 ? 3.949 13.011 27.772 1.00 20.81 69 GLY C N 1
ATOM 2765 C CA . GLY C 1 70 ? 2.768 13.697 27.267 1.00 20.98 69 GLY C CA 1
ATOM 2766 C C . GLY C 1 70 ? 2.920 15.199 27.035 1.00 20.67 69 GLY C C 1
ATOM 2767 O O . GLY C 1 70 ? 2.535 15.708 25.973 1.00 20.17 69 GLY C O 1
ATOM 2768 N N . LEU C 1 71 ? 3.513 15.882 28.007 1.00 20.31 70 LEU C N 1
ATOM 2769 C CA . LEU C 1 71 ? 3.790 17.313 27.915 1.00 19.92 70 LEU C CA 1
ATOM 2770 C C . LEU C 1 71 ? 4.732 17.628 26.755 1.00 21.18 70 LEU C C 1
ATOM 2771 O O . LEU C 1 71 ? 4.497 18.602 26.075 1.00 20.92 70 LEU C O 1
ATOM 2776 N N . LYS C 1 72 ? 5.766 16.809 26.537 1.00 21.92 71 LYS C N 1
ATOM 2777 C CA . LYS C 1 72 ? 6.689 17.030 25.427 1.00 23.29 71 LYS C CA 1
ATOM 2778 C C . LYS C 1 72 ? 5.943 16.876 24.102 1.00 24.28 71 LYS C C 1
ATOM 2779 O O . LYS C 1 72 ? 6.065 17.739 23.212 1.00 24.33 71 LYS C O 1
ATOM 2785 N N . LYS C 1 73 ? 5.172 15.791 23.975 1.00 24.96 72 LYS C N 1
ATOM 2786 C CA . LYS C 1 73 ? 4.308 15.592 22.793 1.00 26.83 72 LYS C CA 1
ATOM 2787 C C . LYS C 1 73 ? 3.378 16.765 22.564 1.00 25.43 72 LYS C C 1
ATOM 2788 O O . LYS C 1 73 ? 3.224 17.240 21.443 1.00 26.47 72 LYS C O 1
ATOM 2793 N N . ALA C 1 74 ? 2.751 17.213 23.629 1.00 23.86 73 ALA C N 1
ATOM 2794 C CA . ALA C 1 74 ? 1.726 18.227 23.545 1.00 24.49 73 ALA C CA 1
ATOM 2795 C C . ALA C 1 74 ? 2.281 19.603 23.200 1.00 24.79 73 ALA C C 1
ATOM 2796 O O . ALA C 1 74 ? 1.564 20.406 22.613 1.00 26.03 73 ALA C O 1
ATOM 2798 N N . THR C 1 75 ? 3.542 19.871 23.534 1.00 23.86 74 THR C N 1
ATOM 2799 C CA . THR C 1 75 ? 4.139 21.213 23.339 1.00 23.68 74 THR C CA 1
ATOM 2800 C C . THR C 1 75 ? 5.247 21.294 22.290 1.00 24.08 74 THR C C 1
ATOM 2801 O O . THR C 1 75 ? 5.686 22.390 21.939 1.00 24.86 74 THR C O 1
ATOM 2805 N N . GLY C 1 76 ? 5.726 20.156 21.795 1.00 24.25 75 GLY C N 1
ATOM 2806 C CA . GLY C 1 76 ? 6.898 20.164 20.924 1.00 24.68 75 GLY C CA 1
ATOM 2807 C C . GLY C 1 76 ? 8.147 20.640 21.650 1.00 23.26 75 GLY C C 1
ATOM 2808 O O . GLY C 1 76 ? 9.048 21.124 20.982 1.00 24.06 75 GLY C O 1
ATOM 2809 N N . ALA C 1 77 ? 8.203 20.504 22.988 1.00 21.20 76 ALA C N 1
ATOM 2810 C CA . ALA C 1 77 ? 9.320 21.023 23.781 1.00 20.63 76 ALA C CA 1
ATOM 2811 C C . ALA C 1 77 ? 10.632 20.419 23.331 1.00 21.08 76 ALA C C 1
ATOM 2812 O O . ALA C 1 77 ? 10.696 19.243 23.003 1.00 21.27 76 ALA C O 1
ATOM 2814 N N . GLU C 1 78 ? 11.683 21.213 23.354 1.00 21.27 77 GLU C N 1
ATOM 2815 C CA . GLU C 1 78 ? 13.024 20.666 23.222 1.00 21.39 77 GLU C CA 1
ATOM 2816 C C . GLU C 1 78 ? 13.422 19.851 24.432 1.00 20.47 77 GLU C C 1
ATOM 2817 O O . GLU C 1 78 ? 14.148 18.892 24.277 1.00 19.70 77 GLU C O 1
ATOM 2823 N N . LYS C 1 79 ? 12.970 20.223 25.632 1.00 19.09 78 LYS C N 1
ATOM 2824 C CA . LYS C 1 79 ? 13.420 19.529 26.828 1.00 19.12 78 LYS C CA 1
ATOM 2825 C C . LYS C 1 79 ? 12.387 19.627 27.916 1.00 18.39 78 LYS C C 1
ATOM 2826 O O . LYS C 1 79 ? 11.769 20.670 28.053 1.00 18.09 78 LYS C O 1
ATOM 2832 N N . ILE C 1 80 ? 12.199 18.553 28.679 1.00 17.33 79 ILE C N 1
ATOM 2833 C CA . ILE C 1 80 ? 11.353 18.586 29.844 1.00 16.74 79 ILE C CA 1
ATOM 2834 C C . ILE C 1 80 ? 12.239 18.785 31.063 1.00 16.43 79 ILE C C 1
ATOM 2835 O O . ILE C 1 80 ? 13.326 18.229 31.122 1.00 17.52 79 ILE C O 1
ATOM 2840 N N . ASN C 1 81 ? 11.792 19.597 32.013 1.00 15.93 80 ASN C N 1
ATOM 2841 C CA . ASN C 1 81 ? 12.443 19.740 33.292 1.00 16.12 80 ASN C CA 1
ATOM 2842 C C . ASN C 1 81 ? 11.511 19.212 34.360 1.00 16.73 80 ASN C C 1
ATOM 2843 O O . ASN C 1 81 ? 10.313 19.575 34.358 1.00 16.95 80 ASN C O 1
ATOM 2848 N N . ILE C 1 82 ? 12.067 18.447 35.307 1.00 17.10 81 ILE C N 1
ATOM 2849 C CA . ILE C 1 82 ? 11.322 17.823 36.374 1.00 17.78 81 ILE C CA 1
ATOM 2850 C C . ILE C 1 82 ? 11.935 18.257 37.706 1.00 17.58 81 ILE C C 1
ATOM 2851 O O . ILE C 1 82 ? 13.150 18.304 37.851 1.00 18.25 81 ILE C O 1
ATOM 2856 N N . GLY C 1 83 ? 11.090 18.581 38.674 1.00 17.65 82 GLY C N 1
ATOM 2857 C CA . GLY C 1 83 ? 11.572 19.073 39.951 1.00 17.27 82 GLY C CA 1
ATOM 2858 C C . GLY C 1 83 ? 10.677 18.761 41.107 1.00 16.96 82 GLY C C 1
ATOM 2859 O O . GLY C 1 83 ? 9.482 18.969 41.020 1.00 17.74 82 GLY C O 1
ATOM 2860 N N . ALA C 1 84 ? 11.264 18.281 42.195 1.00 17.37 83 ALA C N 1
ATOM 2861 C CA . ALA C 1 84 ? 10.583 18.138 43.490 1.00 17.15 83 ALA C CA 1
ATOM 2862 C C . ALA C 1 84 ? 11.454 18.935 44.422 1.00 17.17 83 ALA C C 1
ATOM 2863 O O . ALA C 1 84 ? 12.560 18.498 44.735 1.00 17.67 83 ALA C O 1
ATOM 2865 N N . LEU C 1 85 ? 10.995 20.132 44.774 1.00 16.89 84 LEU C N 1
ATOM 2866 C CA . LEU C 1 85 ? 11.786 21.095 45.466 1.00 17.91 84 LEU C CA 1
ATOM 2867 C C . LEU C 1 85 ? 11.162 21.212 46.848 1.00 17.95 84 LEU C C 1
ATOM 2868 O O . LEU C 1 85 ? 11.679 20.636 47.746 1.00 17.50 84 LEU C O 1
ATOM 2873 N N . GLY C 1 86 ? 10.039 21.905 46.985 1.00 18.16 85 GLY C N 1
ATOM 2874 C CA . GLY C 1 86 ? 9.324 21.996 48.238 1.00 19.23 85 GLY C CA 1
ATOM 2875 C C . GLY C 1 86 ? 9.954 22.821 49.329 1.00 20.23 85 GLY C C 1
ATOM 2876 O O . GLY C 1 86 ? 9.690 22.607 50.530 1.00 20.13 85 GLY C O 1
ATOM 2877 N N . ASN C 1 87 ? 10.780 23.769 48.907 1.00 21.06 86 ASN C N 1
ATOM 2878 C CA . ASN C 1 87 ? 11.379 24.701 49.814 1.00 22.19 86 ASN C CA 1
ATOM 2879 C C . ASN C 1 87 ? 10.318 25.652 50.363 1.00 22.39 86 ASN C C 1
ATOM 2880 O O . ASN C 1 87 ? 10.300 25.922 51.573 1.00 22.37 86 ASN C O 1
ATOM 2885 N N . ILE C 1 88 ? 9.405 26.076 49.494 1.00 22.51 87 ILE C N 1
ATOM 2886 C CA . ILE C 1 88 ? 8.320 26.993 49.873 1.00 23.70 87 ILE C CA 1
ATOM 2887 C C . ILE C 1 88 ? 7.059 26.224 50.301 1.00 22.60 87 ILE C C 1
ATOM 2888 O O . ILE C 1 88 ? 6.622 26.327 51.446 1.00 22.74 87 ILE C O 1
ATOM 2893 N N . VAL C 1 89 ? 6.477 25.460 49.387 1.00 21.43 88 VAL C N 1
ATOM 2894 C CA . VAL C 1 89 ? 5.322 24.622 49.697 1.00 19.99 88 VAL C CA 1
ATOM 2895 C C . VAL C 1 89 ? 5.810 23.212 50.007 1.00 19.67 88 VAL C C 1
ATOM 2896 O O . VAL C 1 89 ? 6.292 22.512 49.137 1.00 17.94 88 VAL C O 1
ATOM 2900 N N . ARG C 1 90 ? 5.667 22.796 51.259 1.00 20.10 89 ARG C N 1
ATOM 2901 C CA . ARG C 1 90 ? 6.302 21.569 51.727 1.00 20.56 89 ARG C CA 1
ATOM 2902 C C . ARG C 1 90 ? 5.594 20.298 51.283 1.00 19.74 89 ARG C C 1
ATOM 2903 O O . ARG C 1 90 ? 6.247 19.270 51.181 1.00 18.55 89 ARG C O 1
ATOM 2911 N N . GLN C 1 91 ? 4.303 20.386 51.014 1.00 18.18 90 GLN C N 1
ATOM 2912 C CA . GLN C 1 91 ? 3.542 19.280 50.495 1.00 18.45 90 GLN C CA 1
ATOM 2913 C C . GLN C 1 91 ? 4.166 18.820 49.208 1.00 18.13 90 GLN C C 1
ATOM 2914 O O . GLN C 1 91 ? 4.448 19.642 48.316 1.00 18.13 90 GLN C O 1
ATOM 2920 N N . LEU C 1 92 ? 4.379 17.517 49.122 1.00 17.27 91 LEU C N 1
ATOM 2921 C CA . LEU C 1 92 ? 5.079 16.946 47.994 1.00 17.12 91 LEU C CA 1
ATOM 2922 C C . LEU C 1 92 ? 4.339 17.239 46.705 1.00 16.69 91 LEU C C 1
ATOM 2923 O O . LEU C 1 92 ? 3.128 16.966 46.579 1.00 17.45 91 LEU C O 1
ATOM 2928 N N . HIS C 1 93 ? 5.050 17.846 45.777 1.00 15.53 92 HIS C N 1
ATOM 2929 C CA . HIS C 1 93 ? 4.528 18.065 44.471 1.00 16.14 92 HIS C CA 1
ATOM 2930 C C . HIS C 1 93 ? 5.708 18.113 43.515 1.00 16.30 92 HIS C C 1
ATOM 2931 O O . HIS C 1 93 ? 6.780 18.598 43.867 1.00 16.96 92 HIS C O 1
ATOM 2938 N N . VAL C 1 94 ? 5.480 17.594 42.308 1.00 16.46 93 VAL C N 1
ATOM 2939 C CA . VAL C 1 94 ? 6.493 17.440 41.300 1.00 16.29 93 VAL C CA 1
ATOM 2940 C C . VAL C 1 94 ? 6.148 18.348 40.138 1.00 16.78 93 VAL C C 1
ATOM 2941 O O . VAL C 1 94 ? 5.041 18.239 39.582 1.00 16.38 93 VAL C O 1
ATOM 2945 N N . HIS C 1 95 ? 7.080 19.247 39.801 1.00 15.98 94 HIS C N 1
ATOM 2946 C CA . HIS C 1 95 ? 6.968 20.143 38.669 1.00 15.38 94 HIS C CA 1
ATOM 2947 C C . HIS C 1 95 ? 7.392 19.417 37.405 1.00 15.00 94 HIS C C 1
ATOM 2948 O O . HIS C 1 95 ? 8.428 18.778 37.394 1.00 15.70 94 HIS C O 1
ATOM 2955 N N . VAL C 1 96 ? 6.629 19.543 36.332 1.00 15.67 95 VAL C N 1
ATOM 2956 C CA . VAL C 1 96 ? 6.984 18.972 35.001 1.00 15.60 95 VAL C CA 1
ATOM 2957 C C . VAL C 1 96 ? 6.770 20.092 34.023 1.00 16.25 95 VAL C C 1
ATOM 2958 O O . VAL C 1 96 ? 5.632 20.517 33.827 1.00 17.23 95 VAL C O 1
ATOM 2962 N N . ILE C 1 97 ? 7.852 20.600 33.446 1.00 16.56 96 ILE C N 1
ATOM 2963 C CA . ILE C 1 97 ? 7.868 21.851 32.712 1.00 16.48 96 ILE C CA 1
ATOM 2964 C C . ILE C 1 97 ? 8.443 21.639 31.284 1.00 16.76 96 ILE C C 1
ATOM 2965 O O . ILE C 1 97 ? 9.457 20.968 31.105 1.00 17.88 96 ILE C O 1
ATOM 2970 N N . ALA C 1 98 ? 7.789 22.211 30.282 1.00 16.34 97 ALA C N 1
ATOM 2971 C CA . ALA C 1 98 ? 8.210 22.141 28.899 1.00 16.72 97 ALA C CA 1
ATOM 2972 C C . ALA C 1 98 ? 9.131 23.323 28.645 1.00 16.95 97 ALA C C 1
ATOM 2973 O O . ALA C 1 98 ? 8.733 24.451 28.913 1.00 16.47 97 ALA C O 1
ATOM 2975 N N . ARG C 1 99 ? 10.335 23.040 28.127 1.00 17.52 98 ARG C N 1
ATOM 2976 C CA . ARG C 1 99 ? 11.342 24.058 27.831 1.00 18.70 98 ARG C CA 1
ATOM 2977 C C . ARG C 1 99 ? 11.784 24.088 26.404 1.00 19.88 98 ARG C C 1
ATOM 2978 O O . ARG C 1 99 ? 11.712 23.090 25.713 1.00 21.65 98 ARG C O 1
ATOM 2986 N N . ARG C 1 100 ? 12.249 25.250 25.976 1.00 21.27 99 ARG C N 1
ATOM 2987 C CA . ARG C 1 100 ? 12.949 25.383 24.715 1.00 24.16 99 ARG C CA 1
ATOM 2988 C C . ARG C 1 100 ? 13.886 26.555 24.755 1.00 24.06 99 ARG C C 1
ATOM 2989 O O . ARG C 1 100 ? 13.731 27.470 25.556 1.00 23.63 99 ARG C O 1
ATOM 2997 N N . GLU C 1 101 ? 14.844 26.512 23.853 1.00 24.65 100 GLU C N 1
ATOM 2998 C CA . GLU C 1 101 ? 15.764 27.592 23.668 1.00 25.55 100 GLU C CA 1
ATOM 2999 C C . GLU C 1 101 ? 14.985 28.845 23.348 1.00 25.25 100 GLU C C 1
ATOM 3000 O O . GLU C 1 101 ? 14.097 28.821 22.488 1.00 24.31 100 GLU C O 1
ATOM 3006 N N . GLY C 1 102 ? 15.331 29.932 24.035 1.00 24.80 101 GLY C N 1
ATOM 3007 C CA . GLY C 1 102 ? 14.650 31.205 23.852 1.00 25.37 101 GLY C CA 1
ATOM 3008 C C . GLY C 1 102 ? 13.463 31.410 24.754 1.00 24.30 101 GLY C C 1
ATOM 3009 O O . GLY C 1 102 ? 12.944 32.498 24.783 1.00 25.35 101 GLY C O 1
ATOM 3010 N N . ASP C 1 103 ? 13.030 30.408 25.519 1.00 23.12 102 ASP C N 1
ATOM 3011 C CA . ASP C 1 103 ? 11.946 30.634 26.493 1.00 22.37 102 ASP C CA 1
ATOM 3012 C C . ASP C 1 103 ? 12.465 31.495 27.675 1.00 22.05 102 ASP C C 1
ATOM 3013 O O . ASP C 1 103 ? 13.662 31.661 27.827 1.00 21.74 102 ASP C O 1
ATOM 3018 N N . PRO C 1 104 ? 11.573 32.036 28.502 1.00 21.35 103 PRO C N 1
ATOM 3019 C CA . PRO C 1 104 ? 12.080 32.953 29.514 1.00 21.05 103 PRO C CA 1
ATOM 3020 C C . PRO C 1 104 ? 13.086 32.301 30.497 1.00 20.51 103 PRO C C 1
ATOM 3021 O O . PRO C 1 104 ? 12.836 31.223 31.027 1.00 19.72 103 PRO C O 1
ATOM 3025 N N . ASN C 1 105 ? 14.220 32.971 30.686 1.00 19.89 104 ASN C N 1
ATOM 3026 C CA . ASN C 1 105 ? 15.342 32.518 31.480 1.00 19.53 104 ASN C CA 1
ATOM 3027 C C . ASN C 1 105 ? 16.097 31.298 30.961 1.00 19.99 104 ASN C C 1
ATOM 3028 O O . ASN C 1 105 ? 16.958 30.804 31.679 1.00 21.27 104 ASN C O 1
ATOM 3033 N N . TRP C 1 106 ? 15.857 30.851 29.729 1.00 20.51 105 TRP C N 1
ATOM 3034 C CA . TRP C 1 106 ? 16.575 29.704 29.188 1.00 20.99 105 TRP C CA 1
ATOM 3035 C C . TRP C 1 106 ? 18.064 30.015 29.235 1.00 21.93 105 TRP C C 1
ATOM 3036 O O . TRP C 1 106 ? 18.449 31.105 28.821 1.00 22.48 105 TRP C O 1
ATOM 3047 N N . PRO C 1 107 ? 18.909 29.048 29.647 1.00 22.16 106 PRO C N 1
ATOM 3048 C CA . PRO C 1 107 ? 18.673 27.645 30.009 1.00 21.49 106 PRO C CA 1
ATOM 3049 C C . PRO C 1 107 ? 18.434 27.420 31.488 1.00 21.23 106 PRO C C 1
ATOM 3050 O O . PRO C 1 107 ? 18.331 26.274 31.917 1.00 21.66 106 PRO C O 1
ATOM 3054 N N . GLY C 1 108 ? 18.321 28.500 32.255 1.00 20.50 107 GLY C N 1
ATOM 3055 C CA . GLY C 1 108 ? 18.199 28.421 33.695 1.00 19.87 107 GLY C CA 1
ATOM 3056 C C . GLY C 1 108 ? 16.818 28.026 34.137 1.00 18.55 107 GLY C C 1
ATOM 3057 O O . GLY C 1 108 ? 15.929 27.850 33.313 1.00 19.82 107 GLY C O 1
ATOM 3058 N N . PRO C 1 109 ? 16.624 27.881 35.443 1.00 18.46 108 PRO C N 1
ATOM 3059 C CA . PRO C 1 109 ? 15.337 27.385 35.975 1.00 17.64 108 PRO C CA 1
ATOM 3060 C C . PRO C 1 109 ? 14.190 28.363 35.942 1.00 17.30 108 PRO C C 1
ATOM 3061 O O . PRO C 1 109 ? 14.405 29.559 36.008 1.00 17.27 108 PRO C O 1
ATOM 3065 N N . VAL C 1 110 ? 12.970 27.834 35.890 1.00 17.57 109 VAL C N 1
ATOM 3066 C CA . VAL C 1 110 ? 11.772 28.668 35.889 1.00 17.56 109 VAL C CA 1
ATOM 3067 C C . VAL C 1 110 ? 11.500 29.238 37.284 1.00 18.04 109 VAL C C 1
ATOM 3068 O O . VAL C 1 110 ? 10.987 30.352 37.428 1.00 18.73 109 VAL C O 1
ATOM 3072 N N . TRP C 1 111 ? 11.864 28.473 38.298 1.00 18.37 110 TRP C N 1
ATOM 3073 C CA . TRP C 1 111 ? 11.468 28.719 39.686 1.00 18.21 110 TRP C CA 1
ATOM 3074 C C . TRP C 1 111 ? 12.121 29.981 40.199 1.00 19.09 110 TRP C C 1
ATOM 3075 O O . TRP C 1 111 ? 13.342 30.106 40.173 1.00 17.69 110 TRP C O 1
ATOM 3086 N N . GLY C 1 112 ? 11.298 30.936 40.628 1.00 20.22 111 GLY C N 1
ATOM 3087 C CA . GLY C 1 112 ? 11.791 32.185 41.165 1.00 20.77 111 GLY C CA 1
ATOM 3088 C C . GLY C 1 112 ? 12.145 33.223 40.109 1.00 21.69 111 GLY C C 1
ATOM 3089 O O . GLY C 1 112 ? 12.489 34.337 40.473 1.00 22.98 111 GLY C O 1
ATOM 3090 N N . PHE C 1 113 ? 12.066 32.889 38.815 1.00 20.62 112 PHE C N 1
ATOM 3091 C CA . PHE C 1 113 ? 12.384 33.851 37.778 1.00 20.75 112 PHE C CA 1
ATOM 3092 C C . PHE C 1 113 ? 11.177 34.754 37.513 1.00 20.55 112 PHE C C 1
ATOM 3093 O O . PHE C 1 113 ? 10.125 34.271 37.107 1.00 18.67 112 PHE C O 1
ATOM 3101 N N . GLY C 1 114 ? 11.369 36.054 37.737 1.00 21.43 113 GLY C N 1
ATOM 3102 C CA . GLY C 1 114 ? 10.454 37.086 37.290 1.00 21.66 113 GLY C CA 1
ATOM 3103 C C . GLY C 1 114 ? 9.092 36.966 37.927 1.00 21.53 113 GLY C C 1
ATOM 3104 O O . GLY C 1 114 ? 8.964 36.559 39.079 1.00 20.67 113 GLY C O 1
ATOM 3105 N N . LYS C 1 115 ? 8.079 37.262 37.137 1.00 21.73 114 LYS C N 1
ATOM 3106 C CA . LYS C 1 115 ? 6.732 37.367 37.599 1.00 22.14 114 LYS C CA 1
ATOM 3107 C C . LYS C 1 115 ? 5.847 36.504 36.724 1.00 21.98 114 LYS C C 1
ATOM 3108 O O . LYS C 1 115 ? 5.906 36.607 35.488 1.00 21.87 114 LYS C O 1
ATOM 3114 N N . ALA C 1 116 ? 5.039 35.683 37.389 1.00 20.90 115 ALA C N 1
ATOM 3115 C CA . ALA C 1 116 ? 4.074 34.820 36.777 1.00 20.92 115 ALA C CA 1
ATOM 3116 C C . ALA C 1 116 ? 3.089 35.609 35.907 1.00 21.67 115 ALA C C 1
ATOM 3117 O O . ALA C 1 116 ? 2.686 36.723 36.263 1.00 21.04 115 ALA C O 1
ATOM 3119 N N . GLU C 1 117 ? 2.761 35.048 34.742 1.00 21.92 116 GLU C N 1
ATOM 3120 C CA . GLU C 1 117 ? 1.782 35.616 33.842 1.00 23.21 116 GLU C CA 1
ATOM 3121 C C . GLU C 1 117 ? 0.602 34.659 33.751 1.00 23.54 116 GLU C C 1
ATOM 3122 O O . GLU C 1 117 ? 0.739 33.608 33.150 1.00 23.33 116 GLU C O 1
ATOM 3128 N N . PRO C 1 118 ? -0.561 34.988 34.351 1.00 24.32 117 PRO C N 1
ATOM 3129 C CA . PRO C 1 118 ? -1.676 34.006 34.330 1.00 23.47 117 PRO C CA 1
ATOM 3130 C C . PRO C 1 118 ? -2.153 33.599 32.926 1.00 23.21 117 PRO C C 1
ATOM 3131 O O . PRO C 1 118 ? -2.042 34.360 31.973 1.00 23.52 117 PRO C O 1
ATOM 3135 N N . TRP C 1 119 ? -2.665 32.392 32.807 1.00 22.76 118 TRP C N 1
ATOM 3136 C CA . TRP C 1 119 ? -3.286 31.950 31.547 1.00 22.93 118 TRP C CA 1
ATOM 3137 C C . TRP C 1 119 ? -4.599 32.656 31.320 1.00 23.94 118 TRP C C 1
ATOM 3138 O O . TRP C 1 119 ? -5.404 32.674 32.239 1.00 23.14 118 TRP C O 1
ATOM 3149 N N . PRO C 1 120 ? -4.854 33.205 30.100 1.00 24.86 119 PRO C N 1
ATOM 3150 C CA . PRO C 1 120 ? -6.239 33.544 29.762 1.00 26.12 119 PRO C CA 1
ATOM 3151 C C . PRO C 1 120 ? -7.135 32.316 29.862 1.00 26.35 119 PRO C C 1
ATOM 3152 O O . PRO C 1 120 ? -6.661 31.185 29.650 1.00 25.90 119 PRO C O 1
ATOM 3156 N N . GLU C 1 121 ? -8.402 32.522 30.197 1.00 28.07 120 GLU C N 1
ATOM 3157 C CA . GLU C 1 121 ? -9.298 31.403 30.526 1.00 29.50 120 GLU C CA 1
ATOM 3158 C C . GLU C 1 121 ? -9.383 30.381 29.409 1.00 29.51 120 GLU C C 1
ATOM 3159 O O . GLU C 1 121 ? -9.127 29.209 29.639 1.00 28.90 120 GLU C O 1
ATOM 3165 N N . GLU C 1 122 ? -9.709 30.868 28.218 1.00 30.61 121 GLU C N 1
ATOM 3166 C CA A GLU C 1 122 ? -9.879 29.971 27.083 0.50 31.21 121 GLU C CA 1
ATOM 3167 C CA B GLU C 1 122 ? -9.824 30.085 26.987 0.50 31.55 121 GLU C CA 1
ATOM 3168 C C . GLU C 1 122 ? -8.554 29.276 26.754 1.00 30.68 121 GLU C C 1
ATOM 3169 O O . GLU C 1 122 ? -8.571 28.093 26.481 1.00 30.94 121 GLU C O 1
ATOM 3180 N N . GLU C 1 123 ? -7.426 29.970 26.847 1.00 30.66 122 GLU C N 1
ATOM 3181 C CA . GLU C 1 123 ? -6.128 29.359 26.555 1.00 30.47 122 GLU C CA 1
ATOM 3182 C C . GLU C 1 123 ? -5.809 28.185 27.480 1.00 28.39 122 GLU C C 1
ATOM 3183 O O . GLU C 1 123 ? -5.329 27.153 26.997 1.00 28.05 122 GLU C O 1
ATOM 3189 N N . HIS C 1 124 ? -6.087 28.298 28.786 1.00 26.96 123 HIS C N 1
ATOM 3190 C CA . HIS C 1 124 ? -5.783 27.157 29.687 1.00 25.96 123 HIS C CA 1
ATOM 3191 C C . HIS C 1 124 ? -6.768 25.991 29.567 1.00 25.94 123 HIS C C 1
ATOM 3192 O O . HIS C 1 124 ? -6.413 24.863 29.876 1.00 24.65 123 HIS C O 1
ATOM 3199 N N . ARG C 1 125 ? -7.981 26.276 29.123 1.00 27.00 124 ARG C N 1
ATOM 3200 C CA . ARG C 1 125 ? -8.965 25.250 28.855 1.00 28.07 124 ARG C CA 1
ATOM 3201 C C . ARG C 1 125 ? -8.521 24.393 27.699 1.00 27.41 124 ARG C C 1
ATOM 3202 O O . ARG C 1 125 ? -8.558 23.187 27.791 1.00 26.97 124 ARG C O 1
ATOM 3207 N N . THR C 1 126 ? -8.111 25.030 26.613 1.00 27.85 125 THR C N 1
ATOM 3208 C CA . THR C 1 126 ? -7.583 24.297 25.465 1.00 28.09 125 THR C CA 1
ATOM 3209 C C . THR C 1 126 ? -6.325 23.513 25.831 1.00 27.36 125 THR C C 1
ATOM 3210 O O . THR C 1 126 ? -6.197 22.341 25.450 1.00 27.21 125 THR C O 1
ATOM 3214 N N . PHE C 1 127 ? -5.423 24.150 26.596 1.00 26.12 126 PHE C N 1
ATOM 3215 C CA . PHE C 1 127 ? -4.190 23.519 26.958 1.00 25.15 126 PHE C CA 1
ATOM 3216 C C . PHE C 1 127 ? -4.454 22.298 27.847 1.00 25.00 126 PHE C C 1
ATOM 3217 O O . PHE C 1 127 ? -3.802 21.286 27.688 1.00 25.03 126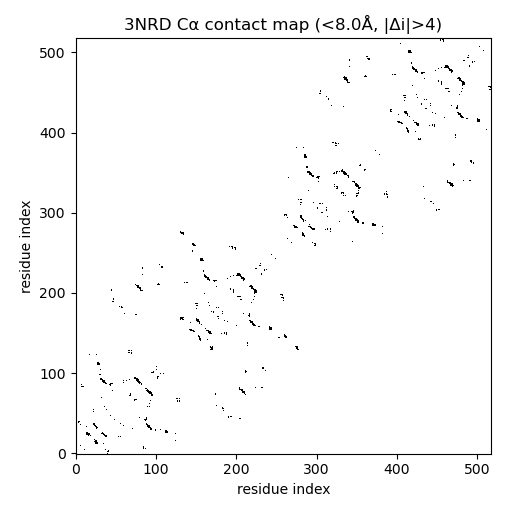 PHE C O 1
ATOM 3225 N N . ALA C 1 128 ? -5.407 22.371 28.766 1.00 25.23 127 ALA C N 1
ATOM 3226 C CA . ALA C 1 128 ? -5.753 21.192 29.557 1.00 25.31 127 ALA C CA 1
ATOM 3227 C C . ALA C 1 128 ? -6.171 20.040 28.646 1.00 26.33 127 ALA C C 1
ATOM 3228 O O . ALA C 1 128 ? -5.739 18.905 28.858 1.00 26.29 127 ALA C O 1
ATOM 3230 N N . ALA C 1 129 ? -6.987 20.352 27.634 1.00 26.93 128 ALA C N 1
ATOM 3231 C CA . ALA C 1 129 ? -7.417 19.374 26.638 1.00 28.48 128 ALA C CA 1
ATOM 3232 C C . ALA C 1 129 ? -6.218 18.784 25.927 1.00 28.62 128 ALA C C 1
ATOM 3233 O O . ALA C 1 129 ? -6.124 17.561 25.788 1.00 29.39 128 ALA C O 1
ATOM 3235 N N . ARG C 1 130 ? -5.284 19.627 25.498 1.00 28.45 129 ARG C N 1
ATOM 3236 C CA . ARG C 1 130 ? -4.085 19.102 24.837 1.00 28.83 129 ARG C CA 1
ATOM 3237 C C . ARG C 1 130 ? -3.308 18.084 25.684 1.00 28.79 129 ARG C C 1
ATOM 3238 O O . ARG C 1 130 ? -2.831 17.079 25.156 1.00 28.83 129 ARG C O 1
ATOM 3246 N N . ILE C 1 131 ? -3.174 18.357 26.985 1.00 28.34 130 ILE C N 1
ATOM 3247 C CA . ILE C 1 131 ? -2.426 17.490 27.875 1.00 27.82 130 ILE C CA 1
ATOM 3248 C C . ILE C 1 131 ? -3.180 16.188 28.091 1.00 28.36 130 ILE C C 1
ATOM 3249 O O . ILE C 1 131 ? -2.610 15.107 27.921 1.00 28.25 130 ILE C O 1
ATOM 3262 N N . GLU C 1 133 ? -5.546 14.623 26.453 1.00 31.81 132 GLU C N 1
ATOM 3263 C CA A GLU C 1 133 ? -5.579 13.704 25.309 0.40 32.65 132 GLU C CA 1
ATOM 3264 C CA B GLU C 1 133 ? -5.510 13.807 25.222 0.60 32.63 132 GLU C CA 1
ATOM 3265 C C . GLU C 1 133 ? -4.169 13.191 24.861 1.00 32.61 132 GLU C C 1
ATOM 3266 O O . GLU C 1 133 ? -4.088 12.333 23.997 1.00 32.95 132 GLU C O 1
ATOM 3277 N N . ASN C 1 134 ? -3.086 13.712 25.444 1.00 31.47 133 ASN C N 1
ATOM 3278 C CA . ASN C 1 134 ? -1.717 13.287 25.133 1.00 31.92 133 ASN C CA 1
ATOM 3279 C C . ASN C 1 134 ? -1.048 12.354 26.149 1.00 31.82 133 ASN C C 1
ATOM 3280 O O . ASN C 1 134 ? 0.111 12.013 25.967 1.00 32.71 133 ASN C O 1
ATOM 3285 N N . LEU C 1 135 ? -1.744 11.932 27.197 1.00 32.24 134 LEU C N 1
ATOM 3286 C CA . LEU C 1 135 ? -1.138 11.009 28.155 1.00 32.60 134 LEU C CA 1
ATOM 3287 C C . LEU C 1 135 ? -1.216 9.571 27.675 1.00 34.08 134 LEU C C 1
ATOM 3288 O O . LEU C 1 135 ? -2.235 9.107 27.138 1.00 35.65 134 LEU C O 1
ATOM 3294 N N . GLY D 1 1 ? 26.431 -1.666 26.575 1.00 30.12 0 GLY D N 1
ATOM 3295 C CA . GLY D 1 1 ? 26.117 -1.795 28.035 1.00 28.52 0 GLY D CA 1
ATOM 3296 C C . GLY D 1 1 ? 26.835 -0.751 28.867 1.00 28.30 0 GLY D C 1
ATOM 3297 O O . GLY D 1 1 ? 27.417 0.165 28.315 1.00 29.01 0 GLY D O 1
ATOM 3306 N N . THR D 1 3 ? 29.596 -0.734 30.785 1.00 28.88 2 THR D N 1
ATOM 3307 C CA . THR D 1 3 ? 31.048 -0.654 30.878 1.00 29.90 2 THR D CA 1
ATOM 3308 C C . THR D 1 3 ? 31.661 0.253 29.795 1.00 30.15 2 THR D C 1
ATOM 3309 O O . THR D 1 3 ? 32.782 0.724 29.956 1.00 30.46 2 THR D O 1
ATOM 3313 N N . THR D 1 4 ? 30.939 0.460 28.689 1.00 29.76 3 THR D N 1
ATOM 3314 C CA . THR D 1 4 ? 31.357 1.384 27.627 1.00 29.72 3 THR D CA 1
ATOM 3315 C C . THR D 1 4 ? 30.715 2.778 27.732 1.00 28.84 3 THR D C 1
ATOM 3316 O O . THR D 1 4 ? 31.123 3.666 26.979 1.00 29.61 3 THR D O 1
ATOM 3320 N N . PHE D 1 5 ? 29.723 2.972 28.619 1.00 27.12 4 PHE D N 1
ATOM 3321 C CA . PHE D 1 5 ? 29.073 4.285 28.806 1.00 26.03 4 PHE D CA 1
ATOM 3322 C C . PHE D 1 5 ? 30.078 5.417 29.026 1.00 25.72 4 PHE D C 1
ATOM 3323 O O . PHE D 1 5 ? 30.996 5.261 29.832 1.00 25.80 4 PHE D O 1
ATOM 3331 N N . THR D 1 6 ? 29.870 6.553 28.354 1.00 25.59 5 THR D N 1
ATOM 3332 C CA . THR D 1 6 ? 30.768 7.713 28.412 1.00 25.72 5 THR D CA 1
ATOM 3333 C C . THR D 1 6 ? 30.074 8.899 29.084 1.00 24.97 5 THR D C 1
ATOM 3334 O O . THR D 1 6 ? 29.058 9.397 28.602 1.00 25.42 5 THR D O 1
ATOM 3338 N N . LEU D 1 7 ? 30.638 9.355 30.201 1.00 24.47 6 LEU D N 1
ATOM 3339 C CA . LEU D 1 7 ? 30.125 10.493 30.932 1.00 23.13 6 LEU D CA 1
ATOM 3340 C C . LEU D 1 7 ? 30.351 11.740 30.128 1.00 22.67 6 LEU D C 1
ATOM 3341 O O . LEU D 1 7 ? 31.436 11.932 29.618 1.00 22.93 6 LEU D O 1
ATOM 3346 N N . ASP D 1 8 ? 29.334 12.599 30.032 1.00 21.62 7 ASP D N 1
ATOM 3347 C CA . ASP D 1 8 ? 29.458 13.869 29.331 1.00 21.79 7 ASP D CA 1
ATOM 3348 C C . ASP D 1 8 ? 30.634 14.663 29.906 1.00 21.94 7 ASP D C 1
ATOM 3349 O O . ASP D 1 8 ? 30.799 14.728 31.110 1.00 19.86 7 ASP D O 1
ATOM 3354 N N . GLU D 1 9 ? 31.427 15.261 29.034 1.00 22.75 8 GLU D N 1
ATOM 3355 C CA . GLU D 1 9 ? 32.648 15.976 29.415 1.00 24.38 8 GLU D CA 1
ATOM 3356 C C . GLU D 1 9 ? 32.432 17.118 30.413 1.00 23.42 8 GLU D C 1
ATOM 3357 O O . GLU D 1 9 ? 33.324 17.394 31.179 1.00 23.24 8 GLU D O 1
ATOM 3360 N N . ARG D 1 10 ? 31.270 17.779 30.405 1.00 23.59 9 ARG D N 1
ATOM 3361 C CA A ARG D 1 10 ? 31.000 18.852 31.367 0.60 22.87 9 ARG D CA 1
ATOM 3362 C CA B ARG D 1 10 ? 30.975 18.859 31.363 0.40 22.94 9 ARG D CA 1
ATOM 3363 C C . ARG D 1 10 ? 30.690 18.279 32.741 1.00 22.56 9 ARG D C 1
ATOM 3364 O O . ARG D 1 10 ? 31.061 18.868 33.760 1.00 21.90 9 ARG D O 1
ATOM 3379 N N . LEU D 1 11 ? 30.011 17.133 32.778 1.00 21.94 10 LEU D N 1
ATOM 3380 C CA . LEU D 1 11 ? 29.719 16.491 34.047 1.00 21.69 10 LEU D CA 1
ATOM 3381 C C . LEU D 1 11 ? 31.003 15.961 34.659 1.00 23.39 10 LEU D C 1
ATOM 3382 O O . LEU D 1 11 ? 31.187 16.026 35.887 1.00 23.20 10 LEU D O 1
ATOM 3387 N N . GLU D 1 12 ? 31.886 15.481 33.781 1.00 25.08 11 GLU D N 1
ATOM 3388 C CA . GLU D 1 12 ? 33.246 15.066 34.098 1.00 26.37 11 GLU D CA 1
ATOM 3389 C C . GLU D 1 12 ? 33.995 16.200 34.770 1.00 26.88 11 GLU D C 1
ATOM 3390 O O . GLU D 1 12 ? 34.567 16.018 35.848 1.00 26.86 11 GLU D O 1
ATOM 3396 N N . ARG D 1 13 ? 33.951 17.371 34.148 1.00 26.95 12 ARG D N 1
ATOM 3397 C CA . ARG D 1 13 ? 34.640 18.555 34.678 1.00 28.13 12 ARG D CA 1
ATOM 3398 C C . ARG D 1 13 ? 34.026 19.110 35.953 1.00 27.03 12 ARG D C 1
ATOM 3399 O O . ARG D 1 13 ? 34.754 19.411 36.890 1.00 26.53 12 ARG D O 1
ATOM 3407 N N . ASP D 1 14 ? 32.697 19.261 35.986 1.00 25.64 13 ASP D N 1
ATOM 3408 C CA . ASP D 1 14 ? 32.043 19.963 37.092 1.00 24.62 13 ASP D CA 1
ATOM 3409 C C . ASP D 1 14 ? 31.734 19.100 38.306 1.00 23.75 13 ASP D C 1
ATOM 3410 O O . ASP D 1 14 ? 31.433 19.647 39.348 1.00 23.05 13 ASP D O 1
ATOM 3415 N N . GLY D 1 15 ? 31.811 17.777 38.150 1.00 23.72 14 GLY D N 1
ATOM 3416 C CA . GLY D 1 15 ? 31.524 16.808 39.213 1.00 23.55 14 GLY D CA 1
ATOM 3417 C C . GLY D 1 15 ? 32.770 16.077 39.677 1.00 23.43 14 GLY D C 1
ATOM 3418 O O . GLY D 1 15 ? 33.664 15.833 38.874 1.00 25.04 14 GLY D O 1
ATOM 3419 N N . ILE D 1 16 ? 32.810 15.738 40.968 1.00 22.70 15 ILE D N 1
ATOM 3420 C CA . ILE D 1 16 ? 33.840 14.903 41.571 1.00 22.79 15 ILE D CA 1
ATOM 3421 C C . ILE D 1 16 ? 33.285 13.472 41.647 1.00 22.41 15 ILE D C 1
ATOM 3422 O O . ILE D 1 16 ? 32.230 13.256 42.268 1.00 21.49 15 ILE D O 1
ATOM 3427 N N . PRO D 1 17 ? 33.972 12.486 41.039 1.00 22.28 16 PRO D N 1
ATOM 3428 C CA . PRO D 1 17 ? 33.423 11.115 41.189 1.00 22.65 16 PRO D CA 1
ATOM 3429 C C . PRO D 1 17 ? 33.415 10.635 42.616 1.00 22.71 16 PRO D C 1
ATOM 3430 O O . PRO D 1 17 ? 34.410 10.757 43.255 1.00 24.22 16 PRO D O 1
ATOM 3434 N N . ILE D 1 18 ? 32.319 10.098 43.126 1.00 23.09 17 ILE D N 1
ATOM 3435 C CA . ILE D 1 18 ? 32.338 9.537 44.500 1.00 24.32 17 ILE D CA 1
ATOM 3436 C C . ILE D 1 18 ? 31.872 8.078 44.596 1.00 25.12 17 ILE D C 1
ATOM 3437 O O . ILE D 1 18 ? 31.820 7.528 45.699 1.00 26.97 17 ILE D O 1
ATOM 3442 N N . GLY D 1 19 ? 31.568 7.436 43.472 1.00 25.10 18 GLY D N 1
ATOM 3443 C CA . GLY D 1 19 ? 31.111 6.035 43.497 1.00 25.19 18 GLY D CA 1
ATOM 3444 C C . GLY D 1 19 ? 30.052 5.747 42.449 1.00 24.23 18 GLY D C 1
ATOM 3445 O O . GLY D 1 19 ? 29.606 6.656 41.733 1.00 23.12 18 GLY D O 1
ATOM 3446 N N . THR D 1 20 ? 29.684 4.476 42.363 1.00 23.77 19 THR D N 1
ATOM 3447 C CA . THR D 1 20 ? 28.689 4.009 41.429 1.00 24.15 19 THR D CA 1
ATOM 3448 C C . THR D 1 20 ? 27.702 3.171 42.222 1.00 23.63 19 THR D C 1
ATOM 3449 O O . THR D 1 20 ? 28.099 2.457 43.098 1.00 24.30 19 THR D O 1
ATOM 3453 N N . LEU D 1 21 ? 26.411 3.317 41.925 1.00 23.26 20 LEU D N 1
ATOM 3454 C CA . LEU D 1 21 ? 25.348 2.448 42.409 1.00 23.04 20 LEU D CA 1
ATOM 3455 C C . LEU D 1 21 ? 25.163 1.361 41.339 1.00 23.02 20 LEU D C 1
ATOM 3456 O O . LEU D 1 21 ? 26.153 0.942 40.769 1.00 25.28 20 LEU D O 1
ATOM 3461 N N . GLY D 1 22 ? 23.968 0.819 41.130 1.00 22.53 21 GLY D N 1
ATOM 3462 C CA . GLY D 1 22 ? 23.769 -0.216 40.111 1.00 22.23 21 GLY D CA 1
ATOM 3463 C C . GLY D 1 22 ? 23.635 0.373 38.719 1.00 21.56 21 GLY D C 1
ATOM 3464 O O . GLY D 1 22 ? 24.337 -0.001 37.786 1.00 22.27 21 GLY D O 1
ATOM 3465 N N . LEU D 1 23 ? 22.669 1.260 38.575 1.00 20.19 22 LEU D N 1
ATOM 3466 C CA . LEU D 1 23 ? 22.473 1.971 37.336 1.00 19.27 22 LEU D CA 1
ATOM 3467 C C . LEU D 1 23 ? 23.321 3.222 37.292 1.00 18.69 22 LEU D C 1
ATOM 3468 O O . LEU D 1 23 ? 23.904 3.484 36.228 1.00 17.87 22 LEU D O 1
ATOM 3473 N N . CYS D 1 24 ? 23.358 4.010 38.376 1.00 17.49 23 CYS D N 1
ATOM 3474 C CA . CYS D 1 24 ? 23.902 5.367 38.287 1.00 18.06 23 CYS D CA 1
ATOM 3475 C C . CYS D 1 24 ? 25.297 5.564 38.827 1.00 18.98 23 CYS D C 1
ATOM 3476 O O . CYS D 1 24 ? 25.637 5.097 39.928 1.00 19.55 23 CYS D O 1
ATOM 3479 N N . GLN D 1 25 ? 26.070 6.353 38.096 1.00 19.40 24 GLN D N 1
ATOM 3480 C CA . GLN D 1 25 ? 27.259 6.958 38.645 1.00 21.06 24 GLN D CA 1
ATOM 3481 C C . GLN D 1 25 ? 26.841 8.053 39.605 1.00 20.59 24 GLN D C 1
ATOM 3482 O O . GLN D 1 25 ? 25.873 8.760 39.351 1.00 19.62 24 GLN D O 1
ATOM 3496 N N . ARG D 1 27 ? 28.163 11.542 41.328 1.00 20.08 26 ARG D N 1
ATOM 3497 C CA . ARG D 1 27 ? 29.161 12.610 41.478 1.00 20.55 26 ARG D CA 1
ATOM 3498 C C . ARG D 1 27 ? 28.715 13.700 42.442 1.00 19.40 26 ARG D C 1
ATOM 3499 O O . ARG D 1 27 ? 27.514 14.024 42.543 1.00 18.98 26 ARG D O 1
ATOM 3507 N N . LEU D 1 28 ? 29.701 14.277 43.114 1.00 18.82 27 LEU D N 1
ATOM 3508 C CA . LEU D 1 28 ? 29.532 15.454 43.919 1.00 18.87 27 LEU D CA 1
ATOM 3509 C C . LEU D 1 28 ? 29.784 16.652 43.027 1.00 18.37 27 LEU D C 1
ATOM 3510 O O . LEU D 1 28 ? 30.898 16.838 42.506 1.00 19.67 27 LEU D O 1
ATOM 3528 N N . ASN D 1 30 ? 30.889 20.054 42.088 1.00 19.35 29 ASN D N 1
ATOM 3529 C CA . ASN D 1 30 ? 31.974 20.705 42.753 1.00 21.03 29 ASN D CA 1
ATOM 3530 C C . ASN D 1 30 ? 31.581 22.140 43.093 1.00 21.51 29 ASN D C 1
ATOM 3531 O O . ASN D 1 30 ? 32.132 23.095 42.560 1.00 22.39 29 ASN D O 1
ATOM 3536 N N . ASP D 1 31 ? 30.648 22.268 44.029 1.00 21.27 30 ASP D N 1
ATOM 3537 C CA . ASP D 1 31 ? 30.156 23.564 44.471 1.00 21.18 30 ASP D CA 1
ATOM 3538 C C . ASP D 1 31 ? 29.763 23.340 45.912 1.00 21.21 30 ASP D C 1
ATOM 3539 O O . ASP D 1 31 ? 28.736 22.716 46.186 1.00 21.95 30 ASP D O 1
ATOM 3544 N N . ARG D 1 32 ? 30.602 23.811 46.826 1.00 21.95 31 ARG D N 1
ATOM 3545 C CA A ARG D 1 32 ? 30.402 23.570 48.264 0.50 21.90 31 ARG D CA 1
ATOM 3546 C CA B ARG D 1 32 ? 30.414 23.597 48.272 0.50 21.97 31 ARG D CA 1
ATOM 3547 C C . ARG D 1 32 ? 29.279 24.413 48.877 1.00 21.37 31 ARG D C 1
ATOM 3548 O O . ARG D 1 32 ? 28.944 24.224 50.038 1.00 21.40 31 ARG D O 1
ATOM 3557 N N . ARG D 1 33 ? 28.716 25.349 48.118 1.00 20.44 32 ARG D N 1
ATOM 3558 C CA . ARG D 1 33 ? 27.646 26.186 48.633 1.00 20.18 32 ARG D CA 1
ATOM 3559 C C . ARG D 1 33 ? 26.444 25.373 49.118 1.00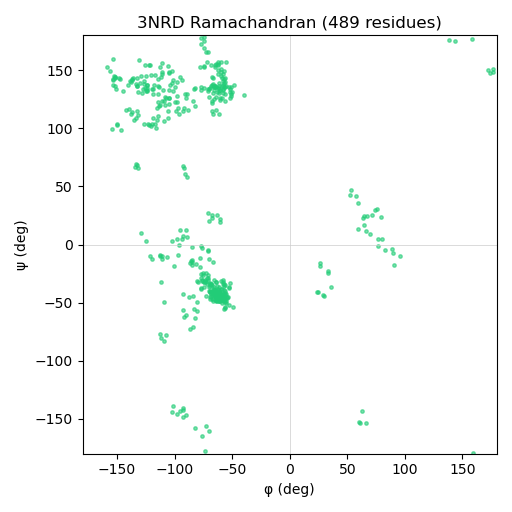 19.37 32 ARG D C 1
ATOM 3560 O O . ARG D 1 33 ? 25.816 25.744 50.098 1.00 20.09 32 ARG D O 1
ATOM 3568 N N . TRP D 1 34 ? 26.161 24.253 48.458 1.00 18.50 33 TRP D N 1
ATOM 3569 C CA . TRP D 1 34 ? 25.134 23.318 48.901 1.00 18.42 33 TRP D CA 1
ATOM 3570 C C . TRP D 1 34 ? 25.668 21.898 48.717 1.00 18.57 33 TRP D C 1
ATOM 3571 O O . TRP D 1 34 ? 26.328 21.645 47.714 1.00 18.99 33 TRP D O 1
ATOM 3582 N N . PRO D 1 35 ? 25.384 20.975 49.670 1.00 18.43 34 PRO D N 1
ATOM 3583 C CA . PRO D 1 35 ? 25.675 19.580 49.359 1.00 18.17 34 PRO D CA 1
ATOM 3584 C C . PRO D 1 35 ? 24.814 19.091 48.184 1.00 18.04 34 PRO D C 1
ATOM 3585 O O . PRO D 1 35 ? 23.578 19.052 48.253 1.00 18.84 34 PRO D O 1
ATOM 3589 N N . TRP D 1 36 ? 25.484 18.755 47.096 1.00 18.27 35 TRP D N 1
ATOM 3590 C CA . TRP D 1 36 ? 24.825 18.632 45.807 1.00 17.01 35 TRP D CA 1
ATOM 3591 C C . TRP D 1 36 ? 25.482 17.454 45.117 1.00 17.14 35 TRP D C 1
ATOM 3592 O O . TRP D 1 36 ? 26.666 17.479 44.831 1.00 18.27 35 TRP D O 1
ATOM 3603 N N . LEU D 1 37 ? 24.674 16.424 44.891 1.00 17.02 36 LEU D N 1
ATOM 3604 C CA . LEU D 1 37 ? 25.025 15.195 44.212 1.00 16.58 36 LEU D CA 1
ATOM 3605 C C . LEU D 1 37 ? 24.319 15.131 42.883 1.00 16.17 36 LEU D C 1
ATOM 3606 O O . LEU D 1 37 ? 23.231 15.688 42.749 1.00 17.00 36 LEU D O 1
ATOM 3611 N N . ILE D 1 38 ? 24.944 14.490 41.899 1.00 16.60 37 ILE D N 1
ATOM 3612 C CA . ILE D 1 38 ? 24.277 14.119 40.659 1.00 17.48 37 ILE D CA 1
ATOM 3613 C C . ILE D 1 38 ? 24.403 12.614 40.403 1.00 16.86 37 ILE D C 1
ATOM 3614 O O . ILE D 1 38 ? 25.483 12.030 40.622 1.00 16.29 37 ILE D O 1
ATOM 3619 N N . LEU D 1 39 ? 23.280 12.030 39.961 1.00 16.24 38 LEU D N 1
ATOM 3620 C CA A LEU D 1 39 ? 23.214 10.624 39.605 0.50 16.12 38 LEU D CA 1
ATOM 3621 C CA B LEU D 1 39 ? 23.178 10.629 39.607 0.50 16.36 38 LEU D CA 1
ATOM 3622 C C . LEU D 1 39 ? 23.142 10.552 38.095 1.00 16.65 38 LEU D C 1
ATOM 3623 O O . LEU D 1 39 ? 22.312 11.212 37.491 1.00 17.69 38 LEU D O 1
ATOM 3632 N N . VAL D 1 40 ? 24.040 9.783 37.486 1.00 16.49 39 VAL D N 1
ATOM 3633 C CA . VAL D 1 40 ? 24.074 9.701 36.034 1.00 15.89 39 VAL D CA 1
ATOM 3634 C C . VAL D 1 40 ? 23.801 8.238 35.660 1.00 16.13 39 VAL D C 1
ATOM 3635 O O . VAL D 1 40 ? 24.645 7.370 35.873 1.00 15.48 39 VAL D O 1
ATOM 3639 N N . PRO D 1 41 ? 22.619 7.961 35.100 1.00 16.68 40 PRO D N 1
ATOM 3640 C CA . PRO D 1 41 ? 22.388 6.576 34.682 1.00 17.97 40 PRO D CA 1
ATOM 3641 C C . PRO D 1 41 ? 23.321 6.187 33.570 1.00 18.04 40 PRO D C 1
ATOM 3642 O O . PRO D 1 41 ? 23.502 6.955 32.620 1.00 19.03 40 PRO D O 1
ATOM 3646 N N . GLN D 1 42 ? 23.896 4.995 33.657 1.00 18.59 41 GLN D N 1
ATOM 3647 C CA . GLN D 1 42 ? 24.946 4.595 32.727 1.00 20.21 41 GLN D CA 1
ATOM 3648 C C . GLN D 1 42 ? 24.378 3.885 31.490 1.00 20.43 41 GLN D C 1
ATOM 3649 O O . GLN D 1 42 ? 24.697 2.718 31.217 1.00 21.53 41 GLN D O 1
ATOM 3655 N N . ARG D 1 43 ? 23.538 4.613 30.753 1.00 20.63 42 ARG D N 1
ATOM 3656 C CA . ARG D 1 43 ? 22.907 4.185 29.542 1.00 20.68 42 ARG D CA 1
ATOM 3657 C C . ARG D 1 43 ? 23.186 5.240 28.493 1.00 22.27 42 ARG D C 1
ATOM 3658 O O . ARG D 1 43 ? 22.996 6.432 28.751 1.00 22.82 42 ARG D O 1
ATOM 3666 N N . ALA D 1 44 ? 23.592 4.797 27.307 1.00 23.24 43 ALA D N 1
ATOM 3667 C CA . ALA D 1 44 ? 23.935 5.704 26.228 1.00 23.57 43 ALA D CA 1
ATOM 3668 C C . ALA D 1 44 ? 22.745 6.512 25.664 1.00 23.58 43 ALA D C 1
ATOM 3669 O O . ALA D 1 44 ? 21.651 5.967 25.453 1.00 23.34 43 ALA D O 1
ATOM 3671 N N . ASP D 1 45 ? 23.020 7.797 25.411 1.00 23.26 44 ASP D N 1
ATOM 3672 C CA A ASP D 1 45 ? 22.155 8.682 24.649 0.65 23.52 44 ASP D CA 1
ATOM 3673 C CA B ASP D 1 45 ? 22.142 8.679 24.637 0.35 23.66 44 ASP D CA 1
ATOM 3674 C C . ASP D 1 45 ? 20.742 8.766 25.245 1.00 23.12 44 ASP D C 1
ATOM 3675 O O . ASP D 1 45 ? 19.748 8.657 24.548 1.00 23.86 44 ASP D O 1
ATOM 3684 N N . ILE D 1 46 ? 20.666 8.949 26.558 1.00 22.63 45 ILE D N 1
ATOM 3685 C CA . ILE D 1 46 ? 19.400 9.147 27.211 1.00 21.97 45 ILE D CA 1
ATOM 3686 C C . ILE D 1 46 ? 19.384 10.635 27.602 1.00 22.06 45 ILE D C 1
ATOM 3687 O O . ILE D 1 46 ? 20.332 11.120 28.208 1.00 21.96 45 ILE D O 1
ATOM 3692 N N . LYS D 1 47 ? 18.347 11.365 27.208 1.00 22.61 46 LYS D N 1
ATOM 3693 C CA . LYS D 1 47 ? 18.184 12.734 27.714 1.00 23.44 46 LYS D CA 1
ATOM 3694 C C . LYS D 1 47 ? 17.000 12.939 28.632 1.00 21.98 46 LYS D C 1
ATOM 3695 O O . LYS D 1 47 ? 17.104 13.749 29.537 1.00 22.33 46 LYS D O 1
ATOM 3701 N N . GLU D 1 48 ? 15.910 12.211 28.428 1.00 21.56 47 GLU D N 1
ATOM 3702 C CA . GLU D 1 48 ? 14.720 12.339 29.262 1.00 20.83 47 GLU D CA 1
ATOM 3703 C C . GLU D 1 48 ? 14.535 11.079 30.075 1.00 20.50 47 GLU D C 1
ATOM 3704 O O . GLU D 1 48 ? 14.781 9.992 29.557 1.00 19.49 47 GLU D O 1
ATOM 3710 N N . VAL D 1 49 ? 14.057 11.206 31.323 1.00 20.16 48 VAL D N 1
ATOM 3711 C CA . VAL D 1 49 ? 13.842 10.026 32.159 1.00 19.92 48 VAL D CA 1
ATOM 3712 C C . VAL D 1 49 ? 12.911 9.029 31.498 1.00 20.21 48 VAL D C 1
ATOM 3713 O O . VAL D 1 49 ? 13.138 7.819 31.617 1.00 20.68 48 VAL D O 1
ATOM 3717 N N . PHE D 1 50 ? 11.924 9.514 30.738 1.00 19.38 49 PHE D N 1
ATOM 3718 C CA . PHE D 1 50 ? 10.973 8.628 30.080 1.00 20.23 49 PHE D CA 1
ATOM 3719 C C . PHE D 1 50 ? 11.570 7.807 28.921 1.00 21.06 49 PHE D C 1
ATOM 3720 O O . PHE D 1 50 ? 10.939 6.865 28.473 1.00 21.86 49 PHE D O 1
ATOM 3728 N N . GLU D 1 51 ? 12.779 8.149 28.474 1.00 20.63 50 GLU D N 1
ATOM 3729 C CA . GLU D 1 51 ? 13.490 7.392 27.447 1.00 20.72 50 GLU D CA 1
ATOM 3730 C C . GLU D 1 51 ? 14.132 6.126 27.987 1.00 19.61 50 GLU D C 1
ATOM 3731 O O . GLU D 1 51 ? 14.494 5.268 27.215 1.00 20.41 50 GLU D O 1
ATOM 3737 N N . LEU D 1 52 ? 14.330 6.033 29.296 1.00 18.85 51 LEU D N 1
ATOM 3738 C CA . LEU D 1 52 ? 14.867 4.842 29.905 1.00 18.23 51 LEU D CA 1
ATOM 3739 C C . LEU D 1 52 ? 13.830 3.717 29.790 1.00 19.00 51 LEU D C 1
ATOM 3740 O O . LEU D 1 52 ? 12.623 3.969 29.722 1.00 19.07 51 LEU D O 1
ATOM 3745 N N . THR D 1 53 ? 14.305 2.485 29.811 1.00 19.40 52 THR D N 1
ATOM 3746 C CA . THR D 1 53 ? 13.422 1.340 29.882 1.00 20.33 52 THR D CA 1
ATOM 3747 C C . THR D 1 53 ? 12.604 1.438 31.167 1.00 19.77 52 THR D C 1
ATOM 3748 O O . THR D 1 53 ? 13.049 2.076 32.138 1.00 19.23 52 THR D O 1
ATOM 3752 N N . PRO D 1 54 ? 11.444 0.788 31.214 1.00 19.59 53 PRO D N 1
ATOM 3753 C CA . PRO D 1 54 ? 10.705 0.870 32.485 1.00 19.13 53 PRO D CA 1
ATOM 3754 C C . PRO D 1 54 ? 11.481 0.390 33.718 1.00 18.53 53 PRO D C 1
ATOM 3755 O O . PRO D 1 54 ? 11.472 1.052 34.756 1.00 18.43 53 PRO D O 1
ATOM 3759 N N . LEU D 1 55 ? 12.165 -0.742 33.617 1.00 18.33 54 LEU D N 1
ATOM 3760 C CA . LEU D 1 55 ? 12.985 -1.224 34.723 1.00 17.76 54 LEU D CA 1
ATOM 3761 C C . LEU D 1 55 ? 14.064 -0.201 35.097 1.00 16.97 54 LEU D C 1
ATOM 3762 O O . LEU D 1 55 ? 14.254 0.092 36.284 1.00 17.35 54 LEU D O 1
ATOM 3767 N N . ASP D 1 56 ? 14.731 0.397 34.120 1.00 16.95 55 ASP D N 1
ATOM 3768 C CA . ASP D 1 56 ? 15.717 1.456 34.475 1.00 18.09 55 ASP D CA 1
ATOM 3769 C C . ASP D 1 56 ? 15.061 2.692 35.129 1.00 17.94 55 ASP D C 1
ATOM 3770 O O . ASP D 1 56 ? 15.666 3.330 35.968 1.00 18.16 55 ASP D O 1
ATOM 3775 N N . GLN D 1 57 ? 13.828 3.023 34.756 1.00 18.54 56 GLN D N 1
ATOM 3776 C CA . GLN D 1 57 ? 13.109 4.100 35.431 1.00 18.05 56 GLN D CA 1
ATOM 3777 C C . GLN D 1 57 ? 12.888 3.779 36.914 1.00 18.55 56 GLN D C 1
ATOM 3778 O O . GLN D 1 57 ? 13.037 4.661 37.747 1.00 18.43 56 GLN D O 1
ATOM 3784 N N . ALA D 1 58 ? 12.583 2.513 37.219 1.00 19.25 57 ALA D N 1
ATOM 3785 C CA . ALA D 1 58 ? 12.378 2.063 38.592 1.00 20.05 57 ALA D CA 1
ATOM 3786 C C . ALA D 1 58 ? 13.709 2.039 39.363 1.00 20.18 57 ALA D C 1
ATOM 3787 O O . ALA D 1 58 ? 13.744 2.472 40.483 1.00 20.71 57 ALA D O 1
ATOM 3797 N N . LEU D 1 60 ? 16.330 3.928 38.727 1.00 18.30 59 LEU D N 1
ATOM 3798 C CA . LEU D 1 60 ? 16.680 5.345 38.951 1.00 18.11 59 LEU D CA 1
ATOM 3799 C C . LEU D 1 60 ? 15.905 5.992 40.105 1.00 18.68 59 LEU D C 1
ATOM 3800 O O . LEU D 1 60 ? 16.469 6.793 40.854 1.00 18.85 59 LEU D O 1
ATOM 3805 N N . THR D 1 61 ? 14.612 5.673 40.204 1.00 19.13 60 THR D N 1
ATOM 3806 C CA . THR D 1 61 ? 13.749 6.140 41.271 1.00 19.35 60 THR D CA 1
ATOM 3807 C C . THR D 1 61 ? 14.281 5.793 42.644 1.00 18.42 60 THR D C 1
ATOM 3808 O O . THR D 1 61 ? 14.436 6.656 43.483 1.00 19.44 60 THR D O 1
ATOM 3812 N N . PHE D 1 62 ? 14.550 4.517 42.874 1.00 18.48 61 PHE D N 1
ATOM 3813 C CA . PHE D 1 62 ? 14.995 4.069 44.177 1.00 18.45 61 PHE D CA 1
ATOM 3814 C C . PHE D 1 62 ? 16.441 4.389 44.477 1.00 17.57 61 PHE D C 1
ATOM 3815 O O . PHE D 1 62 ? 16.764 4.640 45.638 1.00 17.97 61 PHE D O 1
ATOM 3823 N N . GLU D 1 63 ? 17.282 4.411 43.464 1.00 15.73 62 GLU D N 1
ATOM 3824 C CA . GLU D 1 63 ? 18.622 4.978 43.623 1.00 16.35 62 GLU D CA 1
ATOM 3825 C C . GLU D 1 63 ? 18.538 6.445 44.023 1.00 15.71 62 GLU D C 1
ATOM 3826 O O . GLU D 1 63 ? 19.163 6.850 44.981 1.00 16.02 62 GLU D O 1
ATOM 3832 N N . THR D 1 64 ? 17.728 7.217 43.321 1.00 16.05 63 THR D N 1
ATOM 3833 C CA . THR D 1 64 ? 17.547 8.633 43.620 1.00 16.20 63 THR D CA 1
ATOM 3834 C C . THR D 1 64 ? 17.047 8.778 45.054 1.00 17.15 63 THR D C 1
ATOM 3835 O O . THR D 1 64 ? 17.605 9.598 45.822 1.00 17.51 63 THR D O 1
ATOM 3839 N N . ASN D 1 65 ? 16.099 7.922 45.438 1.00 16.79 64 ASN D N 1
ATOM 3840 C CA . ASN D 1 65 ? 15.440 8.083 46.735 1.00 17.57 64 ASN D CA 1
ATOM 3841 C C . ASN D 1 65 ? 16.299 7.601 47.894 1.00 17.44 64 ASN D C 1
ATOM 3842 O O . ASN D 1 65 ? 16.278 8.200 48.952 1.00 17.66 64 ASN D O 1
ATOM 3847 N N . LEU D 1 66 ? 17.031 6.507 47.699 1.00 18.31 65 LEU D N 1
ATOM 3848 C CA . LEU D 1 66 ? 18.021 6.059 48.642 1.00 18.18 65 LEU D CA 1
ATOM 3849 C C . LEU D 1 66 ? 19.041 7.169 48.891 1.00 17.39 65 LEU D C 1
ATOM 3850 O O . LEU D 1 66 ? 19.361 7.476 50.055 1.00 16.17 65 LEU D O 1
ATOM 3855 N N . VAL D 1 67 ? 19.558 7.744 47.806 1.00 15.97 66 VAL D N 1
ATOM 3856 C CA . VAL D 1 67 ? 20.542 8.839 47.894 1.00 16.12 66 VAL D CA 1
ATOM 3857 C C . VAL D 1 67 ? 19.951 10.116 48.539 1.00 16.12 66 VAL D C 1
ATOM 3858 O O . VAL D 1 67 ? 20.576 10.708 49.439 1.00 17.71 66 VAL D O 1
ATOM 3862 N N . ALA D 1 68 ? 18.740 10.498 48.138 1.00 15.09 67 ALA D N 1
ATOM 3863 C CA . ALA D 1 68 ? 18.057 11.641 48.769 1.00 15.60 67 ALA D CA 1
ATOM 3864 C C . ALA D 1 68 ? 17.956 11.428 50.283 1.00 16.28 67 ALA D C 1
ATOM 3865 O O . ALA D 1 68 ? 18.252 12.326 51.052 1.00 15.57 67 ALA D O 1
ATOM 3867 N N . ALA D 1 69 ? 17.505 10.253 50.686 1.00 16.97 68 ALA D N 1
ATOM 3868 C CA . ALA D 1 69 ? 17.315 9.980 52.121 1.00 18.10 68 ALA D CA 1
ATOM 3869 C C . ALA D 1 69 ? 18.633 10.000 52.854 1.00 18.52 68 ALA D C 1
ATOM 3870 O O . ALA D 1 69 ? 18.732 10.504 53.985 1.00 19.70 68 ALA D O 1
ATOM 3872 N N . GLY D 1 70 ? 19.653 9.421 52.233 1.00 18.51 69 GLY D N 1
ATOM 3873 C CA . GLY D 1 70 ? 20.976 9.357 52.837 1.00 18.55 69 GLY D CA 1
ATOM 3874 C C . GLY D 1 70 ? 21.625 10.723 52.910 1.00 18.42 69 GLY D C 1
ATOM 3875 O O . GLY D 1 70 ? 22.274 11.059 53.908 1.00 17.65 69 GLY D O 1
ATOM 3876 N N . LEU D 1 71 ? 21.466 11.502 51.845 1.00 18.56 70 LEU D N 1
ATOM 3877 C CA . LEU D 1 71 ? 21.949 12.897 51.809 1.00 18.78 70 LEU D CA 1
ATOM 3878 C C . LEU D 1 71 ? 21.333 13.716 52.946 1.00 19.64 70 LEU D C 1
ATOM 3879 O O . LEU D 1 71 ? 22.062 14.444 53.623 1.00 19.27 70 LEU D O 1
ATOM 3884 N N . LYS D 1 72 ? 20.026 13.536 53.195 1.00 20.02 71 LYS D N 1
ATOM 3885 C CA . LYS D 1 72 ? 19.338 14.254 54.277 1.00 20.44 71 LYS D CA 1
ATOM 3886 C C . LYS D 1 72 ? 19.902 13.895 55.658 1.00 21.26 71 LYS D C 1
ATOM 3887 O O . LYS D 1 72 ? 20.163 14.776 56.474 1.00 19.33 71 LYS D O 1
ATOM 3893 N N . LYS D 1 73 ? 20.108 12.595 55.879 1.00 21.89 72 LYS D N 1
ATOM 3894 C CA . LYS D 1 73 ? 20.693 12.069 57.116 1.00 23.02 72 LYS D CA 1
ATOM 3895 C C . LYS D 1 73 ? 22.147 12.558 57.279 1.00 22.58 72 LYS D C 1
ATOM 3896 O O . LYS D 1 73 ? 22.552 12.990 58.355 1.00 22.12 72 LYS D O 1
ATOM 3901 N N . ALA D 1 74 ? 22.902 12.552 56.185 1.00 21.43 73 ALA D N 1
ATOM 3902 C CA . ALA D 1 74 ? 24.304 12.954 56.183 1.00 21.31 73 ALA D CA 1
ATOM 3903 C C . ALA D 1 74 ? 24.525 14.439 56.510 1.00 21.73 73 ALA D C 1
ATOM 3904 O O . ALA D 1 74 ? 25.509 14.807 57.164 1.00 22.15 73 ALA D O 1
ATOM 3906 N N . THR D 1 75 ? 23.622 15.286 56.031 1.00 20.97 74 THR D N 1
ATOM 3907 C CA . THR D 1 75 ? 23.783 16.740 56.100 1.00 20.61 74 THR D CA 1
ATOM 3908 C C . THR D 1 75 ? 22.884 17.416 57.125 1.00 21.39 74 THR D C 1
ATOM 3909 O O . THR D 1 75 ? 23.077 18.584 57.400 1.00 22.06 74 THR D O 1
ATOM 3913 N N . GLY D 1 76 ? 21.909 16.708 57.703 1.00 20.28 75 GLY D N 1
ATOM 3914 C CA . GLY D 1 76 ? 20.893 17.358 58.506 1.00 19.97 75 GLY D CA 1
ATOM 3915 C C . GLY D 1 76 ? 20.008 18.341 57.722 1.00 19.61 75 GLY D C 1
ATOM 3916 O O . GLY D 1 76 ? 19.421 19.233 58.314 1.00 17.90 75 GLY D O 1
ATOM 3917 N N . ALA D 1 77 ? 19.910 18.167 56.394 1.00 18.20 76 ALA D N 1
ATOM 3918 C CA . ALA D 1 77 ? 19.209 19.102 55.549 1.00 18.14 76 ALA D CA 1
ATOM 3919 C C . ALA D 1 77 ? 17.767 19.230 56.000 1.00 18.40 76 ALA D C 1
ATOM 3920 O O . ALA D 1 77 ? 17.156 18.225 56.382 1.00 18.16 76 ALA D O 1
ATOM 3922 N N . GLU D 1 78 ? 17.228 20.441 55.973 1.00 17.95 77 GLU D N 1
ATOM 3923 C CA . GLU D 1 78 ? 15.797 20.628 56.212 1.00 18.98 77 GLU D CA 1
ATOM 3924 C C . GLU D 1 78 ? 14.943 20.129 55.053 1.00 17.65 77 GLU D C 1
ATOM 3925 O O . GLU D 1 78 ? 13.806 19.750 55.259 1.00 17.25 77 GLU D O 1
ATOM 3931 N N . LYS D 1 79 ? 15.482 20.158 53.838 1.00 18.01 78 LYS D N 1
ATOM 3932 C CA . LYS D 1 79 ? 14.732 19.712 52.654 1.00 17.30 78 LYS D CA 1
ATOM 3933 C C . LYS D 1 79 ? 15.675 19.232 51.563 1.00 16.72 78 LYS D C 1
ATOM 3934 O O . LYS D 1 79 ? 16.740 19.822 51.342 1.00 16.48 78 LYS D O 1
ATOM 3940 N N . ILE D 1 80 ? 15.271 18.177 50.868 1.00 15.18 79 ILE D N 1
ATOM 3941 C CA . ILE D 1 80 ? 15.965 17.753 49.667 1.00 15.30 79 ILE D CA 1
ATOM 3942 C C . ILE D 1 80 ? 15.295 18.330 48.441 1.00 15.25 79 ILE D C 1
ATOM 3943 O O . ILE D 1 80 ? 14.063 18.438 48.383 1.00 14.82 79 ILE D O 1
ATOM 3948 N N . ASN D 1 81 ? 16.117 18.676 47.449 1.00 15.80 80 ASN D N 1
ATOM 3949 C CA . ASN D 1 81 ? 15.637 19.077 46.149 1.00 16.00 80 ASN D CA 1
ATOM 3950 C C . ASN D 1 81 ? 16.152 18.116 45.105 1.00 15.98 80 ASN D C 1
ATOM 3951 O O . ASN D 1 81 ? 17.351 17.806 45.087 1.00 16.32 80 ASN D O 1
ATOM 3956 N N . ILE D 1 82 ? 15.261 17.685 44.221 1.00 15.46 81 ILE D N 1
ATOM 3957 C CA . ILE D 1 82 ? 15.590 16.717 43.220 1.00 16.72 81 ILE D CA 1
ATOM 3958 C C . ILE D 1 82 ? 15.236 17.345 41.905 1.00 16.32 81 ILE D C 1
ATOM 3959 O O . ILE D 1 82 ? 14.134 17.908 41.785 1.00 17.17 81 ILE D O 1
ATOM 3964 N N . GLY D 1 83 ? 16.125 17.245 40.915 1.00 16.60 82 GLY D N 1
ATOM 3965 C CA . GLY D 1 83 ? 15.820 17.740 39.595 1.00 16.92 82 GLY D CA 1
ATOM 3966 C C . GLY D 1 83 ? 16.453 16.991 38.440 1.00 17.77 82 GLY D C 1
ATOM 3967 O O . GLY D 1 83 ? 17.583 16.532 38.562 1.00 17.80 82 GLY D O 1
ATOM 3968 N N . ALA D 1 84 ? 15.708 16.858 37.327 1.00 17.61 83 ALA D N 1
ATOM 3969 C CA . ALA D 1 84 ? 16.251 16.389 36.063 1.00 17.69 83 ALA D CA 1
ATOM 3970 C C . ALA D 1 84 ? 15.934 17.519 35.137 1.00 18.13 83 ALA D C 1
ATOM 3971 O O . ALA D 1 84 ? 14.762 17.697 34.770 1.00 18.70 83 ALA D O 1
ATOM 3973 N N . LEU D 1 85 ? 16.945 18.336 34.823 1.00 18.62 84 LEU D N 1
ATOM 3974 C CA . LEU D 1 85 ? 16.751 19.550 34.053 1.00 19.32 84 LEU D CA 1
ATOM 3975 C C . LEU D 1 85 ? 17.356 19.323 32.678 1.00 19.63 84 LEU D C 1
ATOM 3976 O O . LEU D 1 85 ? 16.624 18.952 31.761 1.00 20.14 84 LEU D O 1
ATOM 3981 N N . GLY D 1 86 ? 18.672 19.496 32.513 1.00 19.39 85 GLY D N 1
ATOM 3982 C CA . GLY D 1 86 ? 19.307 19.046 31.276 1.00 19.77 85 GLY D CA 1
ATOM 3983 C C . GLY D 1 86 ? 19.136 19.952 30.083 1.00 20.96 85 GLY D C 1
ATOM 3984 O O . GLY D 1 86 ? 19.240 19.499 28.937 1.00 20.71 85 GLY D O 1
ATOM 3985 N N . ASN D 1 87 ? 18.879 21.229 30.349 1.00 21.86 86 ASN D N 1
ATOM 3986 C CA . ASN D 1 87 ? 18.886 22.250 29.319 1.00 23.78 86 ASN D CA 1
ATOM 3987 C C . ASN D 1 87 ? 20.309 22.499 28.843 1.00 25.16 86 ASN D C 1
ATOM 3988 O O . ASN D 1 87 ? 20.527 22.695 27.667 1.00 25.93 86 ASN D O 1
ATOM 3993 N N . ILE D 1 88 ? 21.257 22.440 29.791 1.00 26.43 87 ILE D N 1
ATOM 3994 C CA . ILE D 1 88 ? 22.672 22.701 29.563 1.00 27.73 87 ILE D CA 1
ATOM 3995 C C . ILE D 1 88 ? 23.275 21.372 29.034 1.00 27.34 87 ILE D C 1
ATOM 3996 O O . ILE D 1 88 ? 23.513 21.195 27.825 1.00 28.01 87 ILE D O 1
ATOM 4001 N N . VAL D 1 89 ? 23.382 20.397 29.920 1.00 25.84 88 VAL D N 1
ATOM 4002 C CA . VAL D 1 89 ? 23.931 19.097 29.561 1.00 24.15 88 VAL D CA 1
ATOM 4003 C C . VAL D 1 89 ? 22.778 18.133 29.296 1.00 23.04 88 VAL D C 1
ATOM 4004 O O . VAL D 1 89 ? 22.025 17.809 30.195 1.00 21.07 88 VAL D O 1
ATOM 4008 N N . ARG D 1 90 ? 22.662 17.682 28.056 1.00 22.55 89 ARG D N 1
ATOM 4009 C CA . ARG D 1 90 ? 21.567 16.827 27.651 1.00 23.18 89 ARG D CA 1
ATOM 4010 C C . ARG D 1 90 ? 21.615 15.405 28.213 1.00 22.37 89 ARG D C 1
ATOM 4011 O O . ARG D 1 90 ? 20.568 14.830 28.439 1.00 21.92 89 ARG D O 1
ATOM 4019 N N . GLN D 1 91 ? 22.799 14.851 28.451 1.00 21.22 90 GLN D N 1
ATOM 4020 C CA . GLN D 1 91 ? 22.898 13.524 29.016 1.00 20.46 90 GLN D CA 1
ATOM 4021 C C . GLN D 1 91 ? 22.131 13.496 30.339 1.00 19.72 90 GLN D C 1
ATOM 4022 O O . GLN D 1 91 ? 22.325 14.369 31.161 1.00 20.18 90 GLN D O 1
ATOM 4028 N N . LEU D 1 92 ? 21.248 12.516 30.504 1.00 18.77 91 LEU D N 1
ATOM 4029 C CA . LEU D 1 92 ? 20.358 12.455 31.644 1.00 18.61 91 LEU D CA 1
ATOM 4030 C C . LEU D 1 92 ? 21.143 12.399 32.962 1.00 17.68 91 LEU D C 1
ATOM 4031 O O . LEU D 1 92 ? 22.024 11.595 33.119 1.00 17.44 91 LEU D O 1
ATOM 4036 N N . HIS D 1 93 ? 20.848 13.302 33.871 1.00 17.89 92 HIS D N 1
ATOM 4037 C CA . HIS D 1 93 ? 21.449 13.284 35.208 1.00 17.32 92 HIS D CA 1
ATOM 4038 C C . HIS D 1 93 ? 20.493 13.919 36.193 1.00 17.37 92 HIS D C 1
ATOM 4039 O O . HIS D 1 93 ? 19.803 14.886 35.857 1.00 18.18 92 HIS D O 1
ATOM 4046 N N . VAL D 1 94 ? 20.472 13.373 37.405 1.00 16.87 93 VAL D N 1
ATOM 4047 C CA . VAL D 1 94 ? 19.506 13.737 38.388 1.00 16.44 93 VAL D CA 1
ATOM 4048 C C . VAL D 1 94 ? 20.255 14.394 39.518 1.00 16.51 93 VAL D C 1
ATOM 4049 O O . VAL D 1 94 ? 21.104 13.766 40.122 1.00 16.79 93 VAL D O 1
ATOM 4053 N N . HIS D 1 95 ? 19.941 15.671 39.743 1.00 15.95 94 HIS D N 1
ATOM 4054 C CA . HIS D 1 95 ? 20.436 16.459 40.865 1.00 15.83 94 HIS D CA 1
ATOM 4055 C C . HIS D 1 95 ? 19.726 16.027 42.155 1.00 15.54 94 HIS D C 1
ATOM 4056 O O . HIS D 1 95 ? 18.515 15.946 42.156 1.00 15.82 94 HIS D O 1
ATOM 4063 N N . VAL D 1 96 ? 20.466 15.838 43.257 1.00 15.83 95 VAL D N 1
ATOM 4064 C CA . VAL D 1 96 ? 19.949 15.539 44.573 1.00 15.16 95 VAL D CA 1
ATOM 4065 C C . VAL D 1 96 ? 20.696 16.487 45.534 1.00 15.80 95 VAL D C 1
ATOM 4066 O O . VAL D 1 96 ? 21.910 16.358 45.711 1.00 15.35 95 VAL D O 1
ATOM 4070 N N . ILE D 1 97 ? 19.974 17.477 46.058 1.00 15.43 96 ILE D N 1
ATOM 4071 C CA . ILE D 1 97 ? 20.573 18.661 46.696 1.00 15.86 96 ILE D CA 1
ATOM 4072 C C . ILE D 1 97 ? 20.016 18.806 48.097 1.00 15.42 96 ILE D C 1
ATOM 4073 O O . ILE D 1 97 ? 18.797 18.736 48.292 1.00 16.53 96 ILE D O 1
ATOM 4078 N N . ALA D 1 98 ? 20.888 19.014 49.069 1.00 15.34 97 ALA D N 1
ATOM 4079 C CA . ALA D 1 98 ? 20.487 19.233 50.464 1.00 15.51 97 ALA D CA 1
ATOM 4080 C C . ALA D 1 98 ? 20.311 20.733 50.693 1.00 16.25 97 ALA D C 1
ATOM 4081 O O . ALA D 1 98 ? 21.222 21.550 50.374 1.00 16.69 97 ALA D O 1
ATOM 4083 N N . ARG D 1 99 ? 19.171 21.096 51.264 1.00 15.83 98 ARG D N 1
ATOM 4084 C CA . ARG D 1 99 ? 18.854 22.483 51.475 1.00 17.16 98 ARG D CA 1
ATOM 4085 C C . ARG D 1 99 ? 18.510 22.759 52.923 1.00 19.20 98 ARG D C 1
ATOM 4086 O O . ARG D 1 99 ? 18.045 21.873 53.651 1.00 19.48 98 ARG D O 1
ATOM 4094 N N . ARG D 1 100 ? 18.729 24.011 53.303 1.00 20.36 99 ARG D N 1
ATOM 4095 C CA A ARG D 1 100 ? 18.313 24.538 54.587 0.50 21.99 99 ARG D CA 1
ATOM 4096 C CA B ARG D 1 100 ? 18.215 24.527 54.554 0.50 21.84 99 ARG D CA 1
ATOM 4097 C C . ARG D 1 100 ? 18.049 26.026 54.469 1.00 22.47 99 ARG D C 1
ATOM 4098 O O . ARG D 1 100 ? 18.726 26.706 53.698 1.00 21.89 99 ARG D O 1
ATOM 4113 N N . GLU D 1 101 ? 17.122 26.508 55.280 1.00 23.42 100 GLU D N 1
ATOM 4114 C CA . GLU D 1 101 ? 16.885 27.916 55.448 1.00 25.06 100 GLU D CA 1
ATOM 4115 C C . GLU D 1 101 ? 18.199 28.614 55.773 1.00 25.05 100 GLU D C 1
ATOM 4116 O O . GLU D 1 101 ? 18.989 28.141 56.595 1.00 24.99 100 GLU D O 1
ATOM 4122 N N . GLY D 1 102 ? 18.454 29.690 55.048 1.00 24.89 101 GLY D N 1
ATOM 4123 C CA . GLY D 1 102 ? 19.658 30.473 55.217 1.00 24.99 101 GLY D CA 1
ATOM 4124 C C . GLY D 1 102 ? 20.752 30.105 54.248 1.00 23.55 101 GLY D C 1
ATOM 4125 O O . GLY D 1 102 ? 21.760 30.819 54.182 1.00 23.72 101 GLY D O 1
ATOM 4126 N N . ASP D 1 103 ? 20.592 29.006 53.509 1.00 21.92 102 ASP D N 1
ATOM 4127 C CA . ASP D 1 103 ? 21.653 28.570 52.600 1.00 21.45 102 ASP D CA 1
ATOM 4128 C C . ASP D 1 103 ? 21.609 29.531 51.397 1.00 21.18 102 ASP D C 1
ATOM 4129 O O . ASP D 1 103 ? 20.678 30.337 51.294 1.00 21.73 102 ASP D O 1
ATOM 4134 N N . PRO D 1 104 ? 22.617 29.491 50.523 1.00 20.88 103 PRO D N 1
ATOM 4135 C CA . PRO D 1 104 ? 22.621 30.493 49.475 1.00 20.62 103 PRO D CA 1
ATOM 4136 C C . PRO D 1 104 ? 21.387 30.407 48.554 1.00 20.44 103 PRO D C 1
ATOM 4137 O O . PRO D 1 104 ? 20.995 29.296 48.112 1.00 19.78 103 PRO D O 1
ATOM 4141 N N . ASN D 1 105 ? 20.770 31.574 48.327 1.00 20.40 104 ASN D N 1
ATOM 4142 C CA . ASN D 1 105 ? 19.563 31.753 47.525 1.00 20.62 104 ASN D CA 1
ATOM 4143 C C . ASN D 1 105 ? 18.325 31.074 48.063 1.00 20.78 104 ASN D C 1
ATOM 4144 O O . ASN D 1 105 ? 17.354 30.916 47.320 1.00 21.41 104 ASN D O 1
ATOM 4149 N N . TRP D 1 106 ? 18.335 30.686 49.335 1.00 21.39 105 TRP D N 1
ATOM 4150 C CA . TRP D 1 106 ? 17.183 30.097 49.955 1.00 20.61 105 TRP D CA 1
ATOM 4151 C C . TRP D 1 106 ? 16.090 31.138 49.892 1.00 21.53 105 TRP D C 1
ATOM 4152 O O . TRP D 1 106 ? 16.356 32.305 50.192 1.00 21.58 105 TRP D O 1
ATOM 4163 N N . PRO D 1 107 ? 14.849 30.743 49.531 1.00 21.12 106 PRO D N 1
ATOM 4164 C CA . PRO D 1 107 ? 14.301 29.436 49.206 1.00 20.40 106 PRO D CA 1
ATOM 4165 C C . PRO D 1 107 ? 14.289 29.139 47.705 1.00 20.06 106 PRO D C 1
ATOM 4166 O O . PRO D 1 107 ? 13.668 28.164 47.310 1.00 20.31 106 PRO D O 1
ATOM 4170 N N . GLY D 1 108 ? 14.989 29.936 46.891 1.00 20.08 107 GLY D N 1
ATOM 4171 C CA . GLY D 1 108 ? 15.053 29.739 45.426 1.00 19.48 107 GLY D CA 1
ATOM 4172 C C . GLY D 1 108 ? 15.937 28.555 45.058 1.00 18.92 107 GLY D C 1
ATOM 4173 O O . GLY D 1 108 ? 16.553 27.927 45.942 1.00 18.68 107 GLY D O 1
ATOM 4174 N N . PRO D 1 109 ? 15.997 28.223 43.761 1.00 18.38 108 PRO D N 1
ATOM 4175 C CA . PRO D 1 109 ? 16.787 27.124 43.314 1.00 18.03 108 PRO D CA 1
ATOM 4176 C C . PRO D 1 109 ? 18.297 27.404 43.374 1.00 18.90 108 PRO D C 1
ATOM 4177 O O . PRO D 1 109 ? 18.749 28.574 43.355 1.00 19.64 108 PRO D O 1
ATOM 4181 N N . VAL D 1 110 ? 19.061 26.330 43.432 1.00 18.87 109 VAL D N 1
ATOM 4182 C CA . VAL D 1 110 ? 20.517 26.427 43.329 1.00 18.99 109 VAL D CA 1
ATOM 4183 C C . VAL D 1 110 ? 20.915 26.639 41.867 1.00 19.30 109 VAL D C 1
ATOM 4184 O O . VAL D 1 110 ? 21.931 27.256 41.585 1.00 20.08 109 VAL D O 1
ATOM 4188 N N . TRP D 1 111 ? 20.113 26.136 40.939 1.00 19.07 110 TRP D N 1
ATOM 4189 C CA . TRP D 1 111 ? 20.521 26.052 39.534 1.00 19.81 110 TRP D CA 1
ATOM 4190 C C . TRP D 1 111 ? 20.655 27.447 38.942 1.00 21.02 110 TRP D C 1
ATOM 4191 O O . TRP D 1 111 ? 19.759 28.265 39.025 1.00 22.72 110 TRP D O 1
ATOM 4202 N N . GLY D 1 112 ? 21.819 27.733 38.419 1.00 22.14 111 GLY D N 1
ATOM 4203 C CA . GLY D 1 112 ? 22.085 29.019 37.791 1.00 23.61 111 GLY D CA 1
ATOM 4204 C C . GLY D 1 112 ? 22.406 30.160 38.726 1.00 23.66 111 GLY D C 1
ATOM 4205 O O . GLY D 1 112 ? 22.566 31.281 38.250 1.00 24.63 111 GLY D O 1
ATOM 4206 N N . PHE D 1 113 ? 22.517 29.884 40.039 1.00 23.26 112 PHE D N 1
ATOM 4207 C CA . PHE D 1 113 ? 22.721 30.923 41.050 1.00 22.86 112 PHE D CA 1
ATOM 4208 C C . PHE D 1 113 ? 24.206 31.138 41.335 1.00 23.48 112 PHE D C 1
ATOM 4209 O O . PHE D 1 113 ? 24.873 30.257 41.875 1.00 21.61 112 PHE D O 1
ATOM 4217 N N . GLY D 1 114 ? 24.699 32.331 41.000 1.00 24.38 113 GLY D N 1
ATOM 4218 C CA . GLY D 1 114 ? 26.048 32.723 41.367 1.00 25.30 113 GLY D CA 1
ATOM 4219 C C . GLY D 1 114 ? 27.163 31.852 40.802 1.00 25.25 113 GLY D C 1
ATOM 4220 O O . GLY D 1 114 ? 27.024 31.254 39.747 1.00 24.78 113 GLY D O 1
ATOM 4221 N N . LYS D 1 115 ? 28.282 31.825 41.504 1.00 26.15 114 LYS D N 1
ATOM 4222 C CA . LYS D 1 115 ? 29.521 31.269 40.991 1.00 27.12 114 LYS D CA 1
ATOM 4223 C C . LYS D 1 115 ? 29.898 30.121 41.894 1.00 25.77 114 LYS D C 1
ATOM 4224 O O . LYS D 1 115 ? 29.929 30.291 43.108 1.00 25.56 114 LYS D O 1
ATOM 4227 N N . ALA D 1 116 ? 30.188 28.968 41.301 1.00 24.82 115 ALA D N 1
ATOM 4228 C CA . ALA D 1 116 ? 30.548 27.795 42.067 1.00 24.16 115 ALA D CA 1
ATOM 4229 C C . ALA D 1 116 ? 31.757 28.059 42.978 1.00 24.63 115 ALA D C 1
ATOM 4230 O O . ALA D 1 116 ? 32.677 28.791 42.614 1.00 24.98 115 ALA D O 1
ATOM 4232 N N . GLU D 1 117 ? 31.690 27.526 44.191 1.00 24.71 116 GLU D N 1
ATOM 4233 C CA . GLU D 1 117 ? 32.804 27.578 45.137 1.00 25.92 116 GLU D CA 1
ATOM 4234 C C . GLU D 1 117 ? 33.362 26.163 45.251 1.00 26.14 116 GLU D C 1
ATOM 4235 O O . GLU D 1 117 ? 32.726 25.311 45.828 1.00 25.09 116 GLU D O 1
ATOM 4241 N N . PRO D 1 118 ? 34.533 25.894 44.661 1.00 26.21 117 PRO D N 1
ATOM 4242 C CA . PRO D 1 118 ? 35.043 24.513 44.732 1.00 26.09 117 PRO D CA 1
ATOM 4243 C C . PRO D 1 118 ? 35.239 23.930 46.152 1.00 25.20 117 PRO D C 1
ATOM 4244 O O . PRO D 1 118 ? 35.592 24.633 47.074 1.00 24.56 117 PRO D O 1
ATOM 4248 N N . TRP D 1 119 ? 34.936 22.649 46.309 1.00 24.56 118 TRP D N 1
ATOM 4249 C CA . TRP D 1 119 ? 35.226 21.943 47.560 1.00 24.70 118 TRP D CA 1
ATOM 4250 C C . TRP D 1 119 ? 36.727 21.870 47.781 1.00 25.06 118 TRP D C 1
ATOM 4251 O O . TRP D 1 119 ? 37.423 21.532 46.847 1.00 25.22 118 TRP D O 1
ATOM 4262 N N . PRO D 1 120 ? 37.223 22.129 49.005 1.00 25.48 119 PRO D N 1
ATOM 4263 C CA . PRO D 1 120 ? 38.602 21.709 49.292 1.00 26.31 119 PRO D CA 1
ATOM 4264 C C . PRO D 1 120 ? 38.726 20.198 49.200 1.00 25.99 119 PRO D C 1
ATOM 4265 O O . PRO D 1 120 ? 37.723 19.476 49.373 1.00 24.09 119 PRO D O 1
ATOM 4269 N N . GLU D 1 121 ? 39.941 19.733 48.935 1.00 26.70 120 GLU D N 1
ATOM 4270 C CA A GLU D 1 121 ? 40.199 18.331 48.630 0.40 26.97 120 GLU D CA 1
ATOM 4271 C CA B GLU D 1 121 ? 40.171 18.302 48.640 0.60 26.95 120 GLU D CA 1
ATOM 4272 C C . GLU D 1 121 ? 39.803 17.408 49.794 1.00 27.54 120 GLU D C 1
ATOM 4273 O O . GLU D 1 121 ? 38.979 16.519 49.615 1.00 27.45 120 GLU D O 1
ATOM 4284 N N . GLU D 1 122 ? 40.385 17.634 50.970 1.00 29.35 121 GLU D N 1
ATOM 4285 C CA . GLU D 1 122 ? 40.098 16.752 52.098 1.00 31.05 121 GLU D CA 1
ATOM 4286 C C . GLU D 1 122 ? 38.609 16.763 52.466 1.00 30.18 121 GLU D C 1
ATOM 4287 O O . GLU D 1 122 ? 38.045 15.703 52.723 1.00 29.27 121 GLU D O 1
ATOM 4293 N N . GLU D 1 123 ? 38.013 17.960 52.478 1.00 30.30 122 GLU D N 1
ATOM 4294 C CA . GLU D 1 123 ? 36.583 18.162 52.790 1.00 30.38 122 GLU D CA 1
ATOM 4295 C C . GLU D 1 123 ? 35.687 17.298 51.893 1.00 28.31 122 GLU D C 1
ATOM 4296 O O . GLU D 1 123 ? 34.768 16.635 52.396 1.00 27.90 122 GLU D O 1
ATOM 4302 N N . HIS D 1 124 ? 35.955 17.265 50.586 1.00 27.65 123 HIS D N 1
ATOM 4303 C CA . HIS D 1 124 ? 35.101 16.477 49.699 1.00 26.45 123 HIS D CA 1
ATOM 4304 C C . HIS D 1 124 ? 35.320 14.970 49.832 1.00 26.26 123 HIS D C 1
ATOM 4305 O O . HIS D 1 124 ? 34.377 14.224 49.667 1.00 25.53 123 HIS D O 1
ATOM 4312 N N . ARG D 1 125 ? 36.529 14.539 50.158 1.00 27.07 124 ARG D N 1
ATOM 4313 C CA . ARG D 1 125 ? 36.766 13.123 50.479 1.00 28.31 124 ARG D CA 1
ATOM 4314 C C . ARG D 1 125 ? 36.054 12.705 51.775 1.00 27.58 124 ARG D C 1
ATOM 4315 O O . ARG D 1 125 ? 35.462 11.620 51.842 1.00 26.24 124 ARG D O 1
ATOM 4323 N N . THR D 1 126 ? 36.094 13.572 52.781 1.00 27.60 125 THR D N 1
ATOM 4324 C CA . THR D 1 126 ? 35.373 13.319 54.045 1.00 28.05 125 THR D CA 1
ATOM 4325 C C . THR D 1 126 ? 33.866 13.272 53.817 1.00 27.09 125 THR D C 1
ATOM 4326 O O . THR D 1 126 ? 33.186 12.354 54.276 1.00 26.93 125 THR D O 1
ATOM 4330 N N . PHE D 1 127 ? 33.359 14.259 53.093 1.00 26.38 126 PHE D N 1
ATOM 4331 C CA . PHE D 1 127 ? 31.945 14.315 52.812 1.00 25.08 126 PHE D CA 1
ATOM 4332 C C . PHE D 1 127 ? 31.483 13.125 51.989 1.00 24.73 126 PHE D C 1
ATOM 4333 O O . PHE D 1 127 ? 30.412 12.585 52.272 1.00 23.76 126 PHE D O 1
ATOM 4341 N N . ALA D 1 128 ? 32.269 12.735 50.982 1.00 24.60 127 ALA D N 1
ATOM 4342 C CA . ALA D 1 128 ? 31.925 11.566 50.168 1.00 24.81 127 ALA D CA 1
ATOM 4343 C C . ALA D 1 128 ? 31.812 10.325 51.061 1.00 25.43 127 ALA D C 1
ATOM 4344 O O . ALA D 1 128 ? 30.852 9.571 50.932 1.00 25.81 127 ALA D O 1
ATOM 4346 N N . ALA D 1 129 ? 32.760 10.137 51.974 1.00 25.88 128 ALA D N 1
ATOM 4347 C CA . ALA D 1 129 ? 32.684 9.020 52.952 1.00 27.16 128 ALA D CA 1
ATOM 4348 C C . ALA D 1 129 ? 31.451 9.099 53.866 1.00 26.44 128 ALA D C 1
ATOM 4349 O O . ALA D 1 129 ? 30.876 8.075 54.242 1.00 27.13 128 ALA D O 1
ATOM 4351 N N . ARG D 1 130 ? 31.069 10.302 54.242 1.00 26.19 129 ARG D N 1
ATOM 4352 C CA . ARG D 1 130 ? 29.864 10.481 55.045 1.00 26.75 129 ARG D CA 1
ATOM 4353 C C . ARG D 1 130 ? 28.577 10.086 54.267 1.00 25.16 129 ARG D C 1
ATOM 4354 O O . ARG D 1 130 ? 27.670 9.473 54.814 1.00 24.36 129 ARG D O 1
ATOM 4362 N N . ILE D 1 131 ? 28.521 10.436 52.995 1.00 24.52 130 ILE D N 1
ATOM 4363 C CA A ILE D 1 131 ? 27.423 10.031 52.130 0.50 23.89 130 ILE D CA 1
ATOM 4364 C CA B ILE D 1 131 ? 27.403 10.035 52.156 0.50 23.71 130 ILE D CA 1
ATOM 4365 C C . ILE D 1 131 ? 27.337 8.513 52.073 1.00 24.63 130 ILE D C 1
ATOM 4366 O O . ILE D 1 131 ? 26.274 7.936 52.315 1.00 23.87 130 ILE D O 1
ATOM 4383 N N . GLU D 1 133 ? 28.499 6.299 54.102 1.00 28.34 132 GLU D N 1
ATOM 4384 C CA . GLU D 1 133 ? 28.112 5.783 55.434 1.00 28.99 132 GLU D CA 1
ATOM 4385 C C . GLU D 1 133 ? 26.613 5.909 55.762 1.00 28.22 132 GLU D C 1
ATOM 4386 O O . GLU D 1 133 ? 26.131 5.296 56.721 1.00 28.30 132 GLU D O 1
ATOM 4392 N N . ASN D 1 134 ? 25.911 6.772 55.040 1.00 26.81 133 ASN D N 1
ATOM 4393 C CA . ASN D 1 134 ? 24.504 7.072 55.318 1.00 26.74 133 ASN D CA 1
ATOM 4394 C C . ASN D 1 134 ? 23.517 6.570 54.286 1.00 25.65 133 ASN D C 1
ATOM 4395 O O . ASN D 1 134 ? 22.329 6.643 54.536 1.00 25.56 133 ASN D O 1
ATOM 4400 N N . LEU D 1 135 ? 23.986 6.093 53.135 1.00 25.97 134 LEU D N 1
ATOM 4401 C CA . LEU D 1 135 ? 23.086 5.506 52.137 1.00 26.40 134 LEU D CA 1
ATOM 4402 C C . LEU D 1 135 ? 22.390 4.266 52.702 1.00 26.51 134 LEU D C 1
ATOM 4403 O O . LEU D 1 135 ? 22.952 3.552 53.515 1.00 25.70 134 LEU D O 1
#

Solvent-accessible surface area: 23035 Å² total

Organism: Rhizobium meliloti (strain 1021) (NCBI:txid266834)

Radius of gyration: 28.92 Å; Cα contacts (8 Å, |Δi|>4): 958; chains: 4; bounding box: 98×42×47 Å

Nearest PDB structures (foldseek):
  3nrd-assembly1_A  TM=1.002E+00  e=2.131E-24  Sinorhizobium meliloti 1021
  3i4s-assembly1_B  TM=9.786E-01  e=4.905E-15  Bradyrhizobium japonicum
  3ohe-assembly1_B  TM=9.605E-01  e=2.405E-14  Marinobacter nauticus VT8
  3i24-assembly1_B  TM=9.356E-01  e=7.257E-11  Aliivibrio fischeri ES114
  2oik-assembly2_D  TM=7.814E-01  e=2.686E-08  Methylobacillus flagellatus KT

B-factor: mean 24.91, std 7.34, range [11.94, 74.84]